Protein AF-0000000080284688 (afdb_homodimer)

Nearest PDB structures (foldseek):
  2ol5-assembly1_B  TM=8.749E-01  e=1.415E-12  Geobacillus stearothermophilus
  1vl7-assembly1_B  TM=7.544E-01  e=3.786E-07  Nostoc sp. PCC 7120 = FACHB-418
  6vna-assembly1_A  TM=7.062E-01  e=8.221E-06  Paracoccus denitrificans PD1222
  3dnh-assembly1_B  TM=7.158E-01  e=1.522E-05  Agrobacterium fabrum str. C58
  6vna-assembly1_C  TM=6.563E-01  e=9.410E-04  Paracoccus denitrificans PD1222

Foldseek 3Di:
DDADPLFFDPDPQRVLVVVQVDFWWWKWFQAPPDPGIDIDTFGWHDPSDFKIKGKDFPVDPNVVRCVRPQKIKTKDKALKDKAQQCLQCVVDSVRGDIDMFIKMKMFIWGKDKAQDLVVLQVRVQVVCCVVPVPDPDDRQDCPDPDNVVCSNRMMMIMIGGDDMGITGDQPSVDDPVSSVSSLVVLVVVVDPSSVSSNVSSVVSVD/DDADPLFFDPDPQRVLVVVQVDFWWWKWFQAPPDPGIDIDTFGWHDPSDFKIKGKDFPPDPNVVRCVRPQKIKTKDKALKDKAQQCLQCVVCSVRGDIDMFIKMKMFIWGKDKAQDLVVLQVRVQVVCCSVPVPDPDDRQDCVDPDNVVCSNRMMMIMIGGDDMDITGDQPSVDDPVSSVSSLVVLVVVVDPSSVSSSVSSVVSVD

Sequence (412 aa):
MLIHPWDSAHDNAEWREWLSGHDFGQLIAGGKGRDLPIVNPVHFVYDGARTVLLHLARPNPVWPLLEEHPRALLSVSGDHTYIRSDWNTPADPPHGVPTSYYASVQLECDVRLVDGAEEKAALLDRQLAHFEPSGDRVAVSATEAPDKRLLPGIRGVELTVTGVRAKFKFGGNKQPADRARIDAELERRGGPLDAWARAQLARRERMLIHPWDSAHDNAEWREWLSGHDFGQLIAGGKGRDLPIVNPVHFVYDGARTVLLHLARPNPVWPLLEEHPRALLSVSGDHTYIRSDWNTPADPPHGVPTSYYASVQLECDVRLVDGAEEKAALLDRQLAHFEPSGDRVAVSATEAPDKRLLPGIRGVELTVTGVRAKFKFGGNKQPADRARIDAELERRGGPLDAWARAQLARRER

Radius of gyration: 21.93 Å; Cα contacts (8 Å, |Δi|>4): 831; chains: 2; bounding box: 46×67×50 Å

InterPro domains:
  IPR007396 Transcriptional regulator PAI 2-type [PF04299] (8-162)
  IPR007396 Transcriptional regulator PAI 2-type [PTHR35802] (8-190)
  IPR012349 FMN-binding split barrel [G3DSA:2.30.110.10] (4-204)

Solvent-accessible surface area (backbone atoms only — not comparable to full-atom values): 21890 Å² total; per-residue (Å²): 92,72,69,52,80,56,18,38,53,90,46,70,65,54,50,42,55,57,50,62,76,50,46,64,37,32,43,36,34,36,34,86,84,43,78,60,55,42,55,32,80,39,64,43,42,62,76,72,74,52,43,37,41,39,68,46,54,54,83,33,72,57,50,70,34,40,73,74,37,42,41,36,36,40,41,34,72,46,49,43,45,83,42,52,25,50,66,67,25,64,94,44,35,51,71,28,57,57,51,72,31,33,34,36,43,34,35,36,24,42,53,41,80,35,77,51,53,61,59,33,24,54,51,49,41,55,46,44,49,67,78,37,68,85,53,75,57,54,79,57,34,53,83,40,79,69,40,38,74,51,55,75,53,39,33,30,38,41,32,39,56,75,44,77,50,48,35,46,36,62,61,56,86,52,53,70,68,54,50,51,49,43,46,52,50,36,60,71,68,57,47,95,41,30,63,52,34,44,51,50,44,56,60,71,72,106,91,72,70,52,79,57,19,36,53,90,44,70,65,53,52,40,54,56,50,62,74,50,45,63,37,32,42,35,35,35,32,86,84,42,77,60,54,42,55,32,81,40,64,43,41,62,75,71,73,52,43,36,41,39,66,45,55,54,85,33,71,58,50,70,33,41,73,74,37,41,40,35,36,41,41,34,73,45,47,42,44,82,42,51,24,50,64,68,26,66,94,44,36,50,70,27,59,58,49,71,31,33,35,36,42,32,33,35,24,42,52,42,80,36,79,51,54,61,60,33,24,53,52,50,41,54,47,43,49,68,80,38,69,84,54,74,56,55,78,57,35,54,83,40,80,69,41,37,74,51,54,75,55,40,34,31,36,42,33,38,58,76,44,77,50,49,34,44,36,61,61,58,86,52,53,71,69,54,51,51,49,44,45,51,51,36,60,70,68,57,49,95,41,30,62,52,33,43,52,50,43,57,61,70,71,105

Structure (mmCIF, N/CA/C/O backbone):
data_AF-0000000080284688-model_v1
#
loop_
_entity.id
_entity.type
_entity.pdbx_description
1 polymer 'Transcriptional regulator'
#
loop_
_atom_site.group_PDB
_atom_site.id
_atom_site.type_symbol
_atom_site.label_atom_id
_atom_site.label_alt_id
_atom_site.label_comp_id
_atom_site.label_asym_id
_atom_site.label_entity_id
_atom_site.label_seq_id
_atom_site.pdbx_PDB_ins_code
_atom_site.Cartn_x
_atom_site.Cartn_y
_atom_site.Cartn_z
_atom_site.occupancy
_atom_site.B_iso_or_equiv
_atom_site.auth_seq_id
_atom_site.auth_comp_id
_atom_site.auth_asym_id
_atom_site.auth_atom_id
_atom_site.pdbx_PDB_model_num
ATOM 1 N N . MET A 1 1 ? -5.73 3.098 11.391 1 95.75 1 MET A N 1
ATOM 2 C CA . MET A 1 1 ? -5.836 4.438 10.82 1 95.75 1 MET A CA 1
ATOM 3 C C . MET A 1 1 ? -7.004 5.199 11.43 1 95.75 1 MET A C 1
ATOM 5 O O . MET A 1 1 ? -8.008 4.602 11.82 1 95.75 1 MET A O 1
ATOM 9 N N . LEU A 1 2 ? -6.816 6.527 11.57 1 97.62 2 LEU A N 1
ATOM 10 C CA . LEU A 1 2 ? -7.871 7.422 12.039 1 97.62 2 LEU A CA 1
ATOM 11 C C . LEU A 1 2 ? -8.922 7.641 10.953 1 97.62 2 LEU A C 1
ATOM 13 O O . LEU A 1 2 ? -8.586 8.031 9.828 1 97.62 2 LEU A O 1
ATOM 17 N N . ILE A 1 3 ? -10.203 7.383 11.297 1 98.25 3 ILE A N 1
ATOM 18 C CA . ILE A 1 3 ? -11.297 7.594 10.359 1 98.25 3 ILE A CA 1
ATOM 19 C C . ILE A 1 3 ? -12.336 8.531 10.977 1 98.25 3 ILE A C 1
ATOM 21 O O . ILE A 1 3 ? -13.062 8.141 11.891 1 98.25 3 ILE A O 1
ATOM 25 N N . HIS A 1 4 ? -12.391 9.719 10.484 1 97.5 4 HIS A N 1
ATOM 26 C CA . HIS A 1 4 ? -13.453 10.641 10.875 1 97.5 4 HIS A CA 1
ATOM 27 C C . HIS A 1 4 ? -14.781 10.258 10.234 1 97.5 4 HIS A C 1
ATOM 29 O O . HIS A 1 4 ? -14.805 9.609 9.188 1 97.5 4 HIS A O 1
ATOM 35 N N . PRO A 1 5 ? -15.891 10.719 10.766 1 96.5 5 PRO A N 1
ATOM 36 C CA . PRO A 1 5 ? -17.203 10.391 10.195 1 96.5 5 PRO A CA 1
ATOM 37 C C . PRO A 1 5 ? -17.344 10.836 8.742 1 96.5 5 PRO A C 1
ATOM 39 O O . PRO A 1 5 ? -17.906 10.102 7.922 1 96.5 5 PRO A O 1
ATOM 42 N N . TRP A 1 6 ? -16.797 11.969 8.398 1 96.06 6 TRP A N 1
ATOM 43 C CA . TRP A 1 6 ? -16.938 12.5 7.047 1 96.06 6 TRP A CA 1
ATOM 44 C C . TRP A 1 6 ? -16 11.789 6.078 1 96.06 6 TRP A C 1
ATOM 46 O O . TRP A 1 6 ? -16.109 11.961 4.859 1 96.06 6 TRP A O 1
ATOM 56 N N . ASP A 1 7 ? -15.055 10.992 6.598 1 97.56 7 ASP A N 1
ATOM 57 C CA . ASP A 1 7 ? -14.156 10.203 5.766 1 97.56 7 ASP A CA 1
ATOM 58 C C . ASP A 1 7 ? -14.641 8.758 5.641 1 97.56 7 ASP A C 1
ATOM 60 O O . ASP A 1 7 ? -14.164 8.008 4.793 1 97.56 7 ASP A O 1
ATOM 64 N N . SER A 1 8 ? -15.547 8.383 6.504 1 97.62 8 SER A N 1
ATOM 65 C CA . SER A 1 8 ? -16.016 7 6.539 1 97.62 8 SER A CA 1
ATOM 66 C C . SER A 1 8 ? -16.797 6.652 5.277 1 97.62 8 SER A C 1
ATOM 68 O O . SER A 1 8 ? -17.406 7.527 4.652 1 97.62 8 SER A O 1
ATOM 70 N N . ALA A 1 9 ? -16.703 5.383 4.91 1 97 9 ALA A N 1
ATOM 71 C CA . ALA A 1 9 ? -17.594 4.914 3.852 1 97 9 ALA A CA 1
ATOM 72 C C . ALA A 1 9 ? -19.047 5.184 4.203 1 97 9 ALA A C 1
ATOM 74 O O . ALA A 1 9 ? -19.469 4.992 5.348 1 97 9 ALA A O 1
ATOM 75 N N . HIS A 1 10 ? -19.812 5.57 3.209 1 95.12 10 HIS A N 1
ATOM 76 C CA . HIS A 1 10 ? -21.234 5.84 3.426 1 95.12 10 HIS A CA 1
ATOM 77 C C . HIS A 1 10 ? -21.969 4.574 3.846 1 95.12 10 HIS A C 1
ATOM 79 O O . HIS A 1 10 ? -22.875 4.629 4.684 1 95.12 10 HIS A O 1
ATOM 85 N N . ASP A 1 11 ? -21.672 3.498 3.279 1 94.69 11 ASP A N 1
ATOM 86 C CA . ASP A 1 11 ? -22.219 2.17 3.564 1 94.69 11 ASP A CA 1
ATOM 87 C C . ASP A 1 11 ? -21.297 1.078 3.012 1 94.69 11 ASP A C 1
ATOM 89 O O . ASP A 1 11 ? -20.234 1.371 2.453 1 94.69 11 ASP A O 1
ATOM 93 N N . ASN A 1 12 ? -21.719 -0.155 3.195 1 96 12 ASN A N 1
ATOM 94 C CA . ASN A 1 12 ? -20.922 -1.281 2.738 1 96 12 ASN A CA 1
ATOM 95 C C . ASN A 1 12 ? -20.797 -1.304 1.218 1 96 12 ASN A C 1
ATOM 97 O O . ASN A 1 12 ? -19.766 -1.728 0.68 1 96 12 ASN A O 1
ATOM 101 N N . ALA A 1 13 ? -21.766 -0.862 0.534 1 96.31 13 ALA A N 1
ATOM 102 C CA . ALA A 1 13 ? -21.75 -0.882 -0.927 1 96.31 13 ALA A CA 1
ATOM 103 C C . ALA A 1 13 ? -20.625 -0.018 -1.472 1 96.31 13 ALA A C 1
ATOM 105 O O . ALA A 1 13 ? -19.969 -0.38 -2.459 1 96.31 13 ALA A O 1
ATOM 106 N N . GLU A 1 14 ? -20.359 1.09 -0.809 1 96.06 14 GLU A N 1
ATOM 107 C CA . GLU A 1 14 ? -19.344 2.018 -1.298 1 96.06 14 GLU A CA 1
ATOM 108 C C . GLU A 1 14 ? -17.953 1.372 -1.294 1 96.06 14 GLU A C 1
ATOM 110 O O . GLU A 1 14 ? -17.266 1.364 -2.316 1 96.06 14 GLU A O 1
ATOM 115 N N . TRP A 1 15 ? -17.578 0.836 -0.123 1 97.5 15 TRP A N 1
ATOM 116 C CA . TRP A 1 15 ? -16.234 0.303 -0.087 1 97.5 15 TRP A CA 1
ATOM 117 C C . TRP A 1 15 ? -16.125 -0.994 -0.883 1 97.5 15 TRP A C 1
ATOM 119 O O . TRP A 1 15 ? -15.094 -1.286 -1.482 1 97.5 15 TRP A O 1
ATOM 129 N N . ARG A 1 16 ? -17.188 -1.775 -0.979 1 97.81 16 ARG A N 1
ATOM 130 C CA . ARG A 1 16 ? -17.188 -2.99 -1.786 1 97.81 16 ARG A CA 1
ATOM 131 C C . ARG A 1 16 ? -17.016 -2.666 -3.266 1 97.81 16 ARG A C 1
ATOM 133 O O . ARG A 1 16 ? -16.25 -3.33 -3.967 1 97.81 16 ARG A O 1
ATOM 140 N N . GLU A 1 17 ? -17.75 -1.669 -3.705 1 96.44 17 GLU A N 1
ATOM 141 C CA . GLU A 1 17 ? -17.625 -1.241 -5.094 1 96.44 17 GLU A CA 1
ATOM 142 C C . GLU A 1 17 ? -16.219 -0.737 -5.398 1 96.44 17 GLU A C 1
ATOM 144 O O . GLU A 1 17 ? -15.625 -1.097 -6.422 1 96.44 17 GLU A O 1
ATOM 149 N N . TRP A 1 18 ? -15.719 0.084 -4.543 1 97.12 18 TRP A N 1
ATOM 150 C CA . TRP A 1 18 ? -14.359 0.598 -4.738 1 97.12 18 TRP A CA 1
ATOM 151 C C . TRP A 1 18 ? -13.344 -0.539 -4.762 1 97.12 18 TRP A C 1
ATOM 153 O O . TRP A 1 18 ? -12.516 -0.615 -5.668 1 97.12 18 TRP A O 1
ATOM 163 N N . LEU A 1 19 ? -13.422 -1.469 -3.764 1 98.06 19 LEU A N 1
ATOM 164 C CA . LEU A 1 19 ? -12.477 -2.58 -3.66 1 98.06 19 LEU A CA 1
ATOM 165 C C . LEU A 1 19 ? -12.578 -3.49 -4.879 1 98.06 19 LEU A C 1
ATOM 167 O O . LEU A 1 19 ? -11.57 -4.02 -5.348 1 98.06 19 LEU A O 1
ATOM 171 N N . SER A 1 20 ? -13.773 -3.645 -5.422 1 96.88 20 SER A N 1
ATOM 172 C CA . SER A 1 20 ? -14.008 -4.516 -6.57 1 96.88 20 SER A CA 1
ATOM 173 C C . SER A 1 20 ? -13.266 -4.008 -7.805 1 96.88 20 SER A C 1
ATOM 175 O O . SER A 1 20 ? -13.023 -4.766 -8.742 1 96.88 20 SER A O 1
ATOM 177 N N . GLY A 1 21 ? -12.945 -2.744 -7.773 1 94.5 21 GLY A N 1
ATOM 178 C CA . GLY A 1 21 ? -12.188 -2.168 -8.875 1 94.5 21 GLY A CA 1
ATOM 179 C C . GLY A 1 21 ? -10.688 -2.297 -8.703 1 94.5 21 GLY A C 1
ATOM 180 O O . GLY A 1 21 ? -9.914 -1.809 -9.531 1 94.5 21 GLY A O 1
ATOM 181 N N . HIS A 1 22 ? -10.242 -2.969 -7.621 1 95.62 22 HIS A N 1
ATOM 182 C CA . HIS A 1 22 ? -8.836 -3.174 -7.316 1 95.62 22 HIS A CA 1
ATOM 183 C C . HIS A 1 22 ? -8.508 -4.656 -7.176 1 95.62 22 HIS A C 1
ATOM 185 O O . HIS A 1 22 ? -9.359 -5.445 -6.762 1 95.62 22 HIS A O 1
ATOM 191 N N . ASP A 1 23 ? -7.285 -5.012 -7.578 1 96.69 23 ASP A N 1
ATOM 192 C CA . ASP A 1 23 ? -6.906 -6.414 -7.445 1 96.69 23 ASP A CA 1
ATOM 193 C C . ASP A 1 23 ? -5.445 -6.555 -7.031 1 96.69 23 ASP A C 1
ATOM 195 O O . ASP A 1 23 ? -4.828 -7.598 -7.258 1 96.69 23 ASP A O 1
ATOM 199 N N . PHE A 1 24 ? -4.859 -5.512 -6.617 1 98.19 24 PHE A N 1
ATOM 200 C CA . PHE A 1 24 ? -3.508 -5.508 -6.07 1 98.19 24 PHE A CA 1
ATOM 201 C C . PHE A 1 24 ? -3.467 -4.789 -4.727 1 98.19 24 PHE A C 1
ATOM 203 O O . PHE A 1 24 ? -4.098 -3.746 -4.555 1 98.19 24 PHE A O 1
ATOM 210 N N . GLY A 1 25 ? -2.844 -5.316 -3.713 1 98.56 25 GLY A N 1
ATOM 211 C CA . GLY A 1 25 ? -2.709 -4.77 -2.373 1 98.56 25 GLY A CA 1
ATOM 212 C C . GLY A 1 25 ? -1.581 -5.398 -1.58 1 98.56 25 GLY A C 1
ATOM 213 O O . GLY A 1 25 ? -0.566 -5.805 -2.15 1 98.56 25 GLY A O 1
ATOM 214 N N . GLN A 1 26 ? -1.64 -5.273 -0.301 1 98.75 26 GLN A N 1
ATOM 215 C CA . GLN A 1 26 ? -0.616 -5.832 0.576 1 98.75 26 GLN A CA 1
ATOM 216 C C . GLN A 1 26 ? -1.231 -6.758 1.621 1 98.75 26 GLN A C 1
ATOM 218 O O . GLN A 1 26 ? -2.129 -6.355 2.363 1 98.75 26 GLN A O 1
ATOM 223 N N . LEU A 1 27 ? -0.806 -7.969 1.629 1 98.75 27 LEU A N 1
ATOM 224 C CA . LEU A 1 27 ? -1.129 -8.906 2.703 1 98.75 27 LEU A CA 1
ATOM 225 C C . LEU A 1 27 ? -0.159 -8.75 3.869 1 98.75 27 LEU A C 1
ATOM 227 O O . LEU A 1 27 ? 1.051 -8.914 3.703 1 98.75 27 LEU A O 1
ATOM 231 N N . ILE A 1 28 ? -0.681 -8.469 5.035 1 97.81 28 ILE A N 1
ATOM 232 C CA . ILE A 1 28 ? 0.14 -8.156 6.199 1 97.81 28 ILE A CA 1
ATOM 233 C C . ILE A 1 28 ? -0.131 -9.172 7.309 1 97.81 28 ILE A C 1
ATOM 235 O O . ILE A 1 28 ? -1.269 -9.312 7.766 1 97.81 28 ILE A O 1
ATOM 239 N N . ALA A 1 29 ? 0.933 -9.789 7.684 1 95.44 29 ALA A N 1
ATOM 240 C CA . ALA A 1 29 ? 0.839 -10.789 8.742 1 95.44 29 ALA A CA 1
ATOM 241 C C . ALA A 1 29 ? 1.754 -10.43 9.914 1 95.44 29 ALA A C 1
ATOM 243 O O . ALA A 1 29 ? 2.951 -10.203 9.727 1 95.44 29 ALA A O 1
ATOM 244 N N . GLY A 1 30 ? 1.379 -10.195 11.172 1 87.81 30 GLY A N 1
ATOM 245 C CA . GLY A 1 30 ? 2.158 -9.859 12.352 1 87.81 30 GLY A CA 1
ATOM 246 C C . GLY A 1 30 ? 2.809 -11.062 13 1 87.81 30 GLY A C 1
ATOM 247 O O . GLY A 1 30 ? 3.99 -11.023 13.344 1 87.81 30 GLY A O 1
ATOM 248 N N . GLY A 1 31 ? 2.16 -12.094 13.125 1 76.19 31 GLY A N 1
ATOM 249 C CA . GLY A 1 31 ? 2.633 -13.258 13.859 1 76.19 31 GLY A CA 1
ATOM 250 C C . GLY A 1 31 ? 2.85 -12.984 15.336 1 76.19 31 GLY A C 1
ATOM 251 O O . GLY A 1 31 ? 3.014 -11.836 15.742 1 76.19 31 GLY A O 1
ATOM 252 N N . LYS A 1 32 ? 3.006 -13.891 16.062 1 76.44 32 LYS A N 1
ATOM 253 C CA . LYS A 1 32 ? 3.154 -13.75 17.516 1 76.44 32 LYS A CA 1
ATOM 254 C C . LYS A 1 32 ? 4.562 -13.289 17.875 1 76.44 32 LYS A C 1
ATOM 256 O O . LYS A 1 32 ? 5.547 -13.883 17.438 1 76.44 32 LYS A O 1
ATOM 261 N N . GLY A 1 33 ? 4.617 -12.188 18.656 1 73.75 33 GLY A N 1
ATOM 262 C CA . GLY A 1 33 ? 5.863 -11.734 19.25 1 73.75 33 GLY A CA 1
ATOM 263 C C . GLY A 1 33 ? 6.785 -11.055 18.266 1 73.75 33 GLY A C 1
ATOM 264 O O . GLY A 1 33 ? 7.938 -10.758 18.578 1 73.75 33 GLY A O 1
ATOM 265 N N . ARG A 1 34 ? 6.402 -10.914 17.141 1 79.19 34 ARG A N 1
ATOM 266 C CA . ARG A 1 34 ? 7.301 -10.312 16.156 1 79.19 34 ARG A CA 1
ATOM 267 C C . ARG A 1 34 ? 7.359 -8.797 16.328 1 79.19 34 ARG A C 1
ATOM 269 O O . ARG A 1 34 ? 6.355 -8.164 16.672 1 79.19 34 ARG A O 1
ATOM 276 N N . ASP A 1 35 ? 8.555 -8.406 16.047 1 84.56 35 ASP A N 1
ATOM 277 C CA . ASP A 1 35 ? 8.836 -6.977 16.125 1 84.56 35 ASP A CA 1
ATOM 278 C C . ASP A 1 35 ? 8.125 -6.219 15 1 84.56 35 ASP A C 1
ATOM 280 O O . ASP A 1 35 ? 7.574 -5.141 15.227 1 84.56 35 ASP A O 1
ATOM 284 N N . LEU A 1 36 ? 8.18 -6.758 13.859 1 92.38 36 LEU A N 1
ATOM 285 C CA . LEU A 1 36 ? 7.578 -6.18 12.656 1 92.38 36 LEU A CA 1
ATOM 286 C C . LEU A 1 36 ? 6.852 -7.246 11.852 1 92.38 36 LEU A C 1
ATOM 288 O O . LEU A 1 36 ? 7.258 -8.414 11.836 1 92.38 36 LEU A O 1
ATOM 292 N N . PRO A 1 37 ? 5.777 -6.859 11.227 1 94.12 37 PRO A N 1
ATOM 293 C CA . PRO A 1 37 ? 5.043 -7.832 10.414 1 94.12 37 PRO A CA 1
ATOM 294 C C . PRO A 1 37 ? 5.742 -8.141 9.094 1 94.12 37 PRO A C 1
ATOM 296 O O . PRO A 1 37 ? 6.711 -7.469 8.727 1 94.12 37 PRO A O 1
ATOM 299 N N . ILE A 1 38 ? 5.281 -9.188 8.469 1 95.31 38 ILE A N 1
ATOM 300 C CA . ILE A 1 38 ? 5.652 -9.461 7.086 1 95.31 38 ILE A CA 1
ATOM 301 C C . ILE A 1 38 ? 4.594 -8.891 6.145 1 95.31 38 ILE A C 1
ATOM 303 O O . ILE A 1 38 ? 3.395 -9.031 6.395 1 95.31 38 ILE A O 1
ATOM 307 N N . VAL A 1 39 ? 5.062 -8.18 5.168 1 98.12 39 VAL A N 1
ATOM 308 C CA . VAL A 1 39 ? 4.18 -7.566 4.18 1 98.12 39 VAL A CA 1
ATOM 309 C C . VAL A 1 39 ? 4.457 -8.164 2.801 1 98.12 39 VAL A C 1
ATOM 311 O O . VAL A 1 39 ? 5.598 -8.172 2.338 1 98.12 39 VAL A O 1
ATOM 314 N N . ASN A 1 40 ? 3.457 -8.695 2.182 1 98.69 40 ASN A N 1
ATOM 315 C CA . ASN A 1 40 ? 3.555 -9.227 0.826 1 98.69 40 ASN A CA 1
ATOM 316 C C . ASN A 1 40 ? 2.678 -8.445 -0.147 1 98.69 40 ASN A C 1
ATOM 318 O O . ASN A 1 40 ? 1.453 -8.438 -0.016 1 98.69 40 ASN A O 1
ATOM 322 N N . PRO A 1 41 ? 3.287 -7.684 -1.106 1 98.69 41 PRO A N 1
ATOM 323 C CA . PRO A 1 41 ? 2.449 -7.223 -2.217 1 98.69 41 PRO A CA 1
ATOM 324 C C . PRO A 1 41 ? 1.822 -8.375 -2.998 1 98.69 41 PRO A C 1
ATOM 326 O O . PRO A 1 41 ? 2.51 -9.344 -3.34 1 98.69 41 PRO A O 1
ATOM 329 N N . VAL A 1 42 ? 0.488 -8.281 -3.273 1 98.62 42 VAL A N 1
ATOM 330 C CA . VAL A 1 42 ? -0.158 -9.445 -3.867 1 98.62 42 VAL A CA 1
ATOM 331 C C . VAL A 1 42 ? -1.257 -9 -4.828 1 98.62 42 VAL A C 1
ATOM 333 O O . VAL A 1 42 ? -1.98 -8.039 -4.547 1 98.62 42 VAL A O 1
ATOM 336 N N . HIS A 1 43 ? -1.342 -9.641 -5.941 1 98.56 43 HIS A N 1
ATOM 337 C CA . HIS A 1 43 ? -2.596 -9.672 -6.688 1 98.56 43 HIS A CA 1
ATOM 338 C C . HIS A 1 43 ? -3.607 -10.602 -6.027 1 98.56 43 HIS A C 1
ATOM 340 O O . HIS A 1 43 ? -3.256 -11.703 -5.598 1 98.56 43 HIS A O 1
ATOM 346 N N . PHE A 1 44 ? -4.824 -10.156 -5.938 1 98.81 44 PHE A N 1
ATOM 347 C CA . PHE A 1 44 ? -5.863 -10.93 -5.266 1 98.81 44 PHE A CA 1
ATOM 348 C C . PHE A 1 44 ? -7.184 -10.828 -6.02 1 98.81 44 PHE A C 1
ATO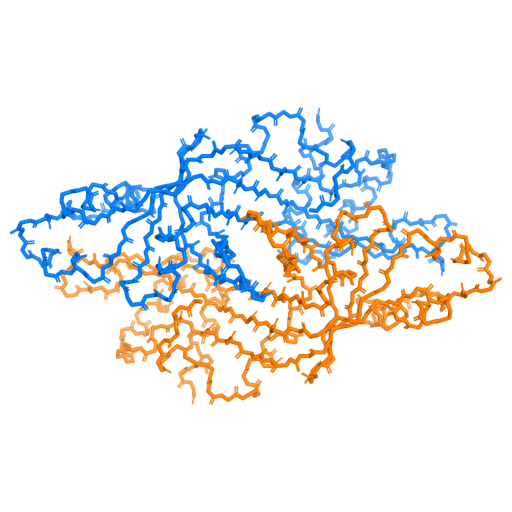M 350 O O . PHE A 1 44 ? -7.332 -9.992 -6.914 1 98.81 44 PHE A O 1
ATOM 357 N N . VAL A 1 45 ? -8.102 -11.719 -5.648 1 98.44 45 VAL A N 1
ATOM 358 C CA . VAL A 1 45 ? -9.469 -11.664 -6.141 1 98.44 45 VAL A CA 1
ATOM 359 C C . VAL A 1 45 ? -10.43 -11.469 -4.973 1 98.44 45 VAL A C 1
ATOM 361 O O . VAL A 1 45 ? -10.414 -12.234 -4.008 1 98.44 45 VAL A O 1
ATOM 364 N N . TYR A 1 46 ? -11.148 -10.43 -5.035 1 98.56 46 TYR A N 1
ATOM 365 C CA . TYR A 1 46 ? -12.258 -10.164 -4.117 1 98.56 46 TYR A CA 1
ATOM 366 C C . TYR A 1 46 ? -13.586 -10.57 -4.734 1 98.56 46 TYR A C 1
ATOM 368 O O . TYR A 1 46 ? -13.898 -10.195 -5.867 1 98.56 46 TYR A O 1
ATOM 376 N N . ASP A 1 47 ? -14.359 -11.344 -4.023 1 96.25 47 ASP A N 1
ATOM 377 C CA . ASP A 1 47 ? -15.562 -11.914 -4.621 1 96.25 47 ASP A CA 1
ATOM 378 C C . ASP A 1 47 ? -16.734 -10.945 -4.531 1 96.25 47 ASP A C 1
ATOM 380 O O . ASP A 1 47 ? -17.875 -11.305 -4.844 1 96.25 47 ASP A O 1
ATOM 384 N N . GLY A 1 48 ? -16.531 -9.781 -3.99 1 94.5 48 GLY A N 1
ATOM 385 C CA . GLY A 1 48 ? -17.594 -8.805 -3.854 1 94.5 48 GLY A CA 1
ATOM 386 C C . GLY A 1 48 ? -18.375 -8.945 -2.559 1 94.5 48 GLY A C 1
ATOM 387 O O . GLY A 1 48 ? -19.344 -8.219 -2.326 1 94.5 48 GLY A O 1
ATOM 388 N N . ALA A 1 49 ? -17.922 -9.82 -1.719 1 93.69 49 ALA A N 1
ATOM 389 C CA . ALA A 1 49 ? -18.641 -10.078 -0.471 1 93.69 49 ALA A CA 1
ATOM 390 C C . ALA A 1 49 ? -17.672 -10.25 0.692 1 93.69 49 ALA A C 1
ATOM 392 O O . ALA A 1 49 ? -17.109 -9.273 1.191 1 93.69 49 ALA A O 1
ATOM 393 N N . ARG A 1 50 ? -17.328 -11.508 1.068 1 95.94 50 ARG A N 1
ATOM 394 C CA . ARG A 1 50 ? -16.578 -11.68 2.307 1 95.94 50 ARG A CA 1
ATOM 395 C C . ARG A 1 50 ? -15.312 -12.5 2.068 1 95.94 50 ARG A C 1
ATOM 397 O O . ARG A 1 50 ? -14.594 -12.836 3.014 1 95.94 50 ARG A O 1
ATOM 404 N N . THR A 1 51 ? -15.031 -12.797 0.843 1 98.25 51 THR A N 1
ATOM 405 C CA . THR A 1 51 ? -13.914 -13.695 0.585 1 98.25 51 THR A CA 1
ATOM 406 C C . THR A 1 51 ? -12.906 -13.047 -0.358 1 98.25 51 THR A C 1
ATOM 408 O O . THR A 1 51 ? -13.289 -12.383 -1.323 1 98.25 51 THR A O 1
ATOM 411 N N . VAL A 1 52 ? -11.672 -13.25 -0.029 1 98.88 52 VAL A N 1
ATOM 412 C CA . VAL A 1 52 ? -10.562 -12.859 -0.889 1 98.88 52 VAL A CA 1
ATOM 413 C C . VAL A 1 52 ? -9.664 -14.062 -1.16 1 98.88 52 VAL A C 1
ATOM 415 O O . VAL A 1 52 ? -9.367 -14.844 -0.249 1 98.88 52 VAL A O 1
ATOM 418 N N . LEU A 1 53 ? -9.273 -14.266 -2.443 1 98.88 53 LEU A N 1
ATOM 419 C CA . LEU A 1 53 ? -8.391 -15.359 -2.83 1 98.88 53 LEU A CA 1
ATOM 420 C C . LEU A 1 53 ? -7.059 -14.828 -3.35 1 98.88 53 LEU A C 1
ATOM 422 O O . LEU A 1 53 ? -7.027 -13.844 -4.094 1 98.88 53 LEU A O 1
ATOM 426 N N . LEU A 1 54 ? -6.02 -15.461 -2.945 1 98.81 54 LEU A N 1
ATOM 427 C CA . LEU A 1 54 ? -4.676 -15.203 -3.449 1 98.81 54 LEU A CA 1
ATOM 428 C C . LEU A 1 54 ? -3.781 -16.422 -3.275 1 98.81 54 LEU A C 1
ATOM 430 O O . LEU A 1 54 ? -4.246 -17.484 -2.844 1 98.81 54 LEU A O 1
ATOM 434 N N . HIS A 1 55 ? -2.561 -16.359 -3.736 1 98.81 55 HIS A N 1
ATOM 435 C CA . HIS A 1 55 ? -1.58 -17.422 -3.557 1 98.81 55 HIS A CA 1
ATOM 436 C C . HIS A 1 55 ? -0.163 -16.859 -3.488 1 98.81 55 HIS A C 1
ATOM 438 O O . HIS A 1 55 ? 0.089 -15.742 -3.943 1 98.81 55 HIS A O 1
ATOM 444 N N . LEU A 1 56 ? 0.668 -17.594 -2.809 1 98.62 56 LEU A N 1
ATOM 445 C CA . LEU A 1 56 ? 2.076 -17.219 -2.697 1 98.62 56 LEU A CA 1
ATOM 446 C C . LEU A 1 56 ? 2.973 -18.438 -2.898 1 98.62 56 LEU A C 1
ATOM 448 O O . LEU A 1 56 ? 2.523 -19.578 -2.742 1 98.62 56 LEU A O 1
ATOM 452 N N . ALA A 1 57 ? 4.207 -18.109 -3.293 1 98.44 57 ALA A N 1
ATOM 453 C CA . ALA A 1 57 ? 5.191 -19.172 -3.471 1 98.44 57 ALA A CA 1
ATOM 454 C C . ALA A 1 57 ? 5.434 -19.922 -2.162 1 98.44 57 ALA A C 1
ATOM 456 O O . ALA A 1 57 ? 5.48 -19.312 -1.091 1 98.44 57 ALA A O 1
ATOM 457 N N . ARG A 1 58 ? 5.625 -21.125 -2.238 1 98.19 58 ARG A N 1
ATOM 458 C CA . ARG A 1 58 ? 5.781 -22 -1.09 1 98.19 58 ARG A CA 1
ATOM 459 C C . ARG A 1 58 ? 6.938 -21.547 -0.204 1 98.19 58 ARG A C 1
ATOM 461 O O . ARG A 1 58 ? 6.848 -21.625 1.023 1 98.19 58 ARG A O 1
ATOM 468 N N . PRO A 1 59 ? 8.047 -21.047 -0.718 1 98 59 PRO A N 1
ATOM 469 C CA . PRO A 1 59 ? 9.141 -20.656 0.17 1 98 59 PRO A CA 1
ATOM 470 C C . PRO A 1 59 ? 8.914 -19.281 0.815 1 98 59 PRO A C 1
ATOM 472 O O . PRO A 1 59 ? 9.805 -18.766 1.499 1 98 59 PRO A O 1
ATOM 475 N N . ASN A 1 60 ? 7.801 -18.688 0.573 1 98.19 60 ASN A N 1
ATOM 476 C CA . ASN A 1 60 ? 7.531 -17.375 1.176 1 98.19 60 ASN A CA 1
ATOM 477 C C . ASN A 1 60 ? 7.641 -17.438 2.697 1 98.19 60 ASN A C 1
ATOM 479 O O . ASN A 1 60 ? 7.082 -18.328 3.332 1 98.19 60 ASN A O 1
ATOM 483 N N . PRO A 1 61 ? 8.289 -16.469 3.25 1 96.12 61 PRO A N 1
ATOM 484 C CA . PRO A 1 61 ? 8.539 -16.516 4.691 1 96.12 61 PRO A CA 1
ATOM 485 C C . PRO A 1 61 ? 7.289 -16.203 5.516 1 96.12 61 PRO A C 1
ATOM 487 O O . PRO A 1 61 ? 7.324 -16.281 6.746 1 96.12 61 PRO A O 1
ATOM 490 N N . VAL A 1 62 ? 6.188 -15.969 4.984 1 96.94 62 VAL A N 1
ATOM 491 C CA . VAL A 1 62 ? 4.973 -15.578 5.695 1 96.94 62 VAL A CA 1
ATOM 492 C C . VAL A 1 62 ? 4.32 -16.812 6.32 1 96.94 62 VAL A C 1
ATOM 494 O O . VAL A 1 62 ? 3.531 -16.703 7.258 1 96.94 62 VAL A O 1
ATOM 497 N N . TRP A 1 63 ? 4.625 -17.984 5.852 1 97.19 63 TRP A N 1
ATOM 498 C CA . TRP A 1 63 ? 3.832 -19.172 6.137 1 97.19 63 TRP A CA 1
ATOM 499 C C . TRP A 1 63 ? 3.914 -19.547 7.617 1 97.19 63 TRP A C 1
ATOM 501 O O . TRP A 1 63 ? 2.887 -19.75 8.273 1 97.19 63 TRP A O 1
ATOM 511 N N . PRO A 1 64 ? 5.145 -19.594 8.227 1 94.62 64 PRO A N 1
ATOM 512 C CA . PRO A 1 64 ? 5.164 -19.922 9.648 1 94.62 64 PRO A CA 1
ATOM 513 C C . PRO A 1 64 ? 4.312 -18.969 10.492 1 94.62 64 PRO A C 1
ATOM 515 O O . PRO A 1 64 ? 3.717 -19.391 11.484 1 94.62 64 PRO A O 1
ATOM 518 N N . LEU A 1 65 ? 4.199 -17.734 10.078 1 92.69 65 LEU A N 1
ATOM 519 C CA . LEU A 1 65 ? 3.404 -16.75 10.812 1 92.69 65 LEU A CA 1
ATOM 520 C C . LEU A 1 65 ? 1.917 -17.078 10.711 1 92.69 65 LEU A C 1
ATOM 522 O O . LEU A 1 65 ? 1.205 -17.062 11.711 1 92.69 65 LEU A O 1
ATOM 526 N N . LEU A 1 66 ? 1.519 -17.406 9.477 1 95.69 66 LEU A N 1
ATOM 527 C CA . LEU A 1 66 ? 0.098 -17.625 9.242 1 95.69 66 LEU A CA 1
ATOM 528 C C . LEU A 1 66 ? -0.335 -18.969 9.82 1 95.69 66 LEU A C 1
ATOM 530 O O . LEU A 1 66 ? -1.497 -19.156 10.195 1 95.69 66 LEU A O 1
ATOM 534 N N . GLU A 1 67 ? 0.569 -19.922 9.859 1 96.12 67 GLU A N 1
ATOM 535 C CA . GLU A 1 67 ? 0.281 -21.219 10.477 1 96.12 67 GLU A CA 1
ATOM 536 C C . GLU A 1 67 ? 0.08 -21.062 11.977 1 96.12 67 GLU A C 1
ATOM 538 O O . GLU A 1 67 ? -0.81 -21.703 12.555 1 96.12 67 GLU A O 1
ATOM 543 N N . GLU A 1 68 ? 0.862 -20.188 12.562 1 92.5 68 GLU A N 1
ATOM 544 C CA . GLU A 1 68 ? 0.791 -19.953 14.008 1 92.5 68 GLU A CA 1
ATOM 545 C C . GLU A 1 68 ? -0.401 -19.062 14.359 1 92.5 68 GLU A C 1
ATOM 547 O O . GLU A 1 68 ? -1.086 -19.312 15.359 1 92.5 68 GLU A O 1
ATOM 552 N N . HIS A 1 69 ? -0.585 -18.062 13.664 1 91.69 69 HIS A N 1
ATOM 553 C CA . HIS A 1 69 ? -1.625 -17.047 13.852 1 91.69 69 HIS A CA 1
ATOM 554 C C . HIS A 1 69 ? -2.369 -16.781 12.555 1 91.69 69 HIS A C 1
ATOM 556 O O . HIS A 1 69 ? -2.041 -15.828 11.836 1 91.69 69 HIS A O 1
ATOM 562 N N . PRO A 1 70 ? -3.432 -17.5 12.328 1 95.12 70 PRO A N 1
ATOM 563 C CA . PRO A 1 70 ? -4.074 -17.469 11.008 1 95.12 70 PRO A CA 1
ATOM 564 C C . PRO A 1 70 ? -4.969 -16.234 10.828 1 95.12 70 PRO A C 1
ATOM 566 O O . PRO A 1 70 ? -6.148 -16.375 10.484 1 95.12 70 PRO A O 1
ATOM 569 N N . ARG A 1 71 ? -4.449 -15.086 11.078 1 95.81 71 ARG A N 1
ATOM 570 C CA . ARG A 1 71 ? -5.059 -13.781 10.844 1 95.81 71 ARG A CA 1
ATOM 571 C C . ARG A 1 71 ? -4.141 -12.891 10.016 1 95.81 71 ARG A C 1
ATOM 573 O O . ARG A 1 71 ? -2.916 -12.953 10.148 1 95.81 71 ARG A O 1
ATOM 580 N N . ALA A 1 72 ? -4.703 -12.148 9.164 1 97.19 72 ALA A N 1
ATOM 581 C CA . ALA A 1 72 ? -3.941 -11.203 8.359 1 97.19 72 ALA A CA 1
ATOM 582 C C . ALA A 1 72 ? -4.789 -9.992 7.988 1 97.19 72 ALA A C 1
ATOM 584 O O . ALA A 1 72 ? -6.016 -10.023 8.094 1 97.19 72 ALA A O 1
ATOM 585 N N . LEU A 1 73 ? -4.152 -8.945 7.727 1 97.94 73 LEU A N 1
ATOM 586 C CA . LEU A 1 73 ? -4.773 -7.738 7.18 1 97.94 73 LEU A CA 1
ATOM 587 C C . LEU A 1 73 ? -4.488 -7.609 5.688 1 97.94 73 LEU A C 1
ATOM 589 O O . LEU A 1 73 ? -3.346 -7.781 5.254 1 97.94 73 LEU A O 1
ATOM 593 N N . LEU A 1 74 ? -5.512 -7.496 4.895 1 98.81 74 LEU A N 1
ATOM 594 C CA . LEU A 1 74 ? -5.336 -7.062 3.514 1 98.81 74 LEU A CA 1
ATOM 595 C C . LEU A 1 74 ? -5.594 -5.562 3.377 1 98.81 74 LEU A C 1
ATOM 597 O O . LEU A 1 74 ? -6.695 -5.09 3.664 1 98.81 74 LEU A O 1
ATOM 601 N N . SER A 1 75 ? -4.594 -4.836 2.994 1 98.88 75 SER A N 1
ATOM 602 C CA . SER A 1 75 ? -4.688 -3.381 2.902 1 98.88 75 SER A CA 1
ATOM 603 C C . SER A 1 75 ? -4.566 -2.91 1.457 1 98.88 75 SER A C 1
ATOM 605 O O . SER A 1 75 ? -3.621 -3.277 0.756 1 98.88 75 SER A O 1
ATOM 607 N N . VAL A 1 76 ? -5.539 -2.156 0.98 1 98.69 76 VAL A N 1
ATOM 608 C CA . VAL A 1 76 ? -5.547 -1.566 -0.354 1 98.69 76 VAL A CA 1
ATOM 609 C C . VAL A 1 76 ? -5.742 -0.055 -0.25 1 98.69 76 VAL A C 1
ATOM 611 O O . VAL A 1 76 ? -6.656 0.415 0.432 1 98.69 76 VAL A O 1
ATOM 614 N N . SER A 1 77 ? -4.844 0.673 -0.757 1 97.75 77 SER A N 1
ATOM 615 C CA . SER A 1 77 ? -4.957 2.127 -0.807 1 97.75 77 SER A CA 1
ATOM 616 C C . SER A 1 77 ? -4.785 2.646 -2.23 1 97.75 77 SER A C 1
ATOM 618 O O . SER A 1 77 ? -4.102 2.023 -3.045 1 97.75 77 SER A O 1
ATOM 620 N N . GLY A 1 78 ? -5.445 3.766 -2.529 1 95.69 78 GLY A N 1
ATOM 621 C CA . G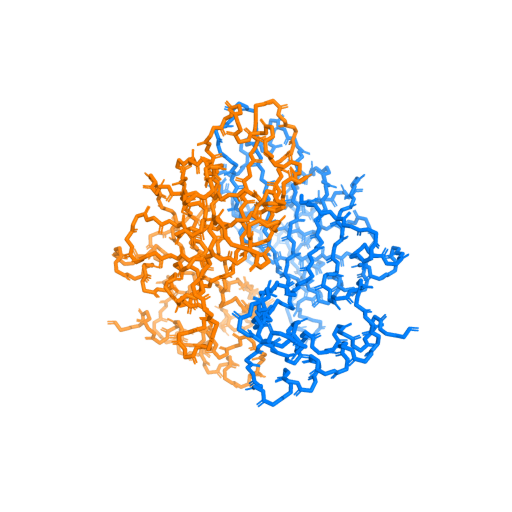LY A 1 78 ? -5.363 4.336 -3.863 1 95.69 78 GLY A CA 1
ATOM 622 C C . GLY A 1 78 ? -6.039 5.691 -3.973 1 95.69 78 GLY A C 1
ATOM 623 O O . GLY A 1 78 ? -6.441 6.273 -2.965 1 95.69 78 GLY A O 1
ATOM 624 N N . ASP A 1 79 ? -6.012 6.211 -5.16 1 95.94 79 ASP A N 1
ATOM 625 C CA . ASP A 1 79 ? -6.637 7.484 -5.504 1 95.94 79 ASP A CA 1
ATOM 626 C C . ASP A 1 79 ? -6.051 8.625 -4.676 1 95.94 79 ASP A C 1
ATOM 628 O O . ASP A 1 79 ? -6.777 9.523 -4.246 1 95.94 79 ASP A O 1
ATOM 632 N N . HIS A 1 80 ? -4.797 8.445 -4.344 1 97 80 HIS A N 1
ATOM 633 C CA . HIS A 1 80 ? -4.199 9.438 -3.459 1 97 80 HIS A CA 1
ATOM 634 C C . HIS A 1 80 ? -3.639 10.617 -4.25 1 97 80 HIS A C 1
ATOM 636 O O . HIS A 1 80 ? -3.248 10.461 -5.41 1 97 80 HIS A O 1
ATOM 642 N N . THR A 1 81 ? -3.668 11.734 -3.695 1 96.94 81 THR A N 1
ATOM 643 C CA . THR A 1 81 ? -3.006 12.93 -4.211 1 96.94 81 THR A CA 1
ATOM 644 C C . THR A 1 81 ? -2.762 13.938 -3.092 1 96.94 81 THR A C 1
ATOM 646 O O . THR A 1 81 ? -3.398 13.875 -2.039 1 96.94 81 THR A O 1
ATOM 649 N N . TYR A 1 82 ? -1.772 14.758 -3.301 1 96.81 82 TYR A N 1
ATOM 650 C CA . TYR A 1 82 ? -1.406 15.812 -2.367 1 96.81 82 TYR A CA 1
ATOM 651 C C . TYR A 1 82 ? -2.17 17.094 -2.672 1 96.81 82 TYR A C 1
ATOM 653 O O . TYR A 1 82 ? -2.166 17.578 -3.811 1 96.81 82 TYR A O 1
ATOM 661 N N . ILE A 1 83 ? -2.877 17.656 -1.675 1 96.06 83 ILE A N 1
ATOM 662 C CA . ILE A 1 83 ? -3.598 18.906 -1.794 1 96.06 83 ILE A CA 1
ATOM 663 C C . ILE A 1 83 ? -2.754 20.047 -1.211 1 96.06 83 ILE A C 1
ATOM 665 O O . ILE A 1 83 ? -2.461 20.047 -0.013 1 96.06 83 ILE A O 1
ATOM 669 N N . ARG A 1 84 ? -2.455 20.953 -1.96 1 95.38 84 ARG A N 1
ATOM 670 C CA . ARG A 1 84 ? -1.54 22.031 -1.594 1 95.38 84 ARG A CA 1
ATOM 671 C C . ARG A 1 84 ? -2.137 22.906 -0.5 1 95.38 84 ARG A C 1
ATOM 673 O O . ARG A 1 84 ? -3.359 23.047 -0.406 1 95.38 84 ARG A O 1
ATOM 680 N N . SER A 1 85 ? -1.236 23.547 0.212 1 94.5 85 SER A N 1
ATOM 681 C CA . SER A 1 85 ? -1.618 24.438 1.313 1 94.5 85 SER A CA 1
ATOM 682 C C . SER A 1 85 ? -2.475 25.594 0.822 1 94.5 85 SER A C 1
ATOM 684 O O . SER A 1 85 ? -3.477 25.938 1.45 1 94.5 85 SER A O 1
ATOM 686 N N . ASP A 1 86 ? -2.182 26.156 -0.333 1 92.25 86 ASP A N 1
ATOM 687 C CA . ASP A 1 86 ? -2.863 27.344 -0.821 1 92.25 86 ASP A CA 1
ATOM 688 C C . ASP A 1 86 ? -4.215 27 -1.438 1 92.25 86 ASP A C 1
ATOM 690 O O . ASP A 1 86 ? -5.055 27.875 -1.647 1 92.25 86 ASP A O 1
ATOM 694 N N . TRP A 1 87 ? -4.43 25.703 -1.733 1 92.38 87 TRP A N 1
ATOM 695 C CA . TRP A 1 87 ? -5.723 25.266 -2.244 1 92.38 87 TRP A CA 1
ATOM 696 C C . TRP A 1 87 ? -6.727 25.078 -1.11 1 92.38 87 TRP A C 1
ATOM 698 O O . TRP A 1 87 ? -7.93 25.266 -1.306 1 92.38 87 TRP A O 1
ATOM 708 N N . ASN A 1 88 ? -6.289 24.688 0.038 1 85.38 88 ASN A N 1
ATOM 709 C CA . ASN A 1 88 ? -7.117 24.234 1.147 1 85.38 88 ASN A CA 1
ATOM 710 C C . ASN A 1 88 ? -7.59 25.391 2.018 1 85.38 88 ASN A C 1
ATOM 712 O O . ASN A 1 88 ? -8.625 25.297 2.676 1 85.38 88 ASN A O 1
ATOM 716 N N . THR A 1 89 ? -6.836 26.453 2.068 1 81 89 THR A N 1
ATOM 717 C CA . THR A 1 89 ? -7.207 27.656 2.789 1 81 89 THR A CA 1
ATOM 718 C C . THR A 1 89 ? -7.008 28.891 1.913 1 81 89 THR A C 1
ATOM 720 O O . THR A 1 89 ? -6.16 29.734 2.207 1 81 89 THR A O 1
ATOM 723 N N . PRO A 1 90 ? -7.949 29.062 1.031 1 78.12 90 PRO A N 1
ATOM 724 C CA . PRO A 1 90 ? -7.73 30.156 0.075 1 78.12 90 PRO A CA 1
ATOM 725 C C . PRO A 1 90 ? -7.848 31.531 0.715 1 78.12 90 PRO A C 1
ATOM 727 O O . PRO A 1 90 ? -7.32 32.5 0.18 1 78.12 90 PRO A O 1
ATOM 730 N N . ALA A 1 91 ? -8.594 31.578 1.86 1 83.69 91 ALA A N 1
ATOM 731 C CA . ALA A 1 91 ? -8.789 32.875 2.529 1 83.69 91 ALA A CA 1
ATOM 732 C C . ALA A 1 91 ? -7.492 33.375 3.154 1 83.69 91 ALA A C 1
ATOM 734 O O . ALA A 1 91 ? -7.328 34.562 3.396 1 83.69 91 ALA A O 1
ATOM 735 N N . ASP A 1 92 ? -6.531 32.438 3.338 1 88.5 92 ASP A N 1
ATOM 736 C CA . ASP A 1 92 ? -5.242 32.781 3.941 1 88.5 92 ASP A CA 1
ATOM 737 C C . ASP A 1 92 ? -4.137 31.875 3.396 1 88.5 92 ASP A C 1
ATOM 739 O O . ASP A 1 92 ? -3.561 31.078 4.137 1 88.5 92 ASP A O 1
ATOM 743 N N . PRO A 1 93 ? -3.771 32.125 2.152 1 87.31 93 PRO A N 1
ATOM 744 C CA . PRO A 1 93 ? -2.871 31.203 1.449 1 87.31 93 PRO A CA 1
ATOM 745 C C . PRO A 1 93 ? -1.51 31.062 2.129 1 87.31 93 PRO A C 1
ATOM 747 O O . PRO A 1 93 ? -0.971 29.969 2.238 1 87.31 93 PRO A O 1
ATOM 750 N N . PRO A 1 94 ? -0.934 32.125 2.691 1 90.44 94 PRO A N 1
ATOM 751 C CA . PRO A 1 94 ? 0.382 31.984 3.32 1 90.44 94 PRO A CA 1
ATOM 752 C C . PRO A 1 94 ? 0.362 31.078 4.543 1 90.44 94 PRO A C 1
ATOM 754 O O . PRO A 1 94 ? 1.418 30.641 5.012 1 90.44 94 PRO A O 1
ATOM 757 N N . HIS A 1 95 ? -0.819 30.75 5.07 1 91.88 95 HIS A N 1
ATOM 758 C CA . HIS A 1 95 ? -0.919 29.906 6.25 1 91.88 95 HIS A CA 1
ATOM 759 C C . HIS A 1 95 ? -1.756 28.656 5.965 1 91.88 95 HIS A C 1
ATOM 761 O O . HIS A 1 95 ? -2.242 28.016 6.891 1 91.88 95 HIS A O 1
ATOM 767 N N . GLY A 1 96 ? -1.946 28.438 4.723 1 91.94 96 GLY A N 1
ATOM 768 C CA . GLY A 1 96 ? -2.73 27.281 4.344 1 91.94 96 GLY A CA 1
ATOM 769 C C . GLY A 1 96 ? -2.156 25.969 4.867 1 91.94 96 GLY A C 1
ATOM 770 O O . GLY A 1 96 ? -0.96 25.891 5.152 1 91.94 96 GLY A O 1
ATOM 771 N N . VAL A 1 97 ? -2.982 24.984 5.098 1 93.44 97 VAL A N 1
ATOM 772 C CA . VAL A 1 97 ? -2.584 23.672 5.582 1 93.44 97 VAL A CA 1
ATOM 773 C C . VAL A 1 97 ? -2.836 22.625 4.5 1 93.44 97 VAL A C 1
ATOM 775 O O . VAL A 1 97 ? -3.967 22.453 4.039 1 93.44 97 VAL A O 1
ATOM 778 N N . PRO A 1 98 ? -1.773 22.016 4.078 1 95.5 98 PRO A N 1
ATOM 779 C CA . PRO A 1 98 ? -1.972 20.953 3.088 1 95.5 98 PRO A CA 1
ATOM 780 C C . PRO A 1 98 ? -2.652 19.719 3.674 1 95.5 98 PRO A C 1
ATOM 782 O O . PRO A 1 98 ? -2.826 19.625 4.891 1 95.5 98 PRO A O 1
ATOM 785 N N . THR A 1 99 ? -3.111 18.875 2.82 1 95.81 99 THR A N 1
ATOM 786 C CA . THR A 1 99 ? -3.688 17.609 3.268 1 95.81 99 THR A CA 1
ATOM 787 C C . THR A 1 99 ? -3.533 16.531 2.191 1 95.81 99 THR A C 1
ATOM 789 O O . THR A 1 99 ? -3.043 16.812 1.096 1 95.81 99 THR A O 1
ATOM 792 N N . SER A 1 100 ? -3.824 15.336 2.582 1 97.06 100 SER A N 1
ATOM 793 C CA . SER A 1 100 ? -3.822 14.188 1.68 1 97.06 100 SER A CA 1
ATOM 794 C C . SER A 1 100 ? -5.242 13.781 1.299 1 97.06 100 SER A C 1
ATOM 796 O O . SER A 1 100 ? -6.141 13.789 2.143 1 97.06 100 SER A O 1
ATOM 798 N N . TYR A 1 101 ? -5.461 13.586 0.062 1 97.75 101 TYR A N 1
ATOM 799 C CA . TYR A 1 101 ? -6.629 12.82 -0.367 1 97.75 101 TYR A CA 1
ATOM 800 C C . TYR A 1 101 ? -6.246 11.383 -0.691 1 97.75 101 TYR A C 1
ATOM 802 O O . TYR A 1 101 ? -5.211 11.133 -1.313 1 97.75 101 TYR A O 1
ATOM 810 N N . TYR A 1 102 ? -7.055 10.453 -0.233 1 98.44 102 TYR A N 1
ATOM 811 C CA . TYR A 1 102 ? -6.82 9.055 -0.583 1 98.44 102 TYR A CA 1
ATOM 812 C C . TYR A 1 102 ? -8 8.188 -0.18 1 98.44 102 TYR A C 1
ATOM 814 O O . TYR A 1 102 ? -8.836 8.594 0.637 1 98.44 102 TYR A O 1
ATOM 822 N N . ALA A 1 103 ? -8.094 7.059 -0.759 1 98.31 103 ALA A N 1
ATOM 823 C CA . ALA A 1 103 ? -8.961 5.969 -0.328 1 98.31 103 ALA A CA 1
ATOM 824 C C . ALA A 1 103 ? -8.156 4.812 0.256 1 98.31 103 ALA A C 1
ATOM 826 O O . ALA A 1 103 ? -7.035 4.543 -0.191 1 98.31 103 ALA A O 1
ATOM 827 N N . SER A 1 104 ? -8.688 4.195 1.219 1 98.75 104 SER A N 1
ATOM 828 C CA . SER A 1 104 ? -8.062 3.02 1.823 1 98.75 104 SER A CA 1
ATOM 829 C C . SER A 1 104 ? -9.117 2.049 2.352 1 98.75 104 SER A C 1
ATOM 831 O O . SER A 1 104 ? -10.047 2.457 3.047 1 98.75 104 SER A O 1
ATOM 833 N N . VAL A 1 105 ? -9.016 0.827 1.994 1 98.81 105 VAL A N 1
ATOM 834 C CA . VAL A 1 105 ? -9.828 -0.261 2.533 1 98.81 105 VAL A CA 1
ATOM 835 C C . VAL A 1 105 ? -8.914 -1.321 3.154 1 98.81 105 VAL A C 1
ATOM 837 O O . VAL A 1 105 ? -8.008 -1.831 2.494 1 98.81 105 VAL A O 1
ATOM 840 N N . GLN A 1 106 ? -9.109 -1.552 4.379 1 98.75 106 GLN A N 1
ATOM 841 C CA . GLN A 1 106 ? -8.383 -2.564 5.137 1 98.75 106 GLN A CA 1
ATOM 842 C C . GLN A 1 106 ? -9.32 -3.664 5.625 1 98.75 106 GLN A C 1
ATOM 844 O O . GLN A 1 106 ? -10.305 -3.387 6.312 1 98.75 106 GLN A O 1
ATOM 849 N N . LEU A 1 107 ? -9.023 -4.875 5.234 1 98.75 107 LEU A N 1
ATOM 850 C CA . LEU A 1 107 ? -9.82 -6.035 5.609 1 98.75 107 LEU A CA 1
ATOM 851 C C . LEU A 1 107 ? -9.117 -6.852 6.688 1 98.75 107 LEU A C 1
ATOM 853 O O . LEU A 1 107 ? -7.992 -7.316 6.484 1 98.75 107 LEU A O 1
ATOM 857 N N . GLU A 1 108 ? -9.734 -6.938 7.801 1 97.88 108 GLU A N 1
ATOM 858 C CA . GLU A 1 108 ? -9.32 -7.938 8.781 1 97.88 108 GLU A CA 1
ATOM 859 C C . GLU A 1 108 ? -9.836 -9.328 8.398 1 97.88 108 GLU A C 1
ATOM 861 O O . GLU A 1 108 ? -11.023 -9.5 8.133 1 97.88 108 GLU A O 1
ATOM 866 N N . CYS A 1 109 ? -8.867 -10.305 8.422 1 98.5 109 CYS A N 1
ATOM 867 C CA . CYS A 1 109 ? -9.297 -11.57 7.836 1 98.5 109 CYS A CA 1
ATOM 868 C C . CYS A 1 109 ? -8.828 -12.75 8.688 1 98.5 109 CYS A C 1
ATOM 870 O O . CYS A 1 109 ? -7.723 -12.727 9.227 1 98.5 109 CYS A O 1
ATOM 872 N N . ASP A 1 110 ? -9.711 -13.75 8.703 1 98.5 110 ASP A N 1
ATOM 873 C CA . ASP A 1 110 ? -9.25 -15.102 9.008 1 98.5 110 ASP A CA 1
ATOM 874 C C . ASP A 1 110 ? -8.578 -15.742 7.793 1 98.5 110 ASP A C 1
ATOM 876 O O . ASP A 1 110 ? -9.031 -15.562 6.66 1 98.5 110 ASP A O 1
ATOM 880 N N . VAL A 1 111 ? -7.551 -16.547 8.078 1 98.38 111 VAL A N 1
ATOM 881 C CA . VAL A 1 111 ? -6.77 -17.109 6.988 1 98.38 111 VAL A CA 1
ATOM 882 C C . VAL A 1 111 ? -6.945 -18.625 6.961 1 98.38 111 VAL A C 1
ATOM 884 O O . VAL A 1 111 ? -6.742 -19.297 7.977 1 98.38 111 VAL A O 1
ATOM 887 N N . ARG A 1 112 ? -7.328 -19.109 5.816 1 98.75 112 ARG A N 1
ATOM 888 C CA . ARG A 1 112 ? -7.258 -20.531 5.539 1 98.75 112 ARG A CA 1
ATOM 889 C C . ARG A 1 112 ? -6.207 -20.828 4.477 1 98.75 112 ARG A C 1
ATOM 891 O O . ARG A 1 112 ? -6.258 -20.297 3.373 1 98.75 112 ARG A O 1
ATOM 898 N N . LEU A 1 113 ? -5.289 -21.688 4.867 1 98.69 113 LEU A N 1
ATOM 899 C CA . LEU A 1 113 ? -4.262 -22.109 3.922 1 98.69 113 LEU A CA 1
ATOM 900 C C . LEU A 1 113 ? -4.754 -23.297 3.084 1 98.69 113 LEU A C 1
ATOM 902 O O . LEU A 1 113 ? -5.391 -24.203 3.607 1 98.69 113 LEU A O 1
ATOM 906 N N . VAL A 1 114 ? -4.547 -23.188 1.788 1 98.69 114 VAL A N 1
ATOM 907 C CA . VAL A 1 114 ? -4.98 -24.203 0.835 1 98.69 114 VAL A CA 1
ATOM 908 C C . VAL A 1 114 ? -3.77 -24.953 0.288 1 98.69 114 VAL A C 1
ATOM 910 O O . VAL A 1 114 ? -3.033 -24.438 -0.55 1 98.69 114 VAL A O 1
ATOM 913 N N . ASP A 1 115 ? -3.658 -26.234 0.664 1 98.25 115 ASP A N 1
ATOM 914 C CA . ASP A 1 115 ? -2.479 -27 0.274 1 98.25 115 ASP A CA 1
ATOM 915 C C . ASP A 1 115 ? -2.859 -28.172 -0.632 1 98.25 115 ASP A C 1
ATOM 917 O O . ASP A 1 115 ? -2.018 -28.703 -1.364 1 98.25 115 ASP A O 1
ATOM 921 N N . GLY A 1 116 ? -4.141 -28.578 -0.606 1 98.31 116 GLY A N 1
ATOM 922 C CA . GLY A 1 116 ? -4.566 -29.672 -1.468 1 98.31 116 GLY A CA 1
ATOM 923 C C . GLY A 1 116 ? -4.523 -29.312 -2.943 1 98.31 116 GLY A C 1
ATOM 924 O O . GLY A 1 116 ? -4.91 -28.219 -3.336 1 98.31 116 GLY A O 1
ATOM 925 N N . ALA A 1 117 ? -4.113 -30.25 -3.748 1 98.12 117 ALA A N 1
ATOM 926 C CA . ALA A 1 117 ? -3.887 -30.016 -5.172 1 98.12 117 ALA A CA 1
ATOM 927 C C . ALA A 1 117 ? -5.18 -29.594 -5.867 1 98.12 117 ALA A C 1
ATOM 929 O O . ALA A 1 117 ? -5.195 -28.625 -6.629 1 98.12 117 ALA A O 1
ATOM 930 N N . GLU A 1 118 ? -6.238 -30.281 -5.598 1 98.38 118 GLU A N 1
ATOM 931 C CA . GLU A 1 118 ? -7.508 -29.984 -6.254 1 98.38 118 GLU A CA 1
ATOM 932 C C . GLU A 1 118 ? -8.039 -28.609 -5.832 1 98.38 118 GLU A C 1
ATOM 934 O O . GLU A 1 118 ? -8.539 -27.859 -6.664 1 98.38 118 GLU A O 1
ATOM 939 N N . GLU A 1 119 ? -7.941 -28.328 -4.605 1 98.5 119 GLU A N 1
ATOM 940 C CA . GLU A 1 119 ? -8.414 -27.047 -4.098 1 98.5 119 GLU A CA 1
ATOM 941 C C . GLU A 1 119 ? -7.559 -25.891 -4.617 1 98.5 119 GLU A C 1
ATOM 943 O O . GLU A 1 119 ? -8.07 -24.812 -4.926 1 98.5 119 GLU A O 1
ATOM 948 N N . LYS A 1 120 ? -6.258 -26.141 -4.684 1 98.5 120 LYS A N 1
ATOM 949 C CA . LYS A 1 120 ? -5.379 -25.141 -5.277 1 98.5 120 LYS A CA 1
ATOM 950 C C . LYS A 1 120 ? -5.758 -24.859 -6.73 1 98.5 120 LYS A C 1
ATOM 952 O O . LYS A 1 120 ? -5.816 -23.703 -7.156 1 98.5 120 LYS A O 1
ATOM 957 N N . ALA A 1 121 ? -5.969 -25.969 -7.418 1 98.5 121 ALA A N 1
ATOM 958 C CA . ALA A 1 121 ? -6.348 -25.828 -8.82 1 98.5 121 ALA A CA 1
ATOM 959 C C . ALA A 1 121 ? -7.617 -24.984 -8.961 1 98.5 121 ALA A C 1
ATOM 961 O O . ALA A 1 121 ? -7.676 -24.078 -9.797 1 98.5 121 ALA A O 1
ATOM 962 N N . ALA A 1 122 ? -8.594 -25.266 -8.148 1 98.44 122 ALA A N 1
ATOM 963 C CA . ALA A 1 122 ? -9.859 -24.516 -8.18 1 98.44 122 ALA A CA 1
ATOM 964 C C . ALA A 1 122 ? -9.641 -23.047 -7.844 1 98.44 122 ALA A C 1
ATOM 966 O O . ALA A 1 122 ? -10.234 -22.172 -8.469 1 98.44 122 ALA A O 1
ATOM 967 N N . LEU A 1 123 ? -8.836 -22.797 -6.848 1 98.44 123 LEU A N 1
ATOM 968 C CA . LEU A 1 123 ? -8.5 -21.438 -6.445 1 98.44 123 LEU A CA 1
ATOM 969 C C . LEU A 1 123 ? -7.84 -20.672 -7.59 1 98.44 123 LEU A C 1
ATOM 971 O O . LEU A 1 123 ? -8.219 -19.547 -7.895 1 98.44 123 LEU A O 1
ATOM 975 N N . LEU A 1 124 ? -6.879 -21.297 -8.25 1 98.31 124 LEU A N 1
ATOM 976 C CA . LEU A 1 124 ? -6.172 -20.672 -9.359 1 98.31 124 LEU A CA 1
ATOM 977 C C . LEU A 1 124 ? -7.121 -20.406 -10.523 1 98.31 124 LEU A C 1
ATOM 979 O O . LEU A 1 124 ? -7.02 -19.375 -11.195 1 98.31 124 LEU A O 1
ATOM 983 N N . ASP A 1 125 ? -8 -21.328 -10.758 1 97.69 125 ASP A N 1
ATOM 984 C CA . ASP A 1 125 ? -8.977 -21.141 -11.836 1 97.69 125 ASP A CA 1
ATOM 985 C C . ASP A 1 125 ? -9.852 -19.922 -11.578 1 97.69 125 ASP A C 1
ATOM 987 O O . ASP A 1 125 ? -10.18 -19.172 -12.5 1 97.69 125 ASP A O 1
ATOM 991 N N . ARG A 1 126 ? -10.234 -19.734 -10.352 1 97.5 126 ARG A N 1
ATOM 992 C CA . ARG A 1 126 ? -11.016 -18.562 -10 1 97.5 126 ARG A CA 1
ATOM 993 C C . ARG A 1 126 ? -10.203 -17.281 -10.211 1 97.5 126 ARG A C 1
ATOM 995 O O . ARG A 1 126 ? -10.727 -16.281 -10.703 1 97.5 126 ARG A O 1
ATOM 1002 N N . GLN A 1 127 ? -8.953 -17.344 -9.891 1 97.62 127 GLN A N 1
ATOM 1003 C CA . GLN A 1 127 ? -8.102 -16.188 -10.117 1 97.62 127 GLN A CA 1
ATOM 1004 C C . GLN A 1 127 ? -7.91 -15.914 -11.609 1 97.62 127 GLN A C 1
ATOM 1006 O O . GLN A 1 127 ? -8 -14.773 -12.055 1 97.62 127 GLN A O 1
ATOM 1011 N N . LEU A 1 128 ? -7.66 -16.984 -12.375 1 96.75 128 LEU A N 1
ATOM 1012 C CA . LEU A 1 128 ? -7.488 -16.844 -13.82 1 96.75 128 LEU A CA 1
ATOM 1013 C C . LEU A 1 128 ? -8.75 -16.281 -14.461 1 96.75 128 LEU A C 1
ATOM 1015 O O . LEU A 1 128 ? -8.672 -15.438 -15.359 1 96.75 128 LEU A O 1
ATOM 1019 N N . ALA A 1 129 ? -9.891 -16.703 -14.016 1 96.31 129 ALA A N 1
ATOM 1020 C CA . ALA A 1 129 ? -11.164 -16.219 -14.547 1 96.31 129 ALA A CA 1
ATOM 1021 C C . ALA A 1 129 ? -11.312 -14.719 -14.32 1 96.31 129 ALA A C 1
ATOM 1023 O O . ALA A 1 129 ? -11.883 -14.008 -15.164 1 96.31 129 ALA A O 1
ATOM 1024 N N . HIS A 1 130 ? -10.82 -14.281 -13.211 1 96.25 130 HIS A N 1
ATOM 1025 C CA . HIS A 1 130 ? -10.891 -12.859 -12.883 1 96.25 130 HIS A CA 1
ATOM 1026 C C . HIS A 1 130 ? -9.898 -12.047 -13.711 1 96.25 130 HIS A C 1
ATOM 1028 O O . HIS A 1 130 ? -10.266 -11.047 -14.328 1 96.25 130 HIS A O 1
ATOM 1034 N N . PHE A 1 131 ? -8.664 -12.469 -13.828 1 95.88 131 PHE A N 1
ATOM 1035 C CA . PHE A 1 131 ? -7.59 -11.688 -14.414 1 95.88 131 PHE A CA 1
ATOM 1036 C C . PHE A 1 131 ? -7.59 -11.812 -15.93 1 95.88 131 PHE A C 1
ATOM 1038 O O . PHE A 1 131 ? -7.117 -10.922 -16.641 1 95.88 131 PHE A O 1
ATOM 1045 N N . GLU A 1 132 ? -8.094 -12.961 -16.391 1 94.81 132 GLU A N 1
ATOM 1046 C CA . GLU A 1 132 ? -8.094 -13.258 -17.828 1 94.81 132 GLU A CA 1
ATOM 1047 C C . GLU A 1 132 ? -9.453 -13.797 -18.281 1 94.81 132 GLU A C 1
ATOM 1049 O O . GLU A 1 132 ? -9.539 -14.906 -18.812 1 94.81 132 GLU A O 1
ATOM 1054 N N . PRO A 1 133 ? -10.43 -13.008 -18.141 1 91.38 133 PRO A N 1
ATOM 1055 C CA . PRO A 1 133 ? -11.766 -13.508 -18.484 1 91.38 133 PRO A CA 1
ATOM 1056 C C . PRO A 1 133 ? -11.859 -13.984 -19.938 1 91.38 133 PRO A C 1
ATOM 1058 O O . PRO A 1 133 ? -12.633 -14.891 -20.234 1 91.38 133 PRO A O 1
ATOM 1061 N N . SER A 1 134 ? -11.141 -13.461 -20.812 1 85.62 134 SER A N 1
ATOM 1062 C CA . SER A 1 134 ? -11.172 -13.859 -22.219 1 85.62 134 SER A CA 1
ATOM 1063 C C . SER A 1 134 ? -9.984 -14.75 -22.562 1 85.62 134 SER A C 1
ATOM 1065 O O . SER A 1 134 ? -9.695 -14.977 -23.75 1 85.62 134 SER A O 1
ATOM 1067 N N . GLY A 1 135 ? -9.344 -15.234 -21.562 1 81.62 135 GLY A N 1
ATOM 1068 C CA . GLY A 1 135 ? -8.125 -15.984 -21.828 1 81.62 135 GLY A CA 1
ATOM 1069 C C . GLY A 1 135 ? -8.391 -17.375 -22.359 1 81.62 135 GLY A C 1
ATOM 1070 O O . GLY A 1 135 ? -9.5 -17.906 -22.203 1 81.62 135 GLY A O 1
ATOM 1071 N N . ASP A 1 136 ? -7.367 -17.875 -23.047 1 84.56 136 ASP A N 1
ATOM 1072 C CA . ASP A 1 136 ? -7.469 -19.203 -23.656 1 84.56 136 ASP A CA 1
ATOM 1073 C C . ASP A 1 136 ? -6.809 -20.266 -22.797 1 84.56 136 ASP A C 1
ATOM 1075 O O . ASP A 1 136 ? -6.66 -21.406 -23.219 1 84.56 136 ASP A O 1
ATOM 1079 N N . ARG A 1 137 ? -6.445 -19.906 -21.688 1 90.12 137 ARG A N 1
ATOM 1080 C CA . ARG A 1 137 ? -5.809 -20.859 -20.781 1 90.12 137 ARG A CA 1
ATOM 1081 C C . ARG A 1 137 ? -6.77 -21.984 -20.391 1 90.12 137 ARG A C 1
ATOM 1083 O O . ARG A 1 137 ? -7.934 -21.719 -20.078 1 90.12 137 ARG A O 1
ATOM 1090 N N . VAL A 1 138 ? -6.277 -23.203 -20.453 1 93.56 138 VAL A N 1
ATOM 1091 C CA . VAL A 1 138 ? -7.086 -24.344 -20.031 1 93.56 138 VAL A CA 1
ATOM 1092 C C . VAL A 1 138 ? -7.164 -24.391 -18.516 1 93.56 138 VAL A C 1
ATOM 1094 O O . VAL A 1 138 ? -6.332 -23.797 -17.828 1 93.56 138 VAL A O 1
ATOM 1097 N N . ALA A 1 139 ? -8.117 -25.078 -18.047 1 95.69 139 ALA A N 1
ATOM 1098 C CA . ALA A 1 139 ? -8.305 -25.188 -16.594 1 95.69 139 ALA A CA 1
ATOM 1099 C C . ALA A 1 139 ? -7.062 -25.781 -15.93 1 95.69 139 ALA A C 1
ATOM 1101 O O . ALA A 1 139 ? -6.426 -26.688 -16.484 1 95.69 139 ALA A O 1
ATOM 1102 N N . VAL A 1 140 ? -6.781 -25.281 -14.781 1 97.31 140 VAL A N 1
ATOM 1103 C CA . VAL A 1 140 ? -5.637 -25.781 -14.031 1 97.31 140 VAL A CA 1
ATOM 1104 C C . VAL A 1 140 ? -5.887 -27.219 -13.609 1 97.31 140 VAL A C 1
ATOM 1106 O O . VAL A 1 140 ? -6.941 -27.547 -13.055 1 97.31 140 VAL A O 1
ATOM 1109 N N . SER A 1 141 ? -4.961 -28.109 -13.875 1 97.44 141 SER A N 1
ATOM 1110 C CA . SER A 1 141 ? -5.141 -29.531 -13.578 1 97.44 141 SER A CA 1
ATOM 1111 C C . SER A 1 141 ? -4.305 -29.953 -12.375 1 97.44 141 SER A C 1
ATOM 1113 O O . SER A 1 141 ? -3.094 -29.719 -12.344 1 97.44 141 SER A O 1
ATOM 1115 N N . ALA A 1 142 ? -4.938 -30.625 -11.461 1 97.56 142 ALA A N 1
ATOM 1116 C CA . ALA A 1 142 ? -4.223 -31.172 -10.312 1 97.56 142 ALA A CA 1
ATOM 1117 C C . ALA A 1 142 ? -3.561 -32.5 -10.68 1 97.56 142 ALA A C 1
ATOM 1119 O O . ALA A 1 142 ? -2.715 -33 -9.93 1 97.56 142 ALA A O 1
ATOM 1120 N N . THR A 1 143 ? -3.936 -33.062 -11.797 1 97.19 143 THR A N 1
ATOM 1121 C CA . THR A 1 143 ? -3.523 -34.438 -12.062 1 97.19 143 THR A CA 1
ATOM 1122 C C . THR A 1 143 ? -2.703 -34.5 -13.344 1 97.19 143 THR A C 1
ATOM 1124 O O . THR A 1 143 ? -2.031 -35.531 -13.602 1 97.19 143 THR A O 1
ATOM 1127 N N . GLU A 1 144 ? -2.779 -33.5 -14.148 1 96.31 144 GLU A N 1
ATOM 1128 C CA . GLU A 1 144 ? -2.078 -33.531 -15.43 1 96.31 144 GLU A CA 1
ATOM 1129 C C . GLU A 1 144 ? -0.969 -32.5 -15.484 1 96.31 144 GLU A C 1
ATOM 1131 O O . GLU A 1 144 ? -1.107 -31.406 -14.93 1 96.31 144 GLU A O 1
ATOM 1136 N N . ALA A 1 145 ? 0.064 -32.844 -16.188 1 92.88 145 ALA A N 1
ATOM 1137 C CA . ALA A 1 145 ? 1.149 -31.906 -16.453 1 92.88 145 ALA A CA 1
ATOM 1138 C C . ALA A 1 145 ? 0.715 -30.828 -17.438 1 92.88 145 ALA A C 1
ATOM 1140 O O . ALA A 1 145 ? -0.144 -31.078 -18.297 1 92.88 145 ALA A O 1
ATOM 1141 N N . PRO A 1 146 ? 1.251 -29.625 -17.406 1 94.31 146 PRO A N 1
ATOM 1142 C CA . PRO A 1 146 ? 2.363 -29.266 -16.531 1 94.31 146 PRO A CA 1
ATOM 1143 C C . PRO A 1 146 ? 1.897 -28.766 -15.164 1 94.31 146 PRO A C 1
ATOM 1145 O O . PRO A 1 146 ? 2.699 -28.672 -14.234 1 94.31 146 PRO A O 1
ATOM 1148 N N . ASP A 1 147 ? 0.611 -28.547 -14.961 1 96.06 147 ASP A N 1
ATOM 1149 C CA . ASP A 1 147 ? 0.083 -27.922 -13.75 1 96.06 147 ASP A CA 1
ATOM 1150 C C . ASP A 1 147 ? 0.37 -28.781 -12.516 1 96.06 147 ASP A C 1
ATOM 1152 O O . ASP A 1 147 ? 0.727 -28.25 -11.461 1 96.06 147 ASP A O 1
ATOM 1156 N N . LYS A 1 148 ? 0.212 -30.078 -12.727 1 96.38 148 LYS A N 1
ATOM 1157 C CA . LYS A 1 148 ? 0.454 -31 -11.617 1 96.38 148 LYS A CA 1
ATOM 1158 C C . LYS A 1 148 ? 1.844 -30.797 -11.023 1 96.38 148 LYS A C 1
ATOM 1160 O O . LYS A 1 148 ? 2.021 -30.875 -9.805 1 96.38 148 LYS A O 1
ATOM 1165 N N . ARG A 1 149 ? 2.82 -30.516 -11.828 1 96 149 ARG A N 1
ATOM 1166 C CA . ARG A 1 149 ? 4.207 -30.344 -11.406 1 96 149 ARG A CA 1
ATOM 1167 C C . ARG A 1 149 ? 4.43 -28.969 -10.781 1 96 149 ARG A C 1
ATOM 1169 O O . ARG A 1 149 ? 5.32 -28.797 -9.945 1 96 149 ARG A O 1
ATOM 1176 N N . LEU A 1 150 ? 3.623 -27.984 -11.164 1 95.62 150 LEU A N 1
ATOM 1177 C CA . LEU A 1 150 ? 3.826 -26.609 -10.742 1 95.62 150 LEU A CA 1
ATOM 1178 C C . LEU A 1 150 ? 3.086 -26.328 -9.438 1 95.62 150 LEU A C 1
ATOM 1180 O O . LEU A 1 150 ? 3.527 -25.5 -8.633 1 95.62 150 LEU A O 1
ATOM 1184 N N . LEU A 1 151 ? 2.023 -27 -9.172 1 97.62 151 LEU A N 1
ATOM 1185 C CA . LEU A 1 151 ? 1.098 -26.703 -8.086 1 97.62 151 LEU A CA 1
ATOM 1186 C C . LEU A 1 151 ? 1.799 -26.797 -6.73 1 97.62 151 LEU A C 1
ATOM 1188 O O . LEU A 1 151 ? 1.57 -25.953 -5.852 1 97.62 151 LEU A O 1
ATOM 1192 N N . PRO A 1 152 ? 2.719 -27.766 -6.516 1 97.81 152 PRO A N 1
ATOM 1193 C CA . PRO A 1 152 ? 3.383 -27.844 -5.215 1 97.81 152 PRO A CA 1
ATOM 1194 C C . PRO A 1 152 ? 4.23 -26.609 -4.898 1 97.81 152 PRO A C 1
ATOM 1196 O O . PRO A 1 152 ? 4.586 -26.375 -3.74 1 97.81 152 PRO A O 1
ATOM 1199 N N . GLY A 1 153 ? 4.605 -25.797 -5.848 1 98 153 GLY A N 1
ATOM 1200 C CA . GLY A 1 153 ? 5.473 -24.656 -5.672 1 98 153 GLY A CA 1
ATOM 1201 C C . GLY A 1 153 ? 4.766 -23.453 -5.055 1 98 153 GLY A C 1
ATOM 1202 O O . GLY A 1 153 ? 5.398 -22.453 -4.75 1 98 153 GLY A O 1
ATOM 1203 N N . ILE A 1 154 ? 3.438 -23.609 -4.852 1 98.31 154 ILE A N 1
ATOM 1204 C CA . ILE A 1 154 ? 2.693 -22.5 -4.273 1 98.31 154 ILE A CA 1
ATOM 1205 C C . ILE A 1 154 ? 1.812 -23 -3.133 1 98.31 154 ILE A C 1
ATOM 1207 O O . ILE A 1 154 ? 1.642 -24.203 -2.959 1 98.31 154 ILE A O 1
ATOM 1211 N N . ARG A 1 155 ? 1.319 -22.078 -2.348 1 98.69 155 ARG A N 1
ATOM 1212 C CA . ARG A 1 155 ? 0.21 -22.281 -1.422 1 98.69 155 ARG A CA 1
ATOM 1213 C C . ARG A 1 155 ? -0.9 -21.266 -1.664 1 98.69 155 ARG A C 1
ATOM 1215 O O . ARG A 1 155 ? -0.628 -20.094 -1.923 1 98.69 155 ARG A O 1
ATOM 1222 N N . GLY A 1 156 ? -2.139 -21.797 -1.658 1 98.81 156 GLY A N 1
ATOM 1223 C CA . GLY A 1 156 ? -3.285 -20.922 -1.755 1 98.81 156 GLY A CA 1
ATOM 1224 C C . GLY A 1 156 ? -3.67 -20.297 -0.427 1 98.81 156 GLY A C 1
ATOM 1225 O O . GLY A 1 156 ? -3.344 -20.828 0.634 1 98.81 156 GLY A O 1
ATOM 1226 N N . VAL A 1 157 ? -4.297 -19.188 -0.464 1 98.88 157 VAL A N 1
ATOM 1227 C CA . VAL A 1 157 ? -4.801 -18.469 0.706 1 98.88 157 VAL A CA 1
ATOM 1228 C C . VAL A 1 157 ? -6.246 -18.047 0.466 1 98.88 157 VAL A C 1
ATOM 1230 O O . VAL A 1 157 ? -6.547 -17.391 -0.529 1 98.88 157 VAL A O 1
ATOM 1233 N N . GLU A 1 158 ? -7.062 -18.453 1.268 1 98.88 158 GLU A N 1
ATOM 1234 C CA . GLU A 1 158 ? -8.438 -17.953 1.317 1 98.88 158 GLU A CA 1
ATOM 1235 C C . GLU A 1 158 ? -8.672 -17.094 2.551 1 98.88 158 GLU A C 1
ATOM 1237 O O . GLU A 1 158 ? -8.516 -17.562 3.682 1 98.88 158 GLU A O 1
ATOM 1242 N N . LEU A 1 159 ? -9.016 -15.875 2.318 1 98.88 159 LEU A N 1
ATOM 1243 C CA . LEU A 1 159 ? -9.297 -14.93 3.393 1 98.88 159 LEU A CA 1
ATOM 1244 C C . LEU A 1 159 ? -10.797 -14.781 3.605 1 98.88 159 LEU A C 1
ATOM 1246 O O . LEU A 1 159 ? -11.555 -14.609 2.645 1 98.88 159 LEU A O 1
ATOM 1250 N N . THR A 1 160 ? -11.188 -14.883 4.836 1 98.88 160 THR A N 1
ATOM 1251 C CA . THR A 1 160 ? -12.555 -14.539 5.23 1 98.88 160 THR A CA 1
ATOM 1252 C C . THR A 1 160 ? -12.578 -13.219 5.988 1 98.88 160 THR A C 1
ATOM 1254 O O . THR A 1 160 ? -11.977 -13.094 7.059 1 98.88 160 THR A O 1
ATOM 1257 N N . VAL A 1 161 ? -13.32 -12.289 5.469 1 98.62 161 VAL A N 1
ATOM 1258 C CA . VAL A 1 161 ? -13.367 -10.945 6.039 1 98.62 161 VAL A CA 1
ATOM 1259 C C . VAL A 1 161 ? -14.141 -10.961 7.352 1 98.62 161 VAL A C 1
ATOM 1261 O O . VAL A 1 161 ? -15.297 -11.398 7.391 1 98.62 161 VAL A O 1
ATOM 1264 N N . THR A 1 162 ? -13.523 -10.492 8.398 1 98.19 162 THR A N 1
ATOM 1265 C CA . THR A 1 162 ? -14.148 -10.445 9.711 1 98.19 162 THR A CA 1
ATOM 1266 C C . THR A 1 162 ? -14.367 -9.008 10.164 1 98.19 162 THR A C 1
ATOM 1268 O O . THR A 1 162 ? -15.117 -8.75 11.109 1 98.19 162 THR A O 1
ATOM 1271 N N . GLY A 1 163 ? -13.734 -8.07 9.586 1 97.62 163 GLY A N 1
ATOM 1272 C CA . GLY A 1 163 ? -13.836 -6.645 9.859 1 97.62 163 GLY A CA 1
ATOM 1273 C C . GLY A 1 163 ? -13.352 -5.777 8.719 1 97.62 163 GLY A C 1
ATOM 1274 O O . GLY A 1 163 ? -12.539 -6.219 7.898 1 97.62 163 GLY A O 1
ATOM 1275 N N . VAL A 1 164 ? -13.898 -4.586 8.648 1 98.19 164 VAL A N 1
ATOM 1276 C CA . VAL A 1 164 ? -13.531 -3.674 7.566 1 98.19 164 VAL A CA 1
ATOM 1277 C C . VAL A 1 164 ? -13.297 -2.273 8.133 1 98.19 164 VAL A C 1
ATOM 1279 O O . VAL A 1 164 ? -14.086 -1.781 8.938 1 98.19 164 VAL A O 1
ATOM 1282 N N . ARG A 1 165 ? -12.203 -1.714 7.797 1 98.12 165 ARG A N 1
ATOM 1283 C CA . ARG A 1 165 ? -11.945 -0.287 7.961 1 98.12 165 ARG A CA 1
ATOM 1284 C C . ARG A 1 165 ? -11.75 0.396 6.613 1 98.12 165 ARG A C 1
ATOM 1286 O O . ARG A 1 165 ? -10.805 0.087 5.883 1 98.12 165 ARG A O 1
ATOM 1293 N N . ALA A 1 166 ? -12.648 1.238 6.262 1 98.62 166 ALA A N 1
ATOM 1294 C CA . ALA A 1 166 ? -12.625 1.932 4.977 1 98.62 166 ALA A CA 1
ATOM 1295 C C . ALA A 1 166 ? -12.625 3.445 5.172 1 98.62 166 ALA A C 1
ATOM 1297 O O . ALA A 1 166 ? -13.383 3.975 5.98 1 98.62 166 ALA A O 1
ATOM 1298 N N . LYS A 1 167 ? -11.766 4.09 4.504 1 98.62 167 LYS A N 1
ATOM 1299 C CA . LYS A 1 167 ? -11.633 5.543 4.574 1 98.62 167 LYS A CA 1
ATOM 1300 C C . LYS A 1 167 ? -11.594 6.16 3.18 1 98.62 167 LYS A C 1
ATOM 1302 O O . LYS A 1 167 ? -10.828 5.719 2.322 1 98.62 167 LYS A O 1
ATOM 1307 N N . PHE A 1 168 ? -12.438 7.066 2.98 1 98.38 168 PHE A N 1
ATOM 1308 C CA . PHE A 1 168 ? -12.461 7.914 1.792 1 98.38 168 PHE A CA 1
ATOM 1309 C C . PHE A 1 168 ? -12.281 9.375 2.168 1 98.38 168 PHE A C 1
ATOM 1311 O O . PHE A 1 168 ? -13.266 10.086 2.393 1 98.38 168 PHE A O 1
ATOM 1318 N N . LYS A 1 169 ? -11.039 9.789 2.189 1 97.94 169 LYS A N 1
ATOM 1319 C CA . LYS A 1 169 ? -10.695 11.148 2.605 1 97.94 169 LYS A CA 1
ATOM 1320 C C . LYS A 1 169 ? -10.594 12.086 1.402 1 97.94 169 LYS A C 1
ATOM 1322 O O . LYS A 1 169 ? -9.516 12.234 0.818 1 97.94 169 LYS A O 1
ATOM 1327 N N . PHE A 1 170 ? -11.695 12.773 1.149 1 97.12 170 PHE A N 1
ATOM 1328 C CA . PHE A 1 170 ? -11.773 13.664 -0.001 1 97.12 170 PHE A CA 1
ATOM 1329 C C . PHE A 1 170 ? -12.5 14.953 0.36 1 97.12 170 PHE A C 1
ATOM 1331 O O . PHE A 1 170 ? -13.391 15.391 -0.367 1 97.12 170 PHE A O 1
ATOM 1338 N N . GLY A 1 171 ? -12.141 15.5 1.556 1 95 171 GLY A N 1
ATOM 1339 C CA . GLY A 1 171 ? -12.656 16.797 1.971 1 95 171 GLY A CA 1
ATOM 1340 C C . GLY A 1 171 ? -14.117 16.766 2.377 1 95 171 GLY A C 1
ATOM 1341 O O . GLY A 1 171 ? -14.859 17.703 2.109 1 95 171 GLY A O 1
ATOM 1342 N N . GLY A 1 172 ? -14.5 15.688 2.938 1 93.5 172 GLY A N 1
ATOM 1343 C CA . GLY A 1 172 ? -15.883 15.555 3.359 1 93.5 172 GLY A CA 1
ATOM 1344 C C . GLY A 1 172 ? -16.297 16.578 4.398 1 93.5 172 GLY A C 1
ATOM 1345 O O . GLY A 1 172 ? -17.484 16.828 4.598 1 93.5 172 GLY A O 1
ATOM 1346 N N . ASN A 1 173 ? -15.375 17.188 5.07 1 92.94 173 ASN A N 1
ATOM 1347 C CA . ASN A 1 173 ? -15.633 18.172 6.105 1 92.94 173 ASN A CA 1
ATOM 1348 C C . ASN A 1 173 ? -15.656 19.594 5.539 1 92.94 173 ASN A C 1
ATOM 1350 O O . ASN A 1 173 ? -15.898 20.547 6.266 1 92.94 173 ASN A O 1
ATOM 1354 N N . LYS A 1 174 ? -15.422 19.766 4.27 1 93.06 174 LYS A N 1
ATOM 1355 C CA . LYS A 1 174 ? -15.336 21.078 3.645 1 93.06 174 LYS A CA 1
ATOM 1356 C C . LYS A 1 174 ? -16.688 21.484 3.041 1 93.06 174 LYS A C 1
ATOM 1358 O O . LYS A 1 174 ? -17.516 20.641 2.754 1 93.06 174 LYS A O 1
ATOM 1363 N N . GLN A 1 175 ? -16.781 22.75 2.789 1 92.12 175 GLN A N 1
ATOM 1364 C CA . GLN A 1 175 ? -17.953 23.281 2.088 1 92.12 175 GLN A CA 1
ATOM 1365 C C . GLN A 1 175 ? -17.922 22.906 0.609 1 92.12 175 GLN A C 1
ATOM 1367 O O . GLN A 1 175 ? -16.844 22.75 0.027 1 92.12 175 GLN A O 1
ATOM 1372 N N . PRO A 1 176 ? -19.078 22.812 0.043 1 92.25 176 PRO A N 1
ATOM 1373 C CA . PRO A 1 176 ? -19.141 22.422 -1.371 1 92.25 176 PRO A CA 1
ATOM 1374 C C . PRO A 1 176 ? -18.312 23.344 -2.268 1 92.25 176 PRO A C 1
ATOM 1376 O O . PRO A 1 176 ? -17.656 22.875 -3.201 1 92.25 176 PRO A O 1
ATOM 1379 N N . ALA A 1 177 ? -18.312 24.594 -1.934 1 92.25 177 ALA A N 1
ATOM 1380 C CA . ALA A 1 177 ? -17.562 25.547 -2.75 1 92.25 177 ALA A CA 1
ATOM 1381 C C . ALA A 1 177 ? -16.062 25.266 -2.68 1 92.25 177 ALA A C 1
ATOM 1383 O O . ALA A 1 177 ? -15.352 25.391 -3.68 1 92.25 177 ALA A O 1
ATOM 1384 N N . ASP A 1 178 ? -15.594 24.906 -1.554 1 92.06 178 ASP A N 1
ATOM 1385 C CA . ASP A 1 178 ? -14.18 24.562 -1.375 1 92.06 178 ASP A CA 1
ATOM 1386 C C . ASP A 1 178 ? -13.828 23.281 -2.121 1 92.06 178 ASP A C 1
ATOM 1388 O O . ASP A 1 178 ? -12.773 23.188 -2.756 1 92.06 178 ASP A O 1
ATOM 1392 N N . ARG A 1 179 ? -14.688 22.344 -2.068 1 94.25 179 ARG A N 1
ATOM 1393 C CA . ARG A 1 179 ? -14.461 21.078 -2.773 1 94.25 179 ARG A CA 1
ATOM 1394 C C . ARG A 1 179 ? -14.422 21.312 -4.281 1 94.25 179 ARG A C 1
ATOM 1396 O O . ARG A 1 179 ? -13.586 20.719 -4.977 1 94.25 179 ARG A O 1
ATOM 1403 N N . ALA A 1 180 ? -15.281 22.156 -4.723 1 94.38 180 ALA A N 1
ATOM 1404 C CA . ALA A 1 180 ? -15.305 22.484 -6.148 1 94.38 180 ALA A CA 1
ATOM 1405 C C . ALA A 1 180 ? -14.008 23.156 -6.574 1 94.38 180 ALA A C 1
ATOM 1407 O O . ALA A 1 180 ? -13.484 22.891 -7.66 1 94.38 180 ALA A O 1
ATOM 1408 N N . ARG A 1 181 ? -13.562 24.016 -5.816 1 94.75 181 ARG A N 1
ATOM 1409 C CA . ARG A 1 181 ? -12.305 24.703 -6.098 1 94.75 181 ARG A CA 1
ATOM 1410 C C . ARG A 1 181 ? -11.141 23.719 -6.148 1 94.75 181 ARG A C 1
ATOM 1412 O O . ARG A 1 181 ? -10.305 23.797 -7.055 1 94.75 181 ARG A O 1
ATOM 1419 N N . ILE A 1 182 ? -11.086 22.844 -5.203 1 95.75 182 ILE A N 1
ATOM 1420 C CA . ILE A 1 182 ? -10.023 21.828 -5.16 1 95.75 182 ILE A CA 1
ATOM 1421 C C . ILE A 1 182 ? -10.102 20.953 -6.406 1 95.75 182 ILE A C 1
ATOM 1423 O O . ILE A 1 182 ? -9.078 20.641 -7.02 1 95.75 182 ILE A O 1
ATOM 1427 N N . ASP A 1 183 ? -11.312 20.594 -6.766 1 96.75 183 ASP A N 1
ATOM 1428 C CA . ASP A 1 183 ? -11.5 19.812 -7.984 1 96.75 183 ASP A CA 1
ATOM 1429 C C . ASP A 1 183 ? -10.93 20.547 -9.195 1 96.75 183 ASP A C 1
ATOM 1431 O O . ASP A 1 183 ? -10.227 19.938 -10.016 1 96.75 183 ASP A O 1
ATOM 1435 N N . ALA A 1 184 ? -11.203 21.828 -9.281 1 97.25 184 ALA A N 1
ATOM 1436 C CA . ALA A 1 184 ? -10.727 22.641 -10.391 1 97.25 184 ALA A CA 1
ATOM 1437 C C . ALA A 1 184 ? -9.203 22.719 -10.391 1 97.25 184 ALA A C 1
ATOM 1439 O O . ALA A 1 184 ? -8.57 22.688 -11.445 1 97.25 184 ALA A O 1
ATOM 1440 N N . GLU A 1 185 ? -8.633 22.859 -9.266 1 96.62 185 GLU A N 1
ATOM 1441 C CA . GLU A 1 185 ? -7.18 22.922 -9.148 1 96.62 185 GLU A CA 1
ATOM 1442 C C . GLU A 1 185 ? -6.535 21.609 -9.562 1 96.62 185 GLU A C 1
ATOM 1444 O O . GLU A 1 185 ? -5.488 21.594 -10.219 1 96.62 185 GLU A O 1
ATOM 1449 N N . LEU A 1 186 ? -7.145 20.469 -9.156 1 97.5 186 LEU A N 1
ATOM 1450 C CA . LEU A 1 186 ? -6.652 19.156 -9.547 1 97.5 186 LEU A CA 1
ATOM 1451 C C . LEU A 1 186 ? -6.715 18.984 -11.062 1 97.5 186 LEU A C 1
ATOM 1453 O O . LEU A 1 186 ? -5.801 18.422 -11.664 1 97.5 186 LEU A O 1
ATOM 1457 N N . GLU A 1 187 ? -7.762 19.438 -11.625 1 97.69 187 GLU A N 1
ATOM 1458 C CA . GLU A 1 187 ? -7.891 19.391 -13.078 1 97.69 187 GLU A CA 1
ATOM 1459 C C . GLU A 1 187 ? -6.789 20.203 -13.766 1 97.69 187 GLU A C 1
ATOM 1461 O O . GLU A 1 187 ? -6.191 19.734 -14.742 1 97.69 187 GLU A O 1
ATOM 1466 N N . ARG A 1 188 ? -6.547 21.344 -13.305 1 97.31 188 ARG A N 1
ATOM 1467 C CA . ARG A 1 188 ? -5.527 22.219 -13.867 1 97.31 188 ARG A CA 1
ATOM 1468 C C . ARG A 1 188 ? -4.137 21.609 -13.727 1 97.31 188 ARG A C 1
ATOM 1470 O O . ARG A 1 188 ? -3.346 21.625 -14.672 1 97.31 188 ARG A O 1
ATOM 1477 N N . ARG A 1 189 ? -3.836 21.078 -12.492 1 95.25 189 ARG A N 1
ATOM 1478 C CA . ARG A 1 189 ? -2.537 20.438 -12.297 1 95.25 189 ARG A CA 1
ATOM 1479 C C . ARG A 1 189 ? -2.367 19.25 -13.227 1 95.25 189 ARG A C 1
ATOM 1481 O O . ARG A 1 189 ? -1.308 19.062 -13.828 1 95.25 189 ARG A O 1
ATOM 1488 N N . GLY A 1 190 ? -3.393 18.344 -13.312 1 95.38 190 GLY A N 1
ATOM 1489 C CA . GLY A 1 190 ? -3.402 17.219 -14.25 1 95.38 190 GLY A CA 1
ATOM 1490 C C . GLY A 1 190 ? -2.312 16.203 -13.969 1 95.38 190 GLY A C 1
ATOM 1491 O O . GLY A 1 190 ? -1.709 15.672 -14.906 1 95.38 190 GLY A O 1
ATOM 1492 N N . GLY A 1 191 ? -2 16.062 -12.797 1 90.06 191 GLY A N 1
ATOM 1493 C CA . GLY A 1 191 ? -1.021 15.047 -12.438 1 90.06 191 GLY A CA 1
ATOM 1494 C C . GLY A 1 191 ? -1.529 13.633 -12.625 1 90.06 191 GLY A C 1
ATOM 1495 O O . GLY A 1 191 ? -2.729 13.414 -12.812 1 90.06 191 GLY A O 1
ATOM 1496 N N . PRO A 1 192 ? -0.647 12.625 -12.602 1 84.62 192 PRO A N 1
ATOM 1497 C CA . PRO A 1 192 ? -0.984 11.234 -12.938 1 84.62 192 PRO A CA 1
ATOM 1498 C C . PRO A 1 192 ? -2.092 10.672 -12.047 1 84.62 192 PRO A C 1
ATOM 1500 O O . PRO A 1 192 ? -2.846 9.797 -12.484 1 84.62 192 PRO A O 1
ATOM 1503 N N . LEU A 1 193 ? -2.203 11.156 -10.852 1 88 193 LEU A N 1
ATOM 1504 C CA . LEU A 1 193 ? -3.168 10.57 -9.93 1 88 193 LEU A CA 1
ATOM 1505 C C . LEU A 1 193 ? -4.344 11.508 -9.695 1 88 193 LEU A C 1
ATOM 1507 O O . LEU A 1 193 ? -5.285 11.172 -8.977 1 88 193 LEU A O 1
ATOM 1511 N N . ASP A 1 194 ? -4.359 12.664 -10.305 1 95.5 194 ASP A N 1
ATOM 1512 C CA . ASP A 1 194 ? -5.359 13.695 -10.031 1 95.5 194 ASP A CA 1
ATOM 1513 C C . ASP A 1 194 ? -6.73 13.281 -10.562 1 95.5 194 ASP A C 1
ATOM 1515 O O . ASP A 1 194 ? -7.758 13.57 -9.945 1 95.5 194 ASP A O 1
ATOM 1519 N N . ALA A 1 195 ? -6.703 12.562 -11.703 1 94.38 195 ALA A N 1
ATOM 1520 C CA . ALA A 1 195 ? -7.969 12.172 -12.312 1 94.38 195 ALA A CA 1
ATOM 1521 C C . ALA A 1 195 ? -8.742 11.219 -11.398 1 94.38 195 ALA A C 1
ATOM 1523 O O . ALA A 1 195 ? -9.969 11.305 -11.297 1 94.38 195 ALA A O 1
ATOM 1524 N N . TRP A 1 196 ? -8.102 10.344 -10.773 1 93 196 TRP A N 1
ATOM 1525 C CA . TRP A 1 196 ? -8.75 9.383 -9.891 1 93 196 TRP A CA 1
ATOM 1526 C C . TRP A 1 196 ? -9.297 10.078 -8.648 1 93 196 TRP A C 1
ATOM 1528 O O . TRP A 1 196 ? -10.414 9.781 -8.203 1 93 196 TRP A O 1
ATOM 1538 N N . ALA A 1 197 ? -8.5 10.977 -8.102 1 96.06 197 ALA A N 1
ATOM 1539 C CA . ALA A 1 197 ? -8.969 11.742 -6.945 1 96.06 197 ALA A CA 1
ATOM 1540 C C . ALA A 1 197 ? -10.211 12.562 -7.297 1 96.06 197 ALA A C 1
ATOM 1542 O O . ALA A 1 197 ? -11.156 12.633 -6.512 1 96.06 197 ALA A O 1
ATOM 1543 N N . ARG A 1 198 ? -10.219 13.133 -8.508 1 97.25 198 ARG A N 1
ATOM 1544 C CA . ARG A 1 198 ? -11.359 13.922 -8.945 1 97.25 198 ARG A CA 1
ATOM 1545 C C . ARG A 1 198 ? -12.602 13.055 -9.094 1 97.25 198 ARG A C 1
ATOM 1547 O O . ARG A 1 198 ? -13.719 13.492 -8.781 1 97.25 198 ARG A O 1
ATOM 1554 N N . ALA A 1 199 ? -12.422 11.891 -9.562 1 95.88 199 ALA A N 1
ATOM 1555 C CA . ALA A 1 199 ? -13.547 10.969 -9.695 1 95.88 199 ALA A CA 1
ATOM 1556 C C . ALA A 1 199 ? -14.164 10.656 -8.336 1 95.88 199 ALA A C 1
ATOM 1558 O O . ALA A 1 199 ? -15.383 10.57 -8.203 1 95.88 199 ALA A O 1
ATOM 1559 N N . GLN A 1 200 ? -13.328 10.508 -7.359 1 95.62 200 GLN A N 1
ATOM 1560 C CA . GLN A 1 200 ? -13.812 10.234 -6.012 1 95.62 200 GLN A CA 1
ATOM 1561 C C . GLN A 1 200 ? -14.539 11.445 -5.43 1 95.62 200 GLN A C 1
ATOM 1563 O O . GLN A 1 200 ? -15.562 11.305 -4.762 1 95.62 200 GLN A O 1
ATOM 1568 N N . LEU A 1 201 ? -13.945 12.664 -5.652 1 95 201 LEU A N 1
ATOM 1569 C CA . LEU A 1 201 ? -14.609 13.891 -5.23 1 95 201 LEU A CA 1
ATOM 1570 C C . LEU A 1 201 ? -16.031 13.961 -5.793 1 95 201 LEU A C 1
ATOM 1572 O O . LEU A 1 201 ? -16.984 14.25 -5.062 1 95 201 LEU A O 1
ATOM 1576 N N . ALA A 1 202 ? -16.156 13.648 -7.078 1 94.06 202 ALA A N 1
ATOM 1577 C CA . ALA A 1 202 ? -17.453 13.688 -7.754 1 94.06 202 ALA A CA 1
ATOM 1578 C C . ALA A 1 202 ? -18.406 12.648 -7.176 1 94.06 202 ALA A C 1
ATOM 1580 O O . ALA A 1 202 ? -19.594 12.93 -6.961 1 94.06 202 ALA A O 1
ATOM 1581 N N . ARG A 1 203 ? -17.938 11.5 -6.918 1 91.44 203 ARG A N 1
ATOM 1582 C CA . ARG A 1 203 ? -18.75 10.406 -6.402 1 91.44 203 ARG A CA 1
ATOM 1583 C C . ARG A 1 203 ? -19.297 10.727 -5.012 1 91.44 203 ARG A C 1
ATOM 1585 O O . ARG A 1 203 ? -20.422 10.367 -4.684 1 91.44 203 ARG A O 1
ATOM 1592 N N . ARG A 1 204 ? -18.531 11.422 -4.262 1 89.81 204 ARG A N 1
ATOM 1593 C CA . ARG A 1 2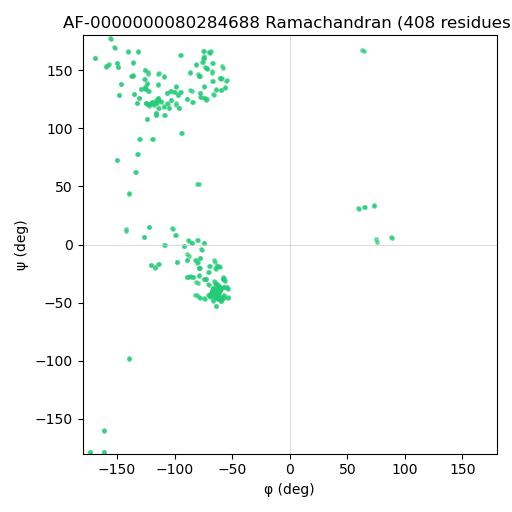04 ? -18.906 11.641 -2.867 1 89.81 204 ARG A CA 1
ATOM 1594 C C . ARG A 1 204 ? -19.766 12.883 -2.721 1 89.81 204 ARG A C 1
ATOM 1596 O O . ARG A 1 204 ? -20.344 13.125 -1.659 1 89.81 204 ARG A O 1
ATOM 1603 N N . GLU A 1 205 ? -19.828 13.688 -3.727 1 82.5 205 GLU A N 1
ATOM 1604 C CA . GLU A 1 205 ? -20.734 14.836 -3.729 1 82.5 205 GLU A CA 1
ATOM 1605 C C . GLU A 1 205 ? -22.172 14.414 -4.039 1 82.5 205 GLU A C 1
ATOM 1607 O O . GLU A 1 205 ? -23.125 15.133 -3.721 1 82.5 205 GLU A O 1
ATOM 1612 N N . ARG A 1 206 ? -22.219 13.328 -4.602 1 69.31 206 ARG A N 1
ATOM 1613 C CA . ARG A 1 206 ? -23.547 12.867 -4.977 1 69.31 206 ARG A CA 1
ATOM 1614 C C . ARG A 1 206 ? -24.25 12.203 -3.799 1 69.31 206 ARG A C 1
ATOM 1616 O O . ARG A 1 206 ? -25.469 12.352 -3.629 1 69.31 206 ARG A O 1
ATOM 1623 N N . MET B 1 1 ? 8.219 -10.609 2.695 1 95.75 1 MET B N 1
ATOM 1624 C CA . MET B 1 1 ? 8.047 -10.969 1.29 1 95.75 1 MET B CA 1
ATOM 1625 C C . MET B 1 1 ? 9.234 -11.781 0.786 1 95.75 1 MET B C 1
ATOM 1627 O O . MET B 1 1 ? 10.359 -11.602 1.251 1 95.75 1 MET B O 1
ATOM 1631 N N . LEU B 1 2 ? 8.945 -12.719 -0.123 1 97.56 2 LEU B N 1
ATOM 1632 C CA . LEU B 1 2 ? 9.977 -13.516 -0.777 1 97.56 2 LEU B CA 1
ATOM 1633 C C . LEU B 1 2 ? 10.719 -12.695 -1.828 1 97.56 2 LEU B C 1
ATOM 1635 O O . LEU B 1 2 ? 10.094 -12.109 -2.717 1 97.56 2 LEU B O 1
ATOM 1639 N N . ILE B 1 3 ? 12.062 -12.656 -1.711 1 98.25 3 ILE B N 1
ATOM 1640 C CA . ILE B 1 3 ? 12.875 -11.938 -2.68 1 98.25 3 ILE B CA 1
ATOM 1641 C C . ILE B 1 3 ? 13.914 -12.883 -3.279 1 98.25 3 ILE B C 1
ATOM 1643 O O . ILE B 1 3 ? 14.883 -13.258 -2.609 1 98.25 3 ILE B O 1
ATOM 1647 N N . HIS B 1 4 ? 13.727 -13.242 -4.504 1 97.5 4 HIS B N 1
ATOM 1648 C CA . HIS B 1 4 ? 14.742 -14 -5.23 1 97.5 4 HIS B CA 1
ATOM 1649 C C . HIS B 1 4 ? 15.914 -13.109 -5.621 1 97.5 4 HIS B C 1
ATOM 1651 O O . HIS B 1 4 ? 15.773 -11.898 -5.746 1 97.5 4 HIS B O 1
ATOM 1657 N N . PRO B 1 5 ? 17.062 -13.688 -5.922 1 96.44 5 PRO B N 1
ATOM 1658 C CA . PRO B 1 5 ? 18.234 -12.891 -6.301 1 96.44 5 PRO B CA 1
ATOM 1659 C C . PRO B 1 5 ? 17.984 -12.031 -7.535 1 96.44 5 PRO B C 1
ATOM 1661 O O . PRO B 1 5 ? 18.406 -10.875 -7.582 1 96.44 5 PRO B O 1
ATOM 1664 N N . TRP B 1 6 ? 17.25 -12.531 -8.5 1 96 6 TRP B N 1
ATOM 1665 C CA . TRP B 1 6 ? 17.016 -11.797 -9.742 1 96 6 TRP B CA 1
ATOM 1666 C C . TRP B 1 6 ? 15.961 -10.711 -9.547 1 96 6 TRP B C 1
ATOM 1668 O O . TRP B 1 6 ? 15.766 -9.859 -10.422 1 96 6 TRP B O 1
ATOM 1678 N N . ASP B 1 7 ? 15.258 -10.734 -8.406 1 97.5 7 ASP B N 1
ATOM 1679 C CA . ASP B 1 7 ? 14.289 -9.695 -8.07 1 97.5 7 ASP B CA 1
ATOM 1680 C C . ASP B 1 7 ? 14.891 -8.648 -7.145 1 97.5 7 ASP B C 1
ATOM 1682 O O . ASP B 1 7 ? 14.312 -7.578 -6.941 1 97.5 7 ASP B O 1
ATOM 1686 N N . SER B 1 8 ? 16.016 -8.969 -6.559 1 97.62 8 SER B N 1
ATOM 1687 C CA . SER B 1 8 ? 16.641 -8.086 -5.582 1 97.62 8 SER B CA 1
ATOM 1688 C C . SER B 1 8 ? 17.141 -6.805 -6.238 1 97.62 8 SER B C 1
ATOM 1690 O O . SER B 1 8 ? 17.469 -6.797 -7.426 1 97.62 8 SER B O 1
ATOM 1692 N N . ALA B 1 9 ? 17.094 -5.734 -5.449 1 96.94 9 ALA B N 1
ATOM 1693 C CA . ALA B 1 9 ? 17.766 -4.523 -5.918 1 96.94 9 ALA B CA 1
ATOM 1694 C C . ALA B 1 9 ? 19.219 -4.797 -6.262 1 96.94 9 ALA B C 1
ATOM 1696 O O . ALA B 1 9 ? 19.922 -5.516 -5.535 1 96.94 9 ALA B O 1
ATOM 1697 N N . HIS B 1 10 ? 19.688 -4.184 -7.32 1 95 10 HIS B N 1
ATOM 1698 C CA . HIS B 1 10 ? 21.078 -4.359 -7.727 1 95 10 HIS B CA 1
ATOM 1699 C C . HIS B 1 10 ? 22.031 -3.811 -6.676 1 95 10 HIS B C 1
ATOM 1701 O O . HIS B 1 10 ? 23.094 -4.387 -6.438 1 95 10 HIS B O 1
ATOM 1707 N N . ASP B 1 11 ? 21.734 -2.736 -6.105 1 94.5 11 ASP B N 1
ATOM 1708 C CA . ASP B 1 11 ? 22.469 -2.07 -5.035 1 94.5 11 ASP B CA 1
ATOM 1709 C C . ASP B 1 11 ? 21.578 -1.065 -4.301 1 94.5 11 ASP B C 1
ATOM 1711 O O . ASP B 1 11 ? 20.391 -0.934 -4.609 1 94.5 11 ASP B O 1
ATOM 1715 N N . ASN B 1 12 ? 22.172 -0.391 -3.34 1 95.94 12 ASN B N 1
ATOM 1716 C CA . ASN B 1 12 ? 21.422 0.572 -2.547 1 95.94 12 ASN B CA 1
ATOM 1717 C C . ASN B 1 12 ? 20.953 1.749 -3.396 1 95.94 12 ASN B C 1
ATOM 1719 O O . ASN B 1 12 ? 19.875 2.314 -3.143 1 95.94 12 ASN B O 1
ATOM 1723 N N . ALA B 1 13 ? 21.672 2.107 -4.371 1 96.25 13 ALA B N 1
ATOM 1724 C CA . ALA B 1 13 ? 21.312 3.25 -5.211 1 96.25 13 ALA B CA 1
ATOM 1725 C C . ALA B 1 13 ? 20 3.006 -5.934 1 96.25 13 ALA B C 1
ATOM 1727 O O . ALA B 1 13 ? 19.188 3.922 -6.086 1 96.25 13 ALA B O 1
ATOM 1728 N N . GLU B 1 14 ? 19.766 1.77 -6.344 1 96.06 14 GLU B N 1
ATOM 1729 C CA . GLU B 1 14 ? 18.562 1.457 -7.113 1 96.06 14 GLU B CA 1
ATOM 1730 C C . GLU B 1 14 ? 17.312 1.699 -6.289 1 96.06 14 GLU B C 1
ATOM 1732 O O . GLU B 1 14 ? 16.406 2.418 -6.723 1 96.06 14 GLU B O 1
ATOM 1737 N N . TRP B 1 15 ? 17.281 1.09 -5.102 1 97.5 15 TRP B N 1
ATOM 1738 C CA . TRP B 1 15 ? 16.031 1.238 -4.348 1 97.5 15 TRP B CA 1
ATOM 1739 C C . TRP B 1 15 ? 15.906 2.65 -3.789 1 97.5 15 TRP B C 1
ATOM 1741 O O . TRP B 1 15 ? 14.797 3.178 -3.674 1 97.5 15 TRP B O 1
ATOM 1751 N N . ARG B 1 16 ? 17 3.328 -3.486 1 97.88 16 ARG B N 1
ATOM 1752 C CA . ARG B 1 16 ? 16.953 4.711 -3.02 1 97.88 16 ARG B CA 1
ATOM 1753 C C . ARG B 1 16 ? 16.391 5.633 -4.102 1 97.88 16 ARG B C 1
ATOM 1755 O O . ARG B 1 16 ? 15.57 6.504 -3.818 1 97.88 16 ARG B O 1
ATOM 1762 N N . GLU B 1 17 ? 16.891 5.434 -5.301 1 96.44 17 GLU B N 1
ATOM 1763 C CA . GLU B 1 17 ? 16.406 6.23 -6.422 1 96.44 17 GLU B CA 1
ATOM 1764 C C . GLU B 1 17 ? 14.914 5.992 -6.664 1 96.44 17 GLU B C 1
ATOM 1766 O O . GLU B 1 17 ? 14.148 6.941 -6.852 1 96.44 17 GLU B O 1
ATOM 1771 N N . TRP B 1 18 ? 14.539 4.77 -6.676 1 97.12 18 TRP B N 1
ATOM 1772 C CA . TRP B 1 18 ? 13.125 4.445 -6.871 1 97.12 18 TRP B CA 1
ATOM 1773 C C . TRP B 1 18 ? 12.266 5.059 -5.77 1 97.12 18 TRP B C 1
ATOM 1775 O O . TRP B 1 18 ? 11.266 5.715 -6.051 1 97.12 18 TRP B O 1
ATOM 1785 N N . LEU B 1 19 ? 12.68 4.871 -4.488 1 98.06 19 LEU B N 1
ATOM 1786 C CA . LEU B 1 19 ? 11.922 5.371 -3.348 1 98.06 19 LEU B CA 1
ATOM 1787 C C . LEU B 1 19 ? 11.836 6.895 -3.383 1 98.06 19 LEU B C 1
ATOM 1789 O O . LEU B 1 19 ? 10.812 7.473 -3.01 1 98.06 19 LEU B O 1
ATOM 1793 N N . SER B 1 20 ? 12.891 7.543 -3.857 1 96.94 20 SER B N 1
ATOM 1794 C CA . SER B 1 20 ? 12.938 9 -3.91 1 96.94 20 SER B CA 1
ATOM 1795 C C . SER B 1 20 ? 11.891 9.555 -4.863 1 96.94 20 SER B C 1
ATOM 1797 O O . SER B 1 20 ? 11.523 10.734 -4.777 1 96.94 20 SER B O 1
ATOM 1799 N N . GLY B 1 21 ? 11.43 8.703 -5.75 1 94.5 21 GLY B N 1
ATOM 1800 C CA . GLY B 1 21 ? 10.383 9.117 -6.672 1 94.5 21 GLY B CA 1
ATOM 1801 C C . GLY B 1 21 ? 8.984 8.898 -6.117 1 94.5 21 GLY B C 1
ATOM 1802 O O . GLY B 1 21 ? 7.996 9.148 -6.805 1 94.5 21 GLY B O 1
ATOM 1803 N N . HIS B 1 22 ? 8.891 8.438 -4.848 1 95.62 22 HIS B N 1
ATOM 1804 C CA . HIS B 1 22 ? 7.621 8.18 -4.18 1 95.62 22 HIS B CA 1
ATOM 1805 C C . HIS B 1 22 ? 7.508 8.977 -2.885 1 95.62 22 HIS B C 1
ATOM 1807 O O . HIS B 1 22 ? 8.516 9.281 -2.242 1 95.62 22 HIS B O 1
ATOM 1813 N N . ASP B 1 23 ? 6.266 9.352 -2.564 1 96.62 23 ASP B N 1
ATOM 1814 C CA . ASP B 1 23 ? 6.082 10.094 -1.317 1 96.62 23 ASP B CA 1
ATOM 1815 C C . ASP B 1 23 ? 4.789 9.68 -0.62 1 96.62 23 ASP B C 1
ATOM 1817 O O . ASP B 1 23 ? 4.266 10.414 0.219 1 96.62 23 ASP B O 1
ATOM 1821 N N . PHE B 1 24 ? 4.199 8.641 -1.049 1 98.19 24 PHE B N 1
ATOM 1822 C CA . PHE B 1 24 ? 3.02 8.055 -0.415 1 98.19 24 PHE B CA 1
ATOM 1823 C C . PHE B 1 24 ? 3.213 6.566 -0.173 1 98.19 24 PHE B C 1
ATOM 1825 O O . PHE B 1 24 ? 3.744 5.855 -1.03 1 98.19 24 PHE B O 1
ATOM 1832 N N . GLY B 1 25 ? 2.908 6.039 0.974 1 98.56 25 GLY B N 1
ATOM 1833 C CA . GLY B 1 25 ? 3.027 4.645 1.368 1 98.56 25 GLY B CA 1
ATOM 1834 C C . GLY B 1 25 ? 2.193 4.297 2.586 1 98.56 25 GLY B C 1
ATOM 1835 O O . GLY B 1 25 ? 1.128 4.879 2.805 1 98.56 25 GLY B O 1
ATOM 1836 N N . GLN B 1 26 ? 2.533 3.225 3.229 1 98.75 26 GLN B N 1
ATOM 1837 C CA . GLN B 1 26 ? 1.812 2.775 4.414 1 98.75 26 GLN B CA 1
ATOM 1838 C C . GLN B 1 26 ? 2.754 2.611 5.602 1 98.75 26 GLN B C 1
ATOM 1840 O O . GLN B 1 26 ? 3.744 1.881 5.52 1 98.75 26 GLN B O 1
ATOM 1845 N N . LEU B 1 27 ? 2.482 3.332 6.645 1 98.81 27 LEU B N 1
ATOM 1846 C CA . LEU B 1 27 ? 3.152 3.119 7.926 1 98.81 27 LEU B CA 1
ATOM 1847 C C . LEU B 1 27 ? 2.467 2.012 8.719 1 98.81 27 LEU B C 1
ATOM 1849 O O . LEU B 1 27 ? 1.278 2.111 9.031 1 98.81 27 LEU B O 1
ATOM 1853 N N . ILE B 1 28 ? 3.205 0.991 9.07 1 97.88 28 ILE B N 1
ATOM 1854 C CA . ILE B 1 28 ? 2.645 -0.195 9.711 1 97.88 28 ILE B CA 1
ATOM 1855 C C . ILE B 1 28 ? 3.281 -0.39 11.086 1 97.88 28 ILE B C 1
ATOM 1857 O O . ILE B 1 28 ? 4.504 -0.517 11.203 1 97.88 28 ILE B O 1
ATOM 1861 N N . ALA B 1 29 ? 2.408 -0.412 12.039 1 95.5 29 ALA B N 1
ATOM 1862 C CA . ALA B 1 29 ? 2.859 -0.602 13.414 1 95.5 29 ALA B CA 1
ATOM 1863 C C . ALA B 1 29 ? 2.203 -1.827 14.039 1 95.5 29 ALA B C 1
ATOM 1865 O O . ALA B 1 29 ? 0.978 -1.963 14.023 1 95.5 29 ALA B O 1
ATOM 1866 N N . GLY B 1 30 ? 2.834 -2.902 14.539 1 87.81 30 GLY B N 1
ATOM 1867 C CA . GLY B 1 30 ? 2.311 -4.109 15.156 1 87.81 30 GLY B CA 1
ATOM 1868 C C . GLY B 1 30 ? 1.979 -3.934 16.625 1 87.81 30 GLY B C 1
ATOM 1869 O O . GLY B 1 30 ? 0.896 -4.316 17.078 1 87.81 30 GLY B O 1
ATOM 1870 N N . GLY B 1 31 ? 2.727 -3.352 17.344 1 75.75 31 GLY B N 1
ATOM 1871 C CA . GLY B 1 31 ? 2.576 -3.25 18.781 1 75.75 31 GLY B CA 1
ATOM 1872 C C . GLY B 1 31 ? 2.678 -4.59 19.5 1 75.75 31 GLY B C 1
ATOM 1873 O O . GLY B 1 31 ? 2.48 -5.637 18.875 1 75.75 31 GLY B O 1
ATOM 1874 N N . LYS B 1 32 ? 2.811 -4.617 20.656 1 76.38 32 LYS B N 1
ATOM 1875 C CA . LYS B 1 32 ? 2.984 -5.844 21.422 1 76.38 32 LYS B CA 1
ATOM 1876 C C . LYS B 1 32 ? 1.654 -6.57 21.609 1 76.38 32 LYS B C 1
ATOM 1878 O O . LYS B 1 32 ? 0.665 -5.969 22.031 1 76.38 32 LYS B O 1
ATOM 1883 N N . GLY B 1 33 ? 1.666 -7.879 21.219 1 73.44 33 GLY B N 1
ATOM 1884 C CA . GLY B 1 33 ? 0.548 -8.766 21.5 1 73.44 33 GLY B CA 1
ATOM 1885 C C . GLY B 1 33 ? -0.653 -8.516 20.609 1 73.44 33 GLY B C 1
ATOM 1886 O O . GLY B 1 33 ? -1.733 -9.062 20.859 1 73.44 33 GLY B O 1
ATOM 1887 N N . ARG B 1 34 ? -0.554 -7.711 19.734 1 79.19 34 ARG B N 1
ATOM 1888 C CA . ARG B 1 34 ? -1.717 -7.422 18.906 1 79.19 34 ARG B CA 1
ATOM 1889 C C . ARG B 1 34 ? -1.904 -8.492 17.844 1 79.19 34 ARG B C 1
ATOM 1891 O O . ARG B 1 34 ? -0.927 -9.039 17.312 1 79.19 34 ARG B O 1
ATOM 1898 N N . ASP B 1 35 ? -3.174 -8.633 17.641 1 84.56 35 ASP B N 1
ATOM 1899 C CA . ASP B 1 35 ? -3.588 -9.609 16.641 1 84.56 35 ASP B CA 1
ATOM 1900 C C . ASP B 1 35 ? -3.246 -9.125 15.234 1 84.56 35 ASP B C 1
ATOM 1902 O O . ASP B 1 35 ? -2.797 -9.914 14.398 1 84.56 35 ASP B O 1
ATOM 1906 N N . LEU B 1 36 ? -3.502 -7.914 15.008 1 92.44 36 LEU B N 1
ATOM 1907 C CA . LEU B 1 36 ? -3.271 -7.277 13.719 1 92.44 36 LEU B CA 1
ATOM 1908 C C . LEU B 1 36 ? -2.633 -5.902 13.898 1 92.44 36 LEU B C 1
ATOM 1910 O O . LEU B 1 36 ? -2.891 -5.219 14.891 1 92.44 36 LEU B O 1
ATOM 1914 N N . PRO B 1 37 ? -1.778 -5.543 12.984 1 94.06 37 PRO B N 1
ATOM 1915 C CA . PRO B 1 37 ? -1.148 -4.227 13.086 1 94.06 37 PRO B CA 1
ATOM 1916 C C . PRO B 1 37 ? -2.094 -3.09 12.703 1 94.06 37 PRO B C 1
ATOM 1918 O O . PRO B 1 37 ? -3.193 -3.338 12.203 1 94.06 37 PRO B O 1
ATOM 1921 N N . ILE B 1 38 ? -1.675 -1.902 13.031 1 95.38 38 ILE B N 1
ATOM 1922 C CA . ILE B 1 38 ? -2.326 -0.704 12.516 1 95.38 38 ILE B CA 1
ATOM 1923 C C . ILE B 1 38 ? -1.588 -0.21 11.273 1 95.38 38 ILE B C 1
ATOM 1925 O O . ILE B 1 38 ? -0.355 -0.192 11.242 1 95.38 38 ILE B O 1
ATOM 1929 N N . VAL B 1 39 ? -2.352 0.05 10.25 1 98.12 39 VAL B N 1
ATOM 1930 C CA . VAL B 1 39 ? -1.802 0.536 8.992 1 98.12 39 VAL B CA 1
ATOM 1931 C C . VAL B 1 39 ? -2.318 1.944 8.711 1 98.12 39 VAL B C 1
ATOM 1933 O O . VAL B 1 39 ? -3.529 2.18 8.711 1 98.12 39 VAL B O 1
ATOM 1936 N N . ASN B 1 40 ? -1.431 2.869 8.523 1 98.69 40 ASN B N 1
ATOM 1937 C CA . ASN B 1 40 ? -1.777 4.238 8.164 1 98.69 40 ASN B CA 1
ATOM 1938 C C . ASN B 1 40 ? -1.245 4.605 6.777 1 98.69 40 ASN B C 1
ATOM 1940 O O . ASN B 1 40 ? -0.032 4.633 6.562 1 98.69 40 ASN B O 1
ATOM 1944 N N . PRO B 1 41 ? -2.146 4.801 5.766 1 98.69 41 PRO B N 1
ATOM 1945 C CA . PRO B 1 41 ? -1.646 5.469 4.562 1 98.69 41 PRO B CA 1
ATOM 1946 C C . PRO B 1 41 ? -1.091 6.863 4.848 1 98.69 41 PRO B C 1
ATOM 1948 O O . PRO B 1 41 ? -1.726 7.652 5.555 1 98.69 41 PRO B O 1
ATOM 1951 N N . VAL B 1 42 ? 0.125 7.168 4.305 1 98.62 42 VAL B N 1
ATOM 1952 C CA . VAL B 1 42 ? 0.744 8.43 4.711 1 98.62 42 VAL B CA 1
ATOM 1953 C C . VAL B 1 42 ? 1.534 9.016 3.543 1 98.62 42 VAL B C 1
ATOM 1955 O O . VAL B 1 42 ? 2.191 8.281 2.799 1 98.62 42 VAL B O 1
ATOM 1958 N N . HIS B 1 43 ? 1.426 10.281 3.359 1 98.56 43 HIS B N 1
ATOM 1959 C CA . HIS B 1 43 ? 2.469 11.023 2.654 1 98.56 43 HIS B CA 1
ATOM 1960 C C . HIS B 1 43 ? 3.705 11.203 3.529 1 98.56 43 HIS B C 1
ATOM 1962 O O . HIS B 1 43 ? 3.592 11.523 4.715 1 98.56 43 HIS B O 1
ATOM 1968 N N . PHE B 1 44 ? 4.852 10.992 2.951 1 98.81 44 PHE B N 1
ATOM 1969 C CA . PHE B 1 44 ? 6.102 11.07 3.701 1 98.81 44 PHE B CA 1
ATOM 1970 C C . PHE B 1 44 ? 7.191 11.734 2.873 1 98.81 44 PHE B C 1
ATOM 1972 O O . PHE B 1 44 ? 7.031 11.93 1.666 1 98.81 44 PHE B O 1
ATOM 1979 N N . VAL B 1 45 ? 8.266 12.109 3.576 1 98.44 45 VAL B N 1
ATOM 1980 C CA . VAL B 1 45 ? 9.477 12.617 2.926 1 98.44 45 VAL B CA 1
ATOM 1981 C C . VAL B 1 45 ? 10.656 11.695 3.236 1 98.44 45 VAL B C 1
ATOM 1983 O O . VAL B 1 45 ? 10.953 11.43 4.402 1 98.44 45 VAL B O 1
ATOM 1986 N N . TYR B 1 46 ? 11.211 11.164 2.229 1 98.56 46 TYR B N 1
ATOM 1987 C CA . TYR B 1 46 ? 12.453 10.422 2.314 1 98.56 46 TYR B CA 1
ATOM 1988 C C . TYR B 1 46 ? 13.648 11.297 1.958 1 98.56 46 TYR B C 1
ATOM 1990 O O . TYR B 1 46 ? 13.641 11.977 0.926 1 98.56 46 TYR B O 1
ATOM 1998 N N . ASP B 1 47 ? 14.648 11.32 2.791 1 96.31 47 ASP B N 1
ATOM 1999 C CA . ASP B 1 47 ? 15.734 12.273 2.604 1 96.31 47 ASP B CA 1
ATOM 2000 C C . ASP B 1 47 ? 16.781 11.734 1.634 1 96.31 47 ASP B C 1
ATOM 2002 O O . ASP B 1 47 ? 17.844 12.328 1.465 1 96.31 47 ASP B O 1
ATOM 2006 N N . GLY B 1 48 ? 16.578 10.562 1.096 1 94.62 48 GLY B N 1
ATOM 2007 C CA . GLY B 1 48 ? 17.531 9.961 0.174 1 94.62 48 GLY B CA 1
ATOM 2008 C C . GLY B 1 48 ? 18.594 9.148 0.871 1 94.62 48 GLY B C 1
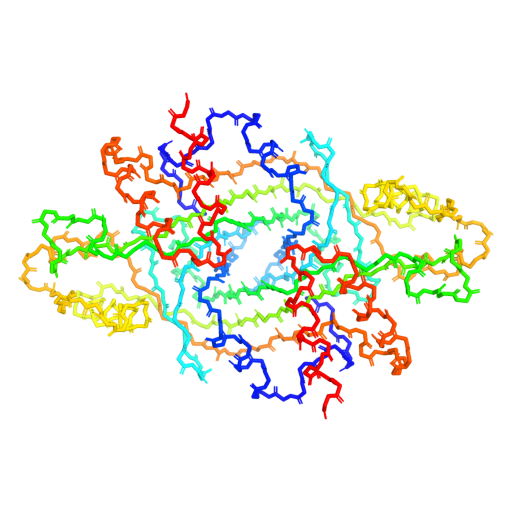ATOM 2009 O O . GLY B 1 48 ? 19.5 8.625 0.222 1 94.62 48 GLY B O 1
ATOM 2010 N N . ALA B 1 49 ? 18.453 8.984 2.146 1 93.75 49 ALA B N 1
ATOM 2011 C CA . ALA B 1 49 ? 19.469 8.273 2.92 1 93.75 49 ALA B CA 1
ATOM 2012 C C . ALA B 1 49 ? 18.812 7.371 3.969 1 93.75 49 ALA B C 1
ATOM 2014 O O . ALA B 1 49 ? 18.297 6.301 3.641 1 93.75 49 ALA B O 1
ATOM 2015 N N . ARG B 1 50 ? 18.719 7.828 5.25 1 95.75 50 ARG B N 1
ATOM 2016 C CA . ARG B 1 50 ? 18.297 6.895 6.293 1 95.75 50 ARG B CA 1
ATOM 2017 C C . ARG B 1 50 ? 17.109 7.445 7.078 1 95.75 50 ARG B C 1
ATOM 2019 O O . ARG B 1 50 ? 16.688 6.848 8.062 1 95.75 50 ARG B O 1
ATOM 2026 N N . THR B 1 51 ? 16.594 8.539 6.641 1 98.31 51 THR B N 1
ATOM 2027 C CA . THR B 1 51 ? 15.547 9.172 7.441 1 98.31 51 THR B CA 1
ATOM 2028 C C . THR B 1 51 ? 14.281 9.383 6.613 1 98.31 51 THR B C 1
ATOM 2030 O O . THR B 1 51 ? 14.359 9.758 5.441 1 98.31 51 THR B O 1
ATOM 2033 N N . VAL B 1 52 ? 13.188 9.125 7.254 1 98.88 52 VAL B N 1
ATOM 2034 C CA . VAL B 1 52 ? 11.867 9.414 6.699 1 98.88 52 VAL B CA 1
ATOM 2035 C C . VAL B 1 52 ? 11.078 10.281 7.68 1 98.88 52 VAL B C 1
ATOM 2037 O O . VAL B 1 52 ? 11.086 10.023 8.883 1 98.88 52 VAL B O 1
ATOM 2040 N N . LEU B 1 53 ? 10.43 11.359 7.164 1 98.88 53 LEU B N 1
ATOM 2041 C CA . LEU B 1 53 ? 9.609 12.234 7.988 1 98.88 53 LEU B CA 1
ATOM 2042 C C . LEU B 1 53 ? 8.148 12.156 7.582 1 98.88 53 LEU B C 1
ATOM 2044 O O . LEU B 1 53 ? 7.828 12.117 6.391 1 98.88 53 LEU B O 1
ATOM 2048 N N . LEU B 1 54 ? 7.297 12.125 8.562 1 98.81 54 LEU B N 1
ATOM 2049 C CA . LEU B 1 54 ? 5.852 12.203 8.375 1 98.81 54 LEU B CA 1
ATOM 2050 C C . LEU B 1 54 ? 5.168 12.727 9.633 1 98.81 54 LEU B C 1
ATOM 2052 O O . LEU B 1 54 ? 5.836 13.117 10.586 1 98.81 54 LEU B O 1
ATOM 2056 N N . HIS B 1 55 ? 3.867 12.898 9.586 1 98.81 55 HIS B N 1
ATOM 2057 C CA . HIS B 1 55 ? 3.082 13.312 10.742 1 98.81 55 HIS B CA 1
ATOM 2058 C C . HIS B 1 55 ? 1.668 12.742 10.68 1 98.81 55 HIS B C 1
ATOM 2060 O O . HIS B 1 55 ? 1.195 12.367 9.609 1 98.81 55 HIS B O 1
ATOM 2066 N N . LEU B 1 56 ? 1.1 12.578 11.828 1 98.69 56 LEU B N 1
ATOM 2067 C CA . LEU B 1 56 ? -0.276 12.102 11.938 1 98.69 56 LEU B CA 1
ATOM 2068 C C . LEU B 1 56 ? -1.05 12.914 12.969 1 98.69 56 LEU B C 1
ATOM 2070 O O . LEU B 1 56 ? -0.452 13.555 13.844 1 98.69 56 LEU B O 1
ATOM 2074 N N . ALA B 1 57 ? -2.367 12.883 12.773 1 98.38 57 ALA B N 1
ATOM 2075 C CA . ALA B 1 57 ? -3.24 13.57 13.719 1 98.38 57 ALA B CA 1
ATOM 2076 C C . ALA B 1 57 ? -3.086 12.992 15.125 1 98.38 57 ALA B C 1
ATOM 2078 O O . ALA B 1 57 ? -2.949 11.781 15.297 1 98.38 57 ALA B O 1
ATOM 2079 N N . ARG B 1 58 ? -3.156 13.781 16.047 1 98.19 58 ARG B N 1
ATOM 2080 C CA . ARG B 1 58 ? -2.945 13.422 17.453 1 98.19 58 ARG B CA 1
ATOM 2081 C C . ARG B 1 58 ? -3.908 12.32 17.891 1 98.19 58 ARG B C 1
ATOM 2083 O O . ARG B 1 58 ? -3.533 11.422 18.641 1 98.19 58 ARG B O 1
ATOM 2090 N N . PRO B 1 59 ? -5.152 12.281 17.438 1 97.94 59 PRO B N 1
ATOM 2091 C CA . PRO B 1 59 ? -6.051 11.219 17.906 1 97.94 59 PRO B CA 1
ATOM 2092 C C . PRO B 1 59 ? -5.832 9.898 17.172 1 97.94 59 PRO B C 1
ATOM 2094 O O . PRO B 1 59 ? -6.59 8.945 17.375 1 97.94 59 PRO B O 1
ATOM 2097 N N . ASN B 1 60 ? -4.879 9.828 16.312 1 98.25 60 ASN B N 1
ATOM 2098 C CA . ASN B 1 60 ? -4.625 8.586 15.602 1 98.25 60 ASN B CA 1
ATOM 2099 C C . ASN B 1 60 ? -4.371 7.426 16.562 1 98.25 60 ASN B C 1
ATOM 2101 O O . ASN B 1 60 ? -3.584 7.555 17.5 1 98.25 60 ASN B O 1
ATOM 2105 N N . PRO B 1 61 ? -4.973 6.328 16.297 1 96.19 61 PRO B N 1
ATOM 2106 C CA . PRO B 1 61 ? -4.875 5.211 17.234 1 96.19 61 PRO B CA 1
ATOM 2107 C C . PRO B 1 61 ? -3.51 4.523 17.188 1 96.19 61 PRO B C 1
ATOM 2109 O O . PRO B 1 61 ? -3.246 3.617 17.984 1 96.19 61 PRO B O 1
ATOM 2112 N N . VAL B 1 62 ? -2.594 4.906 16.438 1 96.94 62 VAL B N 1
ATOM 2113 C CA . VAL B 1 62 ? -1.299 4.25 16.266 1 96.94 62 VAL B CA 1
ATOM 2114 C C . VAL B 1 62 ? -0.39 4.605 17.438 1 96.94 62 VAL B C 1
ATOM 2116 O O . VAL B 1 62 ? 0.577 3.895 17.734 1 96.94 62 VAL B O 1
ATOM 2119 N N . TRP B 1 63 ? -0.665 5.668 18.141 1 97.19 63 TRP B N 1
ATOM 2120 C CA . TRP B 1 63 ? 0.298 6.277 19.047 1 97.19 63 TRP B CA 1
ATOM 2121 C C . TR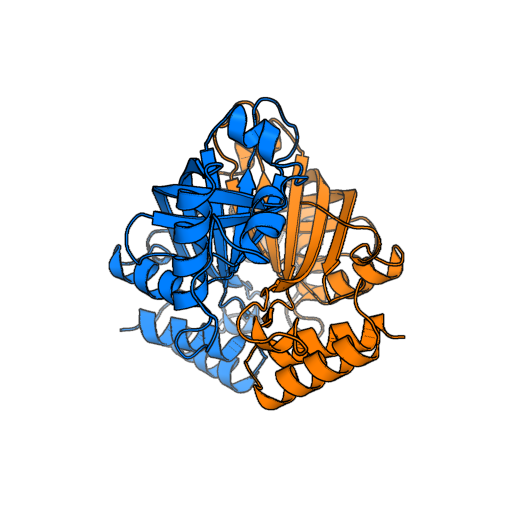P B 1 63 ? 0.603 5.344 20.219 1 97.19 63 TRP B C 1
ATOM 2123 O O . TRP B 1 63 ? 1.769 5.074 20.516 1 97.19 63 TRP B O 1
ATOM 2133 N N . PRO B 1 64 ? -0.437 4.758 20.906 1 94.56 64 PRO B N 1
ATOM 2134 C CA . PRO B 1 64 ? -0.089 3.854 22 1 94.56 64 PRO B CA 1
ATOM 2135 C C . PRO B 1 64 ? 0.823 2.711 21.562 1 94.56 64 PRO B C 1
ATOM 2137 O O . PRO B 1 64 ? 1.676 2.264 22.328 1 94.56 64 PRO B O 1
ATOM 2140 N N . LEU B 1 65 ? 0.696 2.273 20.328 1 92.62 65 LEU B N 1
ATOM 2141 C CA . LEU B 1 65 ? 1.526 1.192 19.812 1 92.62 65 LEU B CA 1
ATOM 2142 C C . LEU B 1 65 ? 2.977 1.643 19.656 1 92.62 65 LEU B C 1
ATOM 2144 O O . LEU B 1 65 ? 3.896 0.936 20.078 1 92.62 65 LEU B O 1
ATOM 2148 N N . LEU B 1 66 ? 3.119 2.846 19.094 1 95.56 66 LEU B N 1
ATOM 2149 C CA . LEU B 1 66 ? 4.465 3.338 18.812 1 95.56 66 LEU B CA 1
ATOM 2150 C C . LEU B 1 66 ? 5.16 3.777 20.094 1 95.56 66 LEU B C 1
ATOM 2152 O O . LEU B 1 66 ? 6.391 3.732 20.188 1 95.56 66 LEU B O 1
ATOM 2156 N N . GLU B 1 67 ? 4.395 4.227 21.062 1 96 67 GLU B N 1
ATOM 2157 C CA . GLU B 1 67 ? 4.957 4.582 22.375 1 96 67 GLU B CA 1
ATOM 2158 C C . GLU B 1 67 ? 5.488 3.354 23.094 1 96 67 GLU B C 1
ATOM 2160 O O . GLU B 1 67 ? 6.547 3.402 23.719 1 96 67 GLU B O 1
ATOM 2165 N N . GLU B 1 68 ? 4.77 2.258 22.938 1 92.56 68 GLU B N 1
ATOM 2166 C CA . GLU B 1 68 ? 5.148 1.006 23.578 1 92.56 68 GLU B CA 1
ATOM 2167 C C . GLU B 1 68 ? 6.289 0.322 22.844 1 92.56 68 GLU B C 1
ATOM 2169 O O . GLU B 1 68 ? 7.207 -0.217 23.453 1 92.56 68 GLU B O 1
ATOM 2174 N N . HIS B 1 69 ? 6.195 0.252 21.609 1 91.56 69 HIS B N 1
ATOM 2175 C CA . HIS B 1 69 ? 7.145 -0.396 20.703 1 91.56 69 HIS B CA 1
ATOM 2176 C C . HIS B 1 69 ? 7.52 0.521 19.547 1 91.56 69 HIS B C 1
ATOM 2178 O O . HIS B 1 69 ? 6.934 0.435 18.469 1 91.56 69 HIS B O 1
ATOM 2184 N N . PRO B 1 70 ? 8.57 1.279 19.734 1 94.94 70 PRO B N 1
ATOM 2185 C CA . PRO B 1 70 ? 8.875 2.346 18.766 1 94.94 70 PRO B CA 1
ATOM 2186 C C . PRO B 1 70 ? 9.555 1.829 17.5 1 94.94 70 PRO B C 1
ATOM 2188 O O . PRO B 1 70 ? 10.633 2.316 17.141 1 94.94 70 PRO B O 1
ATOM 2191 N N . ARG B 1 71 ? 8.992 0.863 16.891 1 95.81 71 ARG B N 1
ATOM 2192 C CA . ARG B 1 71 ? 9.375 0.299 15.594 1 95.81 71 ARG B CA 1
ATOM 2193 C C . ARG B 1 71 ? 8.195 0.28 14.633 1 95.81 71 ARG B C 1
ATOM 2195 O O . ARG B 1 71 ? 7.055 0.074 15.039 1 95.81 71 ARG B O 1
ATOM 2202 N N . ALA B 1 72 ? 8.461 0.547 13.422 1 97.19 72 ALA B N 1
ATOM 2203 C CA . ALA B 1 72 ? 7.43 0.494 12.391 1 97.19 72 ALA B CA 1
ATOM 2204 C C . ALA B 1 72 ? 8.031 0.116 11.039 1 97.19 72 ALA B C 1
ATOM 2206 O O . ALA B 1 72 ? 9.242 0.199 10.844 1 97.19 72 ALA B O 1
ATOM 2207 N N . LEU B 1 73 ? 7.23 -0.403 10.219 1 97.94 73 LEU B N 1
ATOM 2208 C CA . LEU B 1 73 ? 7.566 -0.664 8.828 1 97.94 73 LEU B CA 1
ATOM 2209 C C . LEU B 1 73 ? 6.93 0.375 7.91 1 97.94 73 LEU B C 1
ATOM 2211 O O . LEU B 1 73 ? 5.742 0.686 8.047 1 97.94 73 LEU B O 1
ATOM 2215 N N . LEU B 1 74 ? 7.723 1.035 7.121 1 98.81 74 LEU B N 1
ATOM 2216 C CA . LEU B 1 74 ? 7.184 1.813 6.012 1 98.81 74 LEU B CA 1
ATOM 2217 C C . LEU B 1 74 ? 7.23 1.015 4.715 1 98.81 74 LEU B C 1
ATOM 2219 O O . LEU B 1 74 ? 8.312 0.624 4.258 1 98.81 74 LEU B O 1
ATOM 2223 N N . SER B 1 75 ? 6.094 0.744 4.152 1 98.88 75 SER B N 1
ATOM 2224 C CA . SER B 1 75 ? 6 -0.079 2.953 1 98.88 75 SER B CA 1
ATOM 2225 C C . SER B 1 75 ? 5.496 0.732 1.765 1 98.88 75 SER B C 1
ATOM 2227 O O . SER B 1 75 ? 4.461 1.393 1.853 1 98.88 75 SER B O 1
ATOM 2229 N N . VAL B 1 76 ? 6.246 0.742 0.674 1 98.69 76 VAL B N 1
ATOM 2230 C CA . VAL B 1 76 ? 5.883 1.41 -0.572 1 98.69 76 VAL B CA 1
ATOM 2231 C C . VAL B 1 76 ? 5.922 0.41 -1.726 1 98.69 76 VAL B C 1
ATOM 2233 O O . VAL B 1 76 ? 6.906 -0.313 -1.896 1 98.69 76 VAL B O 1
ATOM 2236 N N . SER B 1 77 ? 4.852 0.254 -2.381 1 97.75 77 SER B N 1
ATOM 2237 C CA . SER B 1 77 ? 4.781 -0.601 -3.562 1 97.75 77 SER B CA 1
ATOM 2238 C C . SER B 1 77 ? 4.234 0.161 -4.766 1 97.75 77 SER B C 1
ATOM 2240 O O . SER B 1 77 ? 3.465 1.112 -4.605 1 97.75 77 SER B O 1
ATOM 2242 N N . GLY B 1 78 ? 4.676 -0.24 -5.957 1 95.62 78 GLY B N 1
ATOM 2243 C CA . GLY B 1 78 ? 4.23 0.429 -7.168 1 95.62 78 GLY B CA 1
ATOM 2244 C C . GLY B 1 78 ? 4.703 -0.258 -8.438 1 95.62 78 GLY B C 1
ATOM 2245 O O . GLY B 1 78 ? 5.246 -1.363 -8.383 1 95.62 78 GLY B O 1
ATOM 2246 N N . ASP B 1 79 ? 4.348 0.334 -9.523 1 95.88 79 ASP B N 1
ATOM 2247 C CA . ASP B 1 79 ? 4.727 -0.127 -10.859 1 95.88 79 ASP B CA 1
ATOM 2248 C C . ASP B 1 79 ? 4.219 -1.544 -11.117 1 95.88 79 ASP B C 1
ATOM 2250 O O . ASP B 1 79 ? 4.922 -2.361 -11.719 1 95.88 79 ASP B O 1
ATOM 2254 N N . HIS B 1 80 ? 3.094 -1.824 -10.492 1 96.94 80 HIS B N 1
ATOM 2255 C CA . HIS B 1 80 ? 2.609 -3.195 -10.602 1 96.94 80 HIS B CA 1
ATOM 2256 C C . HIS B 1 80 ? 1.751 -3.383 -11.844 1 96.94 80 HIS B C 1
ATOM 2258 O O . HIS B 1 80 ? 1.121 -2.434 -12.32 1 96.94 80 HIS B O 1
ATOM 2264 N N . THR B 1 81 ? 1.779 -4.5 -12.398 1 96.94 81 THR B N 1
ATOM 2265 C CA . THR B 1 81 ? 0.885 -4.918 -13.477 1 96.94 81 THR B CA 1
ATOM 2266 C C . THR B 1 81 ? 0.793 -6.438 -13.539 1 96.94 81 THR B C 1
ATOM 2268 O O . THR B 1 81 ? 1.656 -7.141 -13.008 1 96.94 81 THR B O 1
ATOM 2271 N N . TYR B 1 82 ? -0.301 -6.898 -14.078 1 96.81 82 TYR B N 1
ATOM 2272 C CA . TYR B 1 82 ? -0.559 -8.32 -14.266 1 96.81 82 TYR B CA 1
ATOM 2273 C C . TYR B 1 82 ? -0.032 -8.797 -15.617 1 96.81 82 TYR B C 1
ATOM 2275 O O . TYR B 1 82 ? -0.346 -8.211 -16.656 1 96.81 82 TYR B O 1
ATOM 2283 N N . ILE B 1 83 ? 0.816 -9.836 -15.609 1 96.06 83 ILE B N 1
ATOM 2284 C CA . ILE B 1 83 ? 1.345 -10.453 -16.828 1 96.06 83 ILE B CA 1
ATOM 2285 C C . ILE B 1 83 ? 0.54 -11.703 -17.156 1 96.06 83 ILE B C 1
ATOM 2287 O O . ILE B 1 83 ? 0.532 -12.672 -16.391 1 96.06 83 ILE B O 1
ATOM 2291 N N . ARG B 1 84 ? -0.013 -11.742 -18.25 1 95.44 84 ARG B N 1
ATOM 2292 C CA . ARG B 1 84 ? -0.934 -12.797 -18.656 1 95.44 84 ARG B CA 1
ATOM 2293 C C . ARG B 1 84 ? -0.202 -14.125 -18.812 1 95.44 84 ARG B C 1
ATOM 2295 O O . ARG B 1 84 ? 0.985 -14.148 -19.156 1 95.44 84 ARG B O 1
ATOM 2302 N N . SER B 1 85 ? -0.985 -15.172 -18.688 1 94.56 85 SER B N 1
ATOM 2303 C CA . SER B 1 85 ? -0.462 -16.531 -18.812 1 94.56 85 SER B CA 1
ATOM 2304 C C . SER B 1 85 ? 0.121 -16.781 -20.188 1 94.56 85 SER B C 1
ATOM 2306 O O . SER B 1 85 ? 1.189 -17.391 -20.328 1 94.56 85 SER B O 1
ATOM 2308 N N . ASP B 1 86 ? -0.496 -16.266 -21.25 1 92.38 86 ASP B N 1
ATOM 2309 C CA . ASP B 1 86 ? -0.08 -16.562 -22.609 1 92.38 86 ASP B CA 1
ATOM 2310 C C . ASP B 1 86 ? 1.127 -15.719 -23.016 1 92.38 86 ASP B C 1
ATOM 2312 O O . ASP B 1 86 ? 1.803 -16.016 -24 1 92.38 86 ASP B O 1
ATOM 2316 N N . TRP B 1 87 ? 1.405 -14.656 -22.25 1 92.38 87 TRP B N 1
ATOM 2317 C CA . TRP B 1 87 ? 2.59 -13.836 -22.5 1 92.38 87 TRP B CA 1
ATOM 2318 C C . TRP B 1 87 ? 3.838 -14.5 -21.922 1 92.38 87 TRP B C 1
ATOM 2320 O O . TRP B 1 87 ? 4.938 -14.336 -22.453 1 92.38 87 TRP B O 1
ATOM 2330 N N . ASN B 1 88 ? 3.703 -15.188 -20.844 1 85.38 88 ASN B N 1
ATOM 2331 C CA . ASN B 1 88 ? 4.809 -15.68 -20.016 1 85.38 88 ASN B CA 1
ATOM 2332 C C . ASN B 1 88 ? 5.32 -17.031 -20.516 1 85.38 88 ASN B C 1
ATOM 2334 O O . ASN B 1 88 ? 6.477 -17.375 -20.281 1 85.38 88 ASN B O 1
ATOM 2338 N N . THR B 1 89 ? 4.492 -17.781 -21.141 1 81 89 THR B N 1
ATOM 2339 C CA . THR B 1 89 ? 4.875 -19.062 -21.75 1 81 89 THR B CA 1
ATOM 2340 C C . THR B 1 89 ? 4.344 -19.172 -23.172 1 81 89 THR B C 1
ATOM 2342 O O . THR B 1 89 ? 3.488 -20 -23.453 1 81 89 THR B O 1
ATOM 2345 N N . PRO B 1 90 ? 5.039 -18.5 -24.047 1 78.12 90 PRO B N 1
ATOM 2346 C CA . PRO B 1 90 ? 4.492 -18.453 -25.406 1 78.12 90 PRO B CA 1
ATOM 2347 C C . PRO B 1 90 ? 4.586 -19.797 -26.125 1 78.12 90 PRO B C 1
ATOM 2349 O O . PRO B 1 90 ? 3.834 -20.062 -27.062 1 78.12 90 PRO B O 1
ATOM 2352 N N . ALA B 1 91 ? 5.551 -20.641 -25.656 1 84.12 91 ALA B N 1
ATOM 2353 C CA . ALA B 1 91 ? 5.742 -21.938 -26.297 1 84.12 91 ALA B CA 1
ATOM 2354 C C . ALA B 1 91 ? 4.57 -22.875 -26.016 1 84.12 91 ALA B C 1
ATOM 2356 O O . ALA B 1 91 ? 4.336 -23.828 -26.766 1 84.12 91 ALA B O 1
ATOM 2357 N N . ASP B 1 92 ? 3.785 -22.547 -24.969 1 88.69 92 ASP B N 1
ATOM 2358 C CA . ASP B 1 92 ? 2.643 -23.359 -24.578 1 88.69 92 ASP B CA 1
ATOM 2359 C C . ASP B 1 92 ? 1.554 -22.484 -23.938 1 88.69 92 ASP B C 1
ATOM 2361 O O . ASP B 1 92 ? 1.26 -22.625 -22.75 1 88.69 92 ASP B O 1
ATOM 2365 N N . PRO B 1 93 ? 0.895 -21.719 -24.766 1 87.38 93 PRO B N 1
ATOM 2366 C CA . PRO B 1 93 ? -0.03 -20.703 -24.266 1 87.38 93 PRO B CA 1
ATOM 2367 C C . PRO B 1 93 ? -1.177 -21.297 -23.453 1 87.38 93 PRO B C 1
ATOM 2369 O O . PRO B 1 93 ? -1.547 -20.766 -22.406 1 87.38 93 PRO B O 1
ATOM 2372 N N . PRO B 1 94 ? -1.717 -22.453 -23.797 1 90.81 94 PRO B N 1
ATOM 2373 C CA . PRO B 1 94 ? -2.83 -23.016 -23.016 1 90.81 94 PRO B CA 1
ATOM 2374 C C . PRO B 1 94 ? -2.43 -23.391 -21.594 1 90.81 94 PRO B C 1
ATOM 2376 O O . PRO B 1 94 ? -3.293 -23.594 -20.75 1 90.81 94 PRO B O 1
ATOM 2379 N N . HIS B 1 95 ? -1.141 -23.469 -21.312 1 92.12 95 HIS B N 1
ATOM 2380 C CA . HIS B 1 95 ? -0.677 -23.844 -19.984 1 92.12 95 HIS B CA 1
ATOM 2381 C C . HIS B 1 95 ? 0.213 -22.75 -19.391 1 92.12 95 HIS B C 1
ATOM 2383 O O . HIS B 1 95 ? 0.973 -23.016 -18.453 1 92.12 95 HIS B O 1
ATOM 2389 N N . GLY B 1 96 ? 0.136 -21.641 -19.984 1 92.19 96 GLY B N 1
ATOM 2390 C CA . GLY B 1 96 ? 0.948 -20.547 -19.484 1 92.19 96 GLY B CA 1
ATOM 2391 C C . GLY B 1 96 ? 0.66 -20.203 -18.031 1 92.19 96 GLY B C 1
ATOM 2392 O O . GLY B 1 96 ? -0.415 -20.516 -17.516 1 92.19 96 GLY B O 1
ATOM 2393 N N . VAL B 1 97 ? 1.622 -19.656 -17.328 1 93.44 97 VAL B N 1
ATOM 2394 C CA . VAL B 1 97 ? 1.499 -19.25 -15.938 1 93.44 97 VAL B CA 1
ATOM 2395 C C . VAL B 1 97 ? 1.622 -17.734 -15.812 1 93.44 97 VAL B C 1
ATOM 2397 O O . VAL B 1 97 ? 2.633 -17.156 -16.219 1 93.44 97 VAL B O 1
ATOM 2400 N N . PRO B 1 98 ? 0.575 -17.141 -15.344 1 95.56 98 PRO B N 1
ATOM 2401 C CA . PRO B 1 98 ? 0.664 -15.688 -15.156 1 95.56 98 PRO B CA 1
ATOM 2402 C C . PRO B 1 98 ? 1.597 -15.297 -14.016 1 95.56 98 PRO B C 1
ATOM 2404 O O . PRO B 1 98 ? 2.057 -16.156 -13.266 1 95.56 98 PRO B O 1
ATOM 2407 N N . THR B 1 99 ? 1.943 -14.062 -13.969 1 95.81 99 THR B N 1
ATOM 2408 C CA . THR B 1 99 ? 2.748 -13.555 -12.859 1 95.81 99 THR B CA 1
ATOM 2409 C C . THR B 1 99 ? 2.471 -12.078 -12.625 1 95.81 99 THR B C 1
ATOM 2411 O O . THR B 1 99 ? 1.719 -11.453 -13.375 1 95.81 99 THR B O 1
ATOM 2414 N N . SER B 1 100 ? 2.969 -11.602 -11.531 1 97.12 100 SER B N 1
ATOM 2415 C CA . SER B 1 100 ? 2.887 -10.188 -11.172 1 97.12 100 SER B CA 1
ATOM 2416 C C . SER B 1 100 ? 4.219 -9.484 -11.414 1 97.12 100 SER B C 1
ATOM 2418 O O . SER B 1 100 ? 5.281 -10.039 -11.125 1 97.12 100 SER B O 1
ATOM 2420 N N . TYR B 1 101 ? 4.168 -8.375 -12.039 1 97.75 101 TYR B N 1
ATOM 2421 C CA . TYR B 1 101 ? 5.277 -7.434 -11.969 1 97.75 101 TYR B CA 1
ATOM 2422 C C . TYR B 1 101 ? 5 -6.328 -10.953 1 97.75 101 TYR B C 1
ATOM 2424 O O . TYR B 1 101 ? 3.881 -5.812 -10.883 1 97.75 101 TYR B O 1
ATOM 2432 N N . TYR B 1 102 ? 5.996 -6.012 -10.148 1 98.44 102 TYR B N 1
ATOM 2433 C CA . TYR B 1 102 ? 5.848 -4.898 -9.219 1 98.44 102 TYR B CA 1
ATOM 2434 C C . TYR B 1 102 ? 7.184 -4.535 -8.586 1 98.44 102 TYR B C 1
ATOM 2436 O O . TYR B 1 102 ? 8.125 -5.328 -8.617 1 98.44 102 TYR B O 1
ATOM 2444 N N . ALA B 1 103 ? 7.262 -3.365 -8.078 1 98.25 103 ALA B N 1
ATOM 2445 C CA . ALA B 1 103 ? 8.328 -2.924 -7.18 1 98.25 103 ALA B CA 1
ATOM 2446 C C . ALA B 1 103 ? 7.812 -2.748 -5.754 1 98.25 103 ALA B C 1
ATOM 2448 O O . ALA B 1 103 ? 6.66 -2.361 -5.547 1 98.25 103 ALA B O 1
ATOM 2449 N N . SER B 1 104 ? 8.617 -3.053 -4.828 1 98.75 104 SER B N 1
ATOM 2450 C CA . SER B 1 104 ? 8.289 -2.859 -3.418 1 98.75 104 SER B CA 1
ATOM 2451 C C . SER B 1 104 ? 9.539 -2.547 -2.604 1 98.75 104 SER B C 1
ATOM 2453 O O . SER B 1 104 ? 10.555 -3.234 -2.727 1 98.75 104 SER B O 1
ATOM 2455 N N . VAL B 1 105 ? 9.508 -1.51 -1.842 1 98.81 105 VAL B N 1
ATOM 2456 C CA . VAL B 1 105 ? 10.539 -1.161 -0.868 1 98.81 105 VAL B CA 1
ATOM 2457 C C . VAL B 1 105 ? 9.922 -1.083 0.528 1 98.81 105 VAL B C 1
ATOM 2459 O O . VAL B 1 105 ? 8.953 -0.355 0.746 1 98.81 105 VAL B O 1
ATOM 2462 N N . GLN B 1 106 ? 10.414 -1.87 1.383 1 98.75 106 GLN B N 1
ATOM 2463 C CA . GLN B 1 106 ? 10 -1.909 2.783 1 98.75 106 GLN B CA 1
ATOM 2464 C C . GLN B 1 106 ? 11.148 -1.496 3.703 1 98.75 106 GLN B C 1
ATOM 2466 O O . GLN B 1 106 ? 12.227 -2.092 3.668 1 98.75 106 GLN B O 1
ATOM 2471 N N . LEU B 1 107 ? 10.898 -0.468 4.477 1 98.75 107 LEU B N 1
ATOM 2472 C CA . LEU B 1 107 ? 11.891 0.055 5.41 1 98.75 107 LEU B CA 1
ATOM 2473 C C . LEU B 1 107 ? 11.555 -0.347 6.844 1 98.75 107 LEU B C 1
ATOM 2475 O O . LEU B 1 107 ? 10.477 -0.028 7.344 1 98.75 107 LEU B O 1
ATOM 2479 N N . GLU B 1 108 ? 12.414 -1.082 7.422 1 97.88 108 GLU B N 1
ATOM 2480 C CA . GLU B 1 108 ? 12.352 -1.265 8.867 1 97.88 108 GLU B CA 1
ATOM 2481 C C . GLU B 1 108 ? 12.914 -0.05 9.602 1 97.88 108 GLU B C 1
ATOM 2483 O O . GLU B 1 108 ? 14.023 0.399 9.305 1 97.88 108 GLU B O 1
ATOM 2488 N N . CYS B 1 109 ? 12.102 0.431 10.586 1 98.5 109 CYS B N 1
ATOM 2489 C CA . CYS B 1 109 ? 12.523 1.723 11.125 1 98.5 109 CYS B CA 1
ATOM 2490 C C . CYS B 1 109 ? 12.398 1.746 12.648 1 98.5 109 CYS B C 1
ATOM 2492 O O . CYS B 1 109 ? 11.453 1.193 13.203 1 98.5 109 CYS B O 1
ATOM 2494 N N . ASP B 1 110 ? 13.367 2.461 13.234 1 98.5 110 ASP B N 1
ATOM 2495 C CA . ASP B 1 110 ? 13.141 3.014 14.57 1 98.5 110 ASP B CA 1
ATOM 2496 C C . ASP B 1 110 ? 12.289 4.277 14.5 1 98.5 110 ASP B C 1
ATOM 2498 O O . ASP B 1 110 ? 12.445 5.094 13.594 1 98.5 110 ASP B O 1
ATOM 2502 N N . VAL B 1 111 ? 11.453 4.438 15.531 1 98.38 111 VAL B N 1
ATOM 2503 C CA . VAL B 1 111 ? 10.516 5.551 15.508 1 98.38 111 VAL B CA 1
ATOM 2504 C C . VAL B 1 111 ? 10.844 6.531 16.625 1 98.38 111 VAL B C 1
ATOM 2506 O O . VAL B 1 111 ? 10.961 6.141 17.781 1 98.38 111 VAL B O 1
ATOM 2509 N N . ARG B 1 112 ? 11.008 7.762 16.234 1 98.75 112 ARG B N 1
ATOM 2510 C CA . ARG B 1 112 ? 11.039 8.859 17.188 1 98.75 112 ARG B CA 1
ATOM 2511 C C . ARG B 1 112 ? 9.812 9.75 17.047 1 98.75 112 ARG B C 1
ATOM 2513 O O . ARG B 1 112 ? 9.547 10.273 15.961 1 98.75 112 ARG B O 1
ATOM 2520 N N . LEU B 1 113 ? 9.102 9.867 18.141 1 98.69 113 LEU B N 1
ATOM 2521 C CA . LEU B 1 113 ? 7.941 10.75 18.156 1 98.69 113 LEU B CA 1
ATOM 2522 C C . LEU B 1 113 ? 8.352 12.188 18.469 1 98.69 113 LEU B C 1
ATOM 2524 O O . LEU B 1 113 ? 9.188 12.422 19.344 1 98.69 113 LEU B O 1
ATOM 2528 N N . VAL B 1 114 ? 7.844 13.102 17.672 1 98.69 114 VAL B N 1
ATOM 2529 C CA . VAL B 1 114 ? 8.156 14.523 17.797 1 98.69 114 VAL B CA 1
ATOM 2530 C C . VAL B 1 114 ? 6.945 15.273 18.328 1 98.69 114 VAL B C 1
ATOM 2532 O O . VAL B 1 114 ? 5.98 15.508 17.609 1 98.69 114 VAL B O 1
ATOM 2535 N N . ASP B 1 115 ? 7.07 15.773 19.562 1 98.25 115 ASP B N 1
ATOM 2536 C CA . ASP B 1 115 ? 5.93 16.422 20.203 1 98.25 115 ASP B CA 1
ATOM 2537 C C . ASP B 1 115 ? 6.219 17.891 20.484 1 98.25 115 ASP B C 1
ATOM 2539 O O . ASP B 1 115 ? 5.293 18.688 20.656 1 98.25 115 ASP B O 1
ATOM 2543 N N . GLY B 1 116 ? 7.504 18.266 20.516 1 98.31 116 GLY B N 1
ATOM 2544 C CA . GLY B 1 116 ? 7.84 19.656 20.75 1 98.31 116 GLY B CA 1
ATOM 2545 C C . GLY B 1 116 ? 7.414 20.578 19.625 1 98.31 116 GLY B C 1
ATOM 2546 O O . GLY B 1 116 ? 7.578 20.25 18.438 1 98.31 116 GLY B O 1
ATOM 2547 N N . ALA B 1 117 ? 6.938 21.734 19.969 1 98.12 117 ALA B N 1
ATOM 2548 C CA . ALA B 1 117 ? 6.359 22.656 19 1 98.12 117 ALA B CA 1
ATOM 2549 C C . ALA B 1 117 ? 7.398 23.078 17.953 1 98.12 117 ALA B C 1
ATOM 2551 O O . ALA B 1 117 ? 7.129 23.062 16.75 1 98.12 117 ALA B O 1
ATOM 2552 N N . GLU B 1 118 ? 8.562 23.422 18.406 1 98.38 118 GLU B N 1
ATOM 2553 C CA . GLU B 1 118 ? 9.602 23.891 17.484 1 98.38 118 GLU B CA 1
ATOM 2554 C C . GLU B 1 118 ? 10.062 22.781 16.562 1 98.38 118 GLU B C 1
ATOM 2556 O O . GLU B 1 118 ? 10.266 23 15.359 1 98.38 118 GLU B O 1
ATOM 2561 N N . GLU B 1 119 ? 10.219 21.641 17.094 1 98.44 119 GLU B N 1
ATOM 2562 C CA . GLU B 1 119 ? 10.648 20.5 16.281 1 98.44 119 GLU B CA 1
ATOM 2563 C C . GLU B 1 119 ? 9.562 20.094 15.281 1 98.44 119 GLU B C 1
ATOM 2565 O O . GLU B 1 119 ? 9.867 19.719 14.148 1 98.44 119 GLU B O 1
ATOM 2570 N N . LYS B 1 120 ? 8.32 20.141 15.742 1 98.5 120 LYS B N 1
ATOM 2571 C CA . LYS B 1 120 ? 7.223 19.875 14.82 1 98.5 120 LYS B CA 1
ATOM 2572 C C . LYS B 1 120 ? 7.223 20.875 13.664 1 98.5 120 LYS B C 1
ATOM 2574 O O . LYS B 1 120 ? 7.043 20.484 12.508 1 98.5 120 LYS B O 1
ATOM 2579 N N . ALA B 1 121 ? 7.387 22.125 14.055 1 98.5 121 ALA B N 1
ATOM 2580 C CA . ALA B 1 121 ? 7.414 23.156 13.031 1 98.5 121 ALA B CA 1
ATOM 2581 C C . ALA B 1 121 ? 8.508 22.891 12.008 1 98.5 121 ALA B C 1
ATOM 2583 O O . ALA B 1 121 ? 8.273 22.969 10.797 1 98.5 121 ALA B O 1
ATOM 2584 N N . ALA B 1 122 ? 9.68 22.547 12.469 1 98.44 122 ALA B N 1
ATOM 2585 C CA . ALA B 1 122 ? 10.805 22.266 11.586 1 98.44 122 ALA B CA 1
ATOM 2586 C C . ALA B 1 122 ? 10.516 21.047 10.695 1 98.44 122 ALA B C 1
ATOM 2588 O O . ALA B 1 122 ? 10.844 21.047 9.508 1 98.44 122 ALA B O 1
ATOM 2589 N N . LEU B 1 123 ? 9.93 20.031 11.273 1 98.44 123 LEU B N 1
ATOM 2590 C CA . LEU B 1 123 ? 9.555 18.828 10.539 1 98.44 123 LEU B CA 1
ATOM 2591 C C . LEU B 1 123 ? 8.562 19.156 9.43 1 98.44 123 LEU B C 1
ATOM 2593 O O . LEU B 1 123 ? 8.734 18.734 8.281 1 98.44 123 LEU B O 1
ATOM 2597 N N . LEU B 1 124 ? 7.551 19.953 9.742 1 98.31 124 LEU B N 1
ATOM 2598 C CA . LEU B 1 124 ? 6.539 20.344 8.766 1 98.31 124 LEU B CA 1
ATOM 2599 C C . LEU B 1 124 ? 7.156 21.172 7.652 1 98.31 124 LEU B C 1
ATOM 2601 O O . LEU B 1 124 ? 6.781 21.047 6.484 1 98.31 124 LEU B O 1
ATOM 2605 N N . ASP B 1 125 ? 8.062 22.047 8.023 1 97.69 125 ASP B N 1
ATOM 2606 C CA . ASP B 1 125 ? 8.727 22.875 7.016 1 97.69 125 ASP B CA 1
ATOM 2607 C C . ASP B 1 125 ? 9.508 22 6.023 1 97.69 125 ASP B C 1
ATOM 2609 O O . ASP B 1 125 ? 9.523 22.297 4.824 1 97.69 125 ASP B O 1
ATOM 2613 N N . ARG B 1 126 ? 10.133 20.984 6.516 1 97.5 126 ARG B N 1
ATOM 2614 C CA . ARG B 1 126 ? 10.836 20.062 5.629 1 97.5 126 ARG B CA 1
ATOM 2615 C C . ARG B 1 126 ? 9.867 19.344 4.703 1 97.5 126 ARG B C 1
ATOM 2617 O O . ARG B 1 126 ? 10.148 19.156 3.52 1 97.5 126 ARG B O 1
ATOM 2624 N N . GLN B 1 127 ? 8.734 19 5.234 1 97.62 127 GLN B N 1
ATOM 2625 C CA . GLN B 1 127 ? 7.723 18.344 4.402 1 97.62 127 GLN B CA 1
ATOM 2626 C C . GLN B 1 127 ? 7.168 19.312 3.357 1 97.62 127 GLN B C 1
ATOM 2628 O O . GLN B 1 127 ? 7.023 18.953 2.188 1 97.62 127 GLN B O 1
ATOM 2633 N N . LEU B 1 128 ? 6.871 20.547 3.785 1 96.69 128 LEU B N 1
ATOM 2634 C CA . LEU B 1 128 ? 6.352 21.547 2.863 1 96.69 128 LEU B CA 1
ATOM 2635 C C . LEU B 1 128 ? 7.359 21.844 1.755 1 96.69 128 LEU B C 1
ATOM 2637 O O . LEU B 1 128 ? 6.98 22 0.593 1 96.69 128 LEU B O 1
ATOM 2641 N N . ALA B 1 129 ? 8.633 21.875 2.086 1 96.25 129 ALA B N 1
ATOM 2642 C CA . ALA B 1 129 ? 9.68 22.125 1.1 1 96.25 129 ALA B CA 1
ATOM 2643 C C . ALA B 1 129 ? 9.703 21.031 0.037 1 96.25 129 ALA B C 1
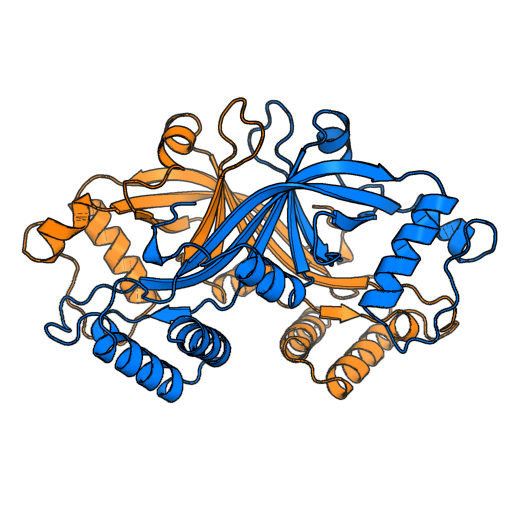ATOM 2645 O O . ALA B 1 129 ? 9.984 21.312 -1.135 1 96.25 129 ALA B O 1
ATOM 2646 N N . HIS B 1 130 ? 9.43 19.844 0.466 1 96.19 130 HIS B N 1
ATOM 2647 C CA . HIS B 1 130 ? 9.422 18.719 -0.455 1 96.19 130 HIS B CA 1
ATOM 2648 C C . HIS B 1 130 ? 8.18 18.734 -1.338 1 96.19 130 HIS B C 1
ATOM 2650 O O . HIS B 1 130 ? 8.273 18.625 -2.561 1 96.19 130 HIS B O 1
ATOM 2656 N N . PHE B 1 131 ? 7.004 18.953 -0.791 1 95.88 131 PHE B N 1
ATOM 2657 C CA . PHE B 1 131 ? 5.738 18.797 -1.496 1 95.88 131 PHE B CA 1
ATOM 2658 C C . PHE B 1 131 ? 5.402 20.062 -2.293 1 95.88 131 PHE B C 1
ATOM 2660 O O . PHE B 1 131 ? 4.68 19.984 -3.293 1 95.88 131 PHE B O 1
ATOM 2667 N N . GLU B 1 132 ? 5.91 21.188 -1.798 1 94.69 132 GLU B N 1
ATOM 2668 C CA . GLU B 1 132 ? 5.609 22.484 -2.414 1 94.69 132 GLU B CA 1
ATOM 2669 C C . GLU B 1 132 ? 6.867 23.328 -2.576 1 94.69 132 GLU B C 1
ATOM 2671 O O . GLU B 1 132 ? 6.945 24.438 -2.055 1 94.69 132 GLU B O 1
ATOM 2676 N N . PRO B 1 133 ? 7.777 22.844 -3.34 1 91.25 133 PRO B N 1
ATOM 2677 C CA . PRO B 1 133 ? 9.039 23.578 -3.465 1 91.25 133 PRO B CA 1
ATOM 2678 C C . PRO B 1 133 ? 8.836 25 -3.971 1 91.25 133 PRO B C 1
ATOM 2680 O O . PRO B 1 133 ? 9.617 25.906 -3.635 1 91.25 133 PRO B O 1
ATOM 2683 N N . SER B 1 134 ? 7.879 25.281 -4.73 1 85.56 134 SER B N 1
ATOM 2684 C CA . SER B 1 134 ? 7.617 26.609 -5.266 1 85.56 134 SER B CA 1
ATOM 2685 C C . SER B 1 134 ? 6.492 27.297 -4.5 1 85.56 134 SER B C 1
ATOM 2687 O O . SER B 1 134 ? 5.961 28.312 -4.953 1 85.56 134 SER B O 1
ATOM 2689 N N . GLY B 1 135 ? 6.148 26.75 -3.389 1 81.44 135 GLY B N 1
ATOM 2690 C CA . GLY B 1 135 ? 4.996 27.281 -2.682 1 81.44 135 GLY B CA 1
ATOM 2691 C C . GLY B 1 135 ? 5.289 28.594 -1.979 1 81.44 135 GLY B C 1
ATOM 2692 O O . GLY B 1 135 ? 6.449 28.938 -1.731 1 81.44 135 GLY B O 1
ATOM 2693 N N . ASP B 1 136 ? 4.18 29.312 -1.753 1 84.06 136 ASP B N 1
ATOM 2694 C CA . ASP B 1 136 ? 4.281 30.641 -1.126 1 84.06 136 ASP B CA 1
ATOM 2695 C C . ASP B 1 136 ? 3.965 30.562 0.366 1 84.06 136 ASP B C 1
ATOM 2697 O O . ASP B 1 136 ? 3.859 31.578 1.038 1 84.06 136 ASP B O 1
ATOM 2701 N N . ARG B 1 137 ? 3.842 29.438 0.838 1 89.94 137 ARG B N 1
ATOM 2702 C CA . ARG B 1 137 ? 3.545 29.25 2.256 1 89.94 137 ARG B CA 1
ATOM 2703 C C . ARG B 1 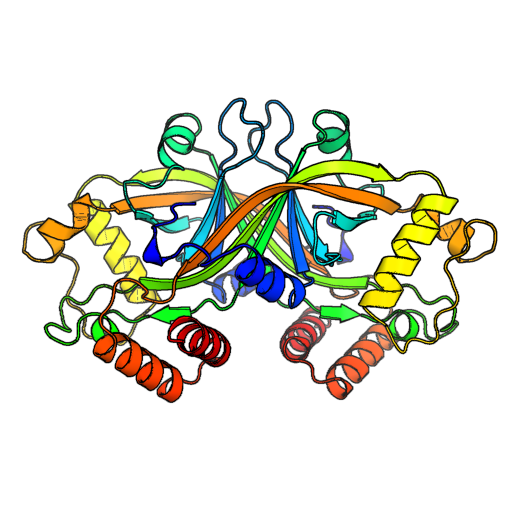137 ? 4.688 29.766 3.125 1 89.94 137 ARG B C 1
ATOM 2705 O O . ARG B 1 137 ? 5.859 29.5 2.838 1 89.94 137 ARG B O 1
ATOM 2712 N N . VAL B 1 138 ? 4.332 30.531 4.16 1 93.31 138 VAL B N 1
ATOM 2713 C CA . VAL B 1 138 ? 5.336 31 5.102 1 93.31 138 VAL B CA 1
ATOM 2714 C C . VAL B 1 138 ? 5.773 29.859 6.016 1 93.31 138 VAL B C 1
ATOM 2716 O O . VAL B 1 138 ? 5.062 28.859 6.152 1 93.31 138 VAL B O 1
ATOM 2719 N N . ALA B 1 139 ? 6.855 30.031 6.617 1 95.62 139 ALA B N 1
ATOM 2720 C CA . ALA B 1 139 ? 7.391 29 7.516 1 95.62 139 ALA B CA 1
ATOM 2721 C C . ALA B 1 139 ? 6.414 28.719 8.656 1 95.62 139 ALA B C 1
ATOM 2723 O O . ALA B 1 139 ? 5.773 29.625 9.18 1 95.62 139 ALA B O 1
ATOM 2724 N N . VAL B 1 140 ? 6.363 27.469 8.992 1 97.25 140 VAL B N 1
ATOM 2725 C CA . VAL B 1 140 ? 5.492 27.062 10.086 1 97.25 140 VAL B CA 1
ATOM 2726 C C . VAL B 1 140 ? 5.996 27.672 11.398 1 97.25 140 VAL B C 1
ATOM 2728 O O . VAL B 1 140 ? 7.18 27.578 11.719 1 97.25 140 VAL B O 1
ATOM 2731 N N . SER B 1 141 ? 5.133 28.328 12.148 1 97.38 141 SER B N 1
ATOM 2732 C CA . SER B 1 141 ? 5.535 29 13.375 1 97.38 141 SER B CA 1
ATOM 2733 C C . SER B 1 141 ? 5.055 28.25 14.609 1 97.38 141 SER B C 1
ATOM 2735 O O . SER B 1 141 ? 3.865 27.953 14.734 1 97.38 141 SER B O 1
ATOM 2737 N N . ALA B 1 142 ? 5.953 28.016 15.523 1 97.5 142 ALA B N 1
ATOM 2738 C CA . ALA B 1 142 ? 5.586 27.406 16.797 1 97.5 142 ALA B CA 1
ATOM 2739 C C . ALA B 1 142 ? 5.012 28.438 17.766 1 97.5 142 ALA B C 1
ATOM 2741 O O . ALA B 1 142 ? 4.426 28.078 18.797 1 97.5 142 ALA B O 1
ATOM 2742 N N . THR B 1 143 ? 5.176 29.703 17.438 1 97.12 143 THR B N 1
ATOM 2743 C CA . THR B 1 143 ? 4.867 30.719 18.438 1 97.12 143 THR B CA 1
ATOM 2744 C C . THR B 1 143 ? 3.781 31.656 17.938 1 97.12 143 THR B C 1
ATOM 2746 O O . THR B 1 143 ? 3.174 32.406 18.719 1 97.12 143 THR B O 1
ATOM 2749 N N . GLU B 1 144 ? 3.566 31.656 16.656 1 96.12 144 GLU B N 1
ATOM 2750 C CA . GLU B 1 144 ? 2.598 32.594 16.094 1 96.12 144 GLU B CA 1
ATOM 2751 C C . GLU B 1 144 ? 1.396 31.859 15.508 1 96.12 144 GLU B C 1
ATOM 2753 O O . GLU B 1 144 ? 1.544 30.781 14.938 1 96.12 144 GLU B O 1
ATOM 2758 N N . ALA B 1 145 ? 0.268 32.5 15.609 1 92.56 145 ALA B N 1
ATOM 2759 C CA . ALA B 1 145 ? -0.943 31.984 14.977 1 92.56 145 ALA B CA 1
ATOM 2760 C C . ALA B 1 145 ? -0.879 32.125 13.461 1 92.56 145 ALA B C 1
ATOM 2762 O O . ALA B 1 145 ? -0.229 33.062 12.953 1 92.56 145 ALA B O 1
ATOM 2763 N N . PRO B 1 146 ? -1.521 31.312 12.68 1 94.12 146 PRO B N 1
ATOM 2764 C CA . PRO B 1 146 ? -2.432 30.281 13.164 1 94.12 146 PRO B CA 1
ATOM 2765 C C . PRO B 1 146 ? -1.714 28.969 13.477 1 94.12 146 PRO B C 1
ATOM 2767 O O . PRO B 1 146 ? -2.275 28.094 14.148 1 94.12 146 PRO B O 1
ATOM 2770 N N . ASP B 1 147 ? -0.448 28.797 13.125 1 95.94 147 ASP B N 1
ATOM 2771 C CA . ASP B 1 147 ? 0.277 27.547 13.227 1 95.94 147 ASP B CA 1
ATOM 2772 C C . ASP B 1 147 ? 0.384 27.094 14.688 1 95.94 147 ASP B C 1
ATOM 2774 O O . ASP B 1 147 ? 0.228 25.906 14.984 1 95.94 147 ASP B O 1
ATOM 2778 N N . LYS B 1 148 ? 0.633 28.078 15.539 1 96.38 148 LYS B N 1
ATOM 2779 C CA . LYS B 1 148 ? 0.758 27.781 16.969 1 96.38 148 LYS B CA 1
ATOM 2780 C C . LYS B 1 148 ? -0.468 27.031 17.469 1 96.38 148 LYS B C 1
ATOM 2782 O O . LYS B 1 148 ? -0.345 26.109 18.281 1 96.38 148 LYS B O 1
ATOM 2787 N N . ARG B 1 149 ? -1.625 27.375 17 1 95.88 149 ARG B N 1
ATOM 2788 C CA . ARG B 1 149 ? -2.885 26.781 17.453 1 95.88 149 ARG B CA 1
ATOM 2789 C C . ARG B 1 149 ? -3.105 25.406 16.812 1 95.88 149 ARG B C 1
ATOM 2791 O O . ARG B 1 149 ? -3.781 24.562 17.391 1 95.88 149 ARG B O 1
ATOM 2798 N N . LEU B 1 150 ? -2.539 25.188 15.641 1 95.5 150 LEU B N 1
ATOM 2799 C CA . LEU B 1 150 ? -2.793 23.969 14.875 1 95.5 150 LEU B CA 1
ATOM 2800 C C . LEU B 1 150 ? -1.803 22.875 15.25 1 95.5 150 LEU B C 1
ATOM 2802 O O . LEU B 1 150 ? -2.133 21.688 15.188 1 95.5 150 LEU B O 1
ATOM 2806 N N . LEU B 1 151 ? -0.63 23.203 15.68 1 97.56 151 LEU B N 1
ATOM 2807 C CA . LEU B 1 151 ? 0.486 22.281 15.875 1 97.56 151 LEU B CA 1
ATOM 2808 C C . LEU B 1 151 ? 0.136 21.203 16.906 1 97.56 151 LEU B C 1
ATOM 2810 O O . LEU B 1 151 ? 0.472 20.031 16.719 1 97.56 151 LEU B O 1
ATOM 2814 N N . PRO B 1 152 ? -0.596 21.547 18 1 97.75 152 PRO B N 1
ATOM 2815 C CA . PRO B 1 152 ? -0.922 20.516 18.984 1 97.75 152 PRO B CA 1
ATOM 2816 C C . PRO B 1 152 ? -1.806 19.406 18.406 1 97.75 152 PRO B C 1
ATOM 2818 O O . PRO B 1 152 ? -1.9 18.328 19 1 97.75 152 PRO B O 1
ATOM 2821 N N . GLY B 1 153 ? -2.48 19.594 17.312 1 98 153 GLY B N 1
ATOM 2822 C CA . GLY B 1 153 ? -3.408 18.641 16.719 1 98 153 GLY B CA 1
ATOM 2823 C C . GLY B 1 153 ? -2.713 17.5 16 1 98 153 GLY B C 1
ATOM 2824 O O . GLY B 1 153 ? -3.365 16.562 15.547 1 98 153 GLY B O 1
ATOM 2825 N N . ILE B 1 154 ? -1.364 17.594 15.93 1 98.31 154 ILE B N 1
ATOM 2826 C CA . ILE B 1 154 ? -0.636 16.531 15.234 1 98.31 154 ILE B CA 1
ATOM 2827 C C . ILE B 1 154 ? 0.536 16.062 16.094 1 98.31 154 ILE B C 1
ATOM 2829 O O . ILE B 1 154 ? 0.875 16.703 17.094 1 98.31 154 ILE B O 1
ATOM 2833 N N . ARG B 1 155 ? 1.096 14.945 15.734 1 98.69 155 ARG B N 1
ATOM 2834 C CA . ARG B 1 155 ? 2.406 14.484 16.188 1 98.69 155 ARG B CA 1
ATOM 2835 C C . ARG B 1 155 ? 3.307 14.156 14.992 1 98.69 155 ARG B C 1
ATOM 2837 O O . ARG B 1 155 ? 2.848 13.602 13.992 1 98.69 155 ARG B O 1
ATOM 2844 N N . GLY B 1 156 ? 4.562 14.633 15.117 1 98.81 156 GLY B N 1
ATOM 2845 C CA . GLY B 1 156 ? 5.547 14.281 14.102 1 98.81 156 GLY B CA 1
ATOM 2846 C C . GLY B 1 156 ? 6.156 12.906 14.312 1 98.81 156 GLY B C 1
ATOM 2847 O O . GLY B 1 156 ? 6.145 12.383 15.422 1 98.81 156 GLY B O 1
ATOM 2848 N N . VAL B 1 157 ? 6.629 12.328 13.297 1 98.88 157 VAL B N 1
ATOM 2849 C CA . VAL B 1 157 ? 7.305 11.039 13.312 1 98.88 157 VAL B CA 1
ATOM 2850 C C . VAL B 1 157 ? 8.602 11.117 12.508 1 98.88 157 VAL B C 1
ATOM 2852 O O . VAL B 1 157 ? 8.586 11.508 11.336 1 98.88 157 VAL B O 1
ATOM 2855 N N . GLU B 1 158 ? 9.617 10.836 13.102 1 98.88 158 GLU B N 1
ATOM 2856 C CA . GLU B 1 158 ? 10.906 10.648 12.43 1 98.88 158 GLU B CA 1
ATOM 2857 C C . GLU B 1 158 ? 11.32 9.18 12.43 1 98.88 158 GLU B C 1
ATOM 2859 O O . GLU B 1 158 ? 11.484 8.578 13.492 1 98.88 158 GLU B O 1
ATOM 2864 N N . LEU B 1 159 ? 11.453 8.648 11.266 1 98.88 159 LEU B N 1
ATOM 2865 C CA . LEU B 1 159 ? 11.867 7.254 11.102 1 98.88 159 LEU B CA 1
ATOM 2866 C C . LEU B 1 159 ? 13.352 7.168 10.766 1 98.88 159 LEU B C 1
ATOM 2868 O O . LEU B 1 159 ? 13.844 7.883 9.891 1 98.88 159 LEU B O 1
ATOM 2872 N N . THR B 1 160 ? 14.031 6.316 11.492 1 98.88 160 THR B N 1
ATOM 2873 C CA . THR B 1 160 ? 15.398 5.957 11.148 1 98.88 160 THR B CA 1
ATOM 2874 C C . THR B 1 160 ? 15.453 4.551 10.555 1 98.88 160 THR B C 1
ATOM 2876 O O . THR B 1 160 ? 15.102 3.576 11.227 1 98.88 160 THR B O 1
ATOM 2879 N N . VAL B 1 161 ? 15.945 4.465 9.359 1 98.62 161 VAL B N 1
ATOM 2880 C CA . VAL B 1 161 ? 15.969 3.193 8.641 1 98.62 161 VAL B CA 1
ATOM 2881 C C . VAL B 1 161 ? 17.016 2.273 9.25 1 98.62 161 VAL B C 1
ATOM 2883 O O . VAL B 1 161 ? 18.203 2.643 9.344 1 98.62 161 VAL B O 1
ATOM 2886 N N . THR B 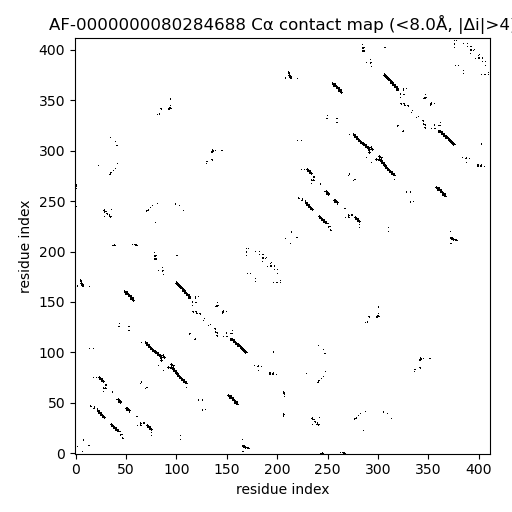1 162 ? 16.609 1.094 9.641 1 98.19 162 THR B N 1
ATOM 2887 C CA . THR B 1 162 ? 17.516 0.121 10.234 1 98.19 162 THR B CA 1
ATOM 2888 C C . THR B 1 162 ? 17.672 -1.101 9.336 1 98.19 162 THR B C 1
ATOM 2890 O O . THR B 1 162 ? 18.578 -1.91 9.523 1 98.19 162 THR B O 1
ATOM 2893 N N . GLY B 1 163 ? 16.828 -1.309 8.414 1 97.62 163 GLY B N 1
ATOM 2894 C CA . GLY B 1 163 ? 16.828 -2.398 7.449 1 97.62 163 GLY B CA 1
ATOM 2895 C C . GLY B 1 163 ? 15.992 -2.105 6.215 1 97.62 163 GLY B C 1
ATOM 2896 O O . GLY B 1 163 ? 15.078 -1.287 6.262 1 97.62 163 GLY B O 1
ATOM 2897 N N . VAL B 1 164 ? 16.375 -2.742 5.137 1 98.19 164 VAL B N 1
ATOM 2898 C CA . VAL B 1 164 ? 15.664 -2.518 3.879 1 98.19 164 VAL B CA 1
ATOM 2899 C C . VAL B 1 164 ? 15.414 -3.854 3.184 1 98.19 164 VAL B C 1
ATOM 2901 O O . VAL B 1 164 ? 16.312 -4.695 3.098 1 98.19 164 VAL B O 1
ATOM 2904 N N . ARG B 1 165 ? 14.219 -4.066 2.805 1 98.12 165 ARG B N 1
ATOM 2905 C CA . ARG B 1 165 ? 13.844 -5.113 1.861 1 98.12 165 ARG B CA 1
ATOM 2906 C C . ARG B 1 165 ? 13.266 -4.52 0.581 1 98.12 165 ARG B C 1
ATOM 2908 O O . ARG B 1 165 ? 12.219 -3.873 0.606 1 98.12 165 ARG B O 1
ATOM 2915 N N . ALA B 1 166 ? 13.953 -4.672 -0.485 1 98.62 166 ALA B N 1
ATOM 2916 C CA . ALA B 1 166 ? 13.555 -4.113 -1.774 1 98.62 166 ALA B CA 1
ATOM 2917 C C . ALA B 1 166 ? 13.43 -5.207 -2.832 1 98.62 166 ALA B C 1
ATOM 2919 O O . ALA B 1 166 ? 14.289 -6.078 -2.939 1 98.62 166 ALA B O 1
ATOM 2920 N N . LYS B 1 167 ? 12.375 -5.184 -3.523 1 98.62 167 LYS B N 1
ATOM 2921 C CA . LYS B 1 167 ? 12.102 -6.16 -4.574 1 98.62 167 LYS B CA 1
ATOM 2922 C C . LYS B 1 167 ? 11.664 -5.469 -5.867 1 98.62 167 LYS B C 1
ATOM 2924 O O . LYS B 1 167 ? 10.781 -4.613 -5.852 1 98.62 167 LYS B O 1
ATOM 2929 N N . PHE B 1 168 ? 12.328 -5.781 -6.883 1 98.31 168 PHE B N 1
ATOM 2930 C CA . PHE B 1 168 ? 11.984 -5.387 -8.242 1 98.31 168 PHE B CA 1
ATOM 2931 C C . PHE B 1 168 ? 11.734 -6.609 -9.117 1 98.31 168 PHE B C 1
ATOM 2933 O O . PHE B 1 168 ? 12.648 -7.121 -9.758 1 98.31 168 PHE B O 1
ATOM 2940 N N . LYS B 1 169 ? 10.484 -7.02 -9.141 1 97.94 169 LYS B N 1
ATOM 2941 C CA . LYS B 1 169 ? 10.094 -8.227 -9.867 1 97.94 169 LYS B CA 1
ATOM 2942 C C . LYS B 1 169 ? 9.609 -7.883 -11.281 1 97.94 169 LYS B C 1
ATOM 2944 O O . LYS B 1 169 ? 8.422 -7.637 -11.484 1 97.94 169 LYS B O 1
ATOM 2949 N N . PHE B 1 170 ? 10.547 -7.996 -12.219 1 97.12 170 PHE B N 1
ATOM 2950 C CA . PHE B 1 170 ? 10.25 -7.652 -13.602 1 97.12 170 PHE B CA 1
ATOM 2951 C C . PHE B 1 170 ? 10.891 -8.648 -14.555 1 97.12 170 PHE B C 1
ATOM 2953 O O . PHE B 1 170 ? 11.531 -8.258 -15.531 1 97.12 170 PHE B O 1
ATOM 2960 N N . GLY B 1 171 ? 10.758 -9.953 -14.188 1 95 171 GLY B N 1
ATOM 2961 C CA . GLY B 1 171 ? 11.203 -11.031 -15.07 1 95 171 GLY B CA 1
ATOM 2962 C C . GLY B 1 171 ? 12.711 -11.164 -15.133 1 95 171 GLY B C 1
ATOM 2963 O O . GLY B 1 171 ? 13.266 -11.461 -16.188 1 95 171 GLY B O 1
ATOM 2964 N N . GLY B 1 172 ? 13.328 -10.875 -14.055 1 93.44 172 GLY B N 1
ATOM 2965 C CA . GLY B 1 172 ? 14.781 -10.969 -14.016 1 93.44 172 GLY B CA 1
ATOM 2966 C C . GLY B 1 172 ? 15.297 -12.367 -14.289 1 93.44 172 GLY B C 1
ATOM 2967 O O . GLY B 1 172 ? 16.469 -12.547 -14.641 1 93.44 172 GLY B O 1
ATOM 2968 N N . ASN B 1 173 ? 14.484 -13.367 -14.148 1 92.88 173 ASN B N 1
ATOM 2969 C CA . ASN B 1 173 ? 14.859 -14.758 -14.367 1 92.88 173 ASN B CA 1
ATOM 2970 C C . ASN B 1 173 ? 14.594 -15.195 -15.805 1 92.88 173 ASN B C 1
ATOM 2972 O O . ASN B 1 173 ? 14.883 -16.328 -16.172 1 92.88 173 ASN B O 1
ATOM 2976 N N . LYS B 1 174 ? 14.078 -14.352 -16.641 1 93.12 174 LYS B N 1
ATOM 2977 C CA . LYS B 1 174 ? 13.711 -14.695 -18.016 1 93.12 174 LYS B CA 1
ATOM 2978 C C . LYS B 1 174 ? 14.828 -14.328 -18.984 1 93.12 174 LYS B C 1
ATOM 2980 O O . LYS B 1 174 ? 15.664 -13.484 -18.688 1 93.12 174 LYS B O 1
ATOM 2985 N N . GLN B 1 175 ? 14.719 -14.906 -20.141 1 92.12 175 GLN B N 1
ATOM 2986 C CA . GLN B 1 175 ? 15.633 -14.547 -21.219 1 92.12 175 GLN B CA 1
ATOM 2987 C C . GLN B 1 175 ? 15.305 -13.18 -21.797 1 92.12 175 GLN B C 1
ATOM 2989 O O . GLN B 1 175 ? 14.148 -12.75 -21.766 1 92.12 175 GLN B O 1
ATOM 2994 N N . PRO B 1 176 ? 16.297 -12.547 -22.312 1 92.25 176 PRO B N 1
ATOM 2995 C CA . PRO B 1 176 ? 16.078 -11.203 -22.875 1 92.25 176 PRO B CA 1
ATOM 2996 C C . PRO B 1 176 ? 14.977 -11.172 -23.922 1 92.25 176 PRO B C 1
ATOM 2998 O O . PRO B 1 176 ? 14.18 -10.227 -23.953 1 92.25 176 PRO B O 1
ATOM 3001 N N . ALA B 1 177 ? 14.914 -12.211 -24.688 1 92.25 177 ALA B N 1
ATOM 3002 C CA . ALA B 1 177 ? 13.891 -12.25 -25.734 1 92.25 177 ALA B CA 1
ATOM 3003 C C . ALA B 1 177 ? 12.492 -12.305 -25.125 1 92.25 177 ALA B C 1
ATOM 3005 O O . ALA B 1 177 ? 11.555 -11.695 -25.656 1 92.25 177 ALA B O 1
ATOM 3006 N N . ASP B 1 178 ? 12.336 -13.008 -24.078 1 92.12 178 ASP B N 1
ATOM 3007 C CA . ASP B 1 178 ? 11.047 -13.102 -23.391 1 92.12 178 ASP B CA 1
ATOM 3008 C C . ASP B 1 178 ? 10.672 -11.766 -22.75 1 92.12 178 ASP B C 1
ATOM 3010 O O . ASP B 1 178 ? 9.516 -11.344 -22.828 1 92.12 178 ASP B O 1
ATOM 3014 N N . ARG B 1 179 ? 11.617 -11.125 -22.203 1 94.31 179 ARG B N 1
ATOM 3015 C CA . ARG B 1 179 ? 11.375 -9.82 -21.578 1 94.31 179 ARG B CA 1
ATOM 3016 C C . ARG B 1 179 ? 10.961 -8.797 -22.625 1 94.31 179 ARG B C 1
ATOM 3018 O O . ARG B 1 179 ? 10.055 -7.988 -22.391 1 94.31 179 ARG B O 1
ATOM 3025 N N . ALA B 1 180 ? 11.602 -8.891 -23.75 1 94.44 180 ALA B N 1
ATOM 3026 C CA . ALA B 1 180 ? 11.258 -7.988 -24.844 1 94.44 180 ALA B CA 1
ATOM 3027 C C . ALA B 1 180 ? 9.828 -8.227 -25.328 1 94.44 180 ALA B C 1
ATOM 3029 O O . ALA B 1 180 ? 9.109 -7.277 -25.641 1 94.44 180 ALA B O 1
ATOM 3030 N N . ARG B 1 181 ? 9.477 -9.398 -25.438 1 94.81 181 ARG B N 1
ATOM 3031 C CA . ARG B 1 181 ? 8.117 -9.75 -25.859 1 94.81 181 ARG B CA 1
ATOM 3032 C C . ARG B 1 181 ? 7.09 -9.234 -24.859 1 94.81 181 ARG B C 1
ATOM 3034 O O . ARG B 1 181 ? 6.066 -8.672 -25.25 1 94.81 181 ARG B O 1
ATOM 3041 N N . ILE B 1 182 ? 7.352 -9.422 -23.609 1 95.81 182 ILE B N 1
ATOM 3042 C CA . ILE B 1 182 ? 6.449 -8.953 -22.562 1 95.81 182 ILE B CA 1
ATOM 3043 C C . ILE B 1 182 ? 6.336 -7.43 -22.625 1 95.81 182 ILE B C 1
ATOM 3045 O O . ILE B 1 182 ? 5.238 -6.879 -22.5 1 95.81 182 ILE B O 1
ATOM 3049 N N . ASP B 1 183 ? 7.469 -6.793 -22.828 1 96.69 183 ASP B N 1
ATOM 3050 C CA . ASP B 1 183 ? 7.457 -5.344 -22.984 1 96.69 183 ASP B CA 1
ATOM 3051 C C . ASP B 1 183 ? 6.547 -4.918 -24.141 1 96.69 183 ASP B C 1
ATOM 3053 O O . ASP B 1 183 ? 5.746 -3.992 -24 1 96.69 183 ASP B O 1
ATOM 3057 N N . ALA B 1 184 ? 6.648 -5.633 -25.234 1 97.25 184 ALA B N 1
ATOM 3058 C CA . ALA B 1 184 ? 5.836 -5.332 -26.422 1 97.25 184 ALA B CA 1
ATOM 3059 C C . ALA B 1 184 ? 4.355 -5.559 -26.125 1 97.25 184 ALA B C 1
ATOM 3061 O O . ALA B 1 184 ? 3.504 -4.781 -26.578 1 97.25 184 ALA B O 1
ATOM 3062 N N . GLU B 1 185 ? 4.047 -6.57 -25.438 1 96.62 185 GLU B N 1
ATOM 3063 C CA . GLU B 1 185 ? 2.662 -6.863 -25.094 1 96.62 185 GLU B CA 1
ATOM 3064 C C . GLU B 1 185 ? 2.094 -5.797 -24.156 1 96.62 185 GLU B C 1
ATOM 3066 O O . GLU B 1 185 ? 0.934 -5.402 -24.297 1 96.62 185 GLU B O 1
ATOM 3071 N N . LEU B 1 186 ? 2.904 -5.34 -23.188 1 97.5 186 LEU B N 1
ATOM 3072 C CA . LEU B 1 186 ? 2.486 -4.27 -22.281 1 97.5 186 LEU B CA 1
ATOM 3073 C C . LEU B 1 186 ? 2.215 -2.984 -23.062 1 97.5 186 LEU B C 1
ATOM 3075 O O . LEU B 1 186 ? 1.259 -2.266 -22.766 1 97.5 186 LEU B O 1
ATOM 3079 N N . GLU B 1 187 ? 3.049 -2.725 -23.984 1 97.62 187 GLU B N 1
ATOM 3080 C CA . GLU B 1 187 ? 2.846 -1.551 -24.828 1 97.62 187 GLU B CA 1
ATOM 3081 C C . GLU B 1 187 ? 1.532 -1.646 -25.609 1 97.62 187 GLU B C 1
ATOM 3083 O O . GLU B 1 187 ? 0.784 -0.67 -25.688 1 97.62 187 GLU B O 1
ATOM 3088 N N . ARG B 1 188 ? 1.271 -2.746 -26.156 1 97.31 188 ARG B N 1
ATOM 3089 C CA . ARG B 1 188 ? 0.053 -2.967 -26.938 1 97.31 188 ARG B CA 1
ATOM 3090 C C . ARG B 1 188 ? -1.185 -2.848 -26.047 1 97.31 188 ARG B C 1
ATOM 3092 O O . ARG B 1 188 ? -2.17 -2.217 -26.438 1 97.31 188 ARG B O 1
ATOM 3099 N N . ARG B 1 189 ? -1.134 -3.502 -24.844 1 95.25 189 ARG B N 1
ATOM 3100 C CA . ARG B 1 189 ? -2.27 -3.402 -23.938 1 95.25 189 ARG B CA 1
ATOM 3101 C C . ARG B 1 189 ? -2.512 -1.955 -23.516 1 95.25 189 ARG B C 1
ATOM 3103 O O . ARG B 1 189 ? -3.654 -1.494 -23.5 1 95.25 189 ARG B O 1
ATOM 3110 N N . GLY B 1 190 ? -1.421 -1.205 -23.109 1 95.31 190 GLY B N 1
ATOM 3111 C CA . GLY B 1 190 ? -1.499 0.213 -22.797 1 95.31 190 GLY B CA 1
ATOM 3112 C C . GLY B 1 190 ? -2.373 0.513 -21.594 1 95.31 190 GLY B C 1
ATOM 3113 O O . GLY B 1 190 ? -3.115 1.496 -21.594 1 95.31 190 GLY B O 1
ATOM 3114 N N . GLY B 1 191 ? -2.389 -0.339 -20.703 1 89.75 191 GLY B N 1
ATOM 3115 C CA . GLY B 1 191 ? -3.137 -0.099 -19.484 1 89.75 191 GLY B CA 1
ATOM 3116 C C . GLY B 1 191 ? -2.527 0.985 -18.609 1 89.75 191 GLY B C 1
ATOM 3117 O O . GLY B 1 191 ? -1.388 1.4 -18.844 1 89.75 191 GLY B O 1
ATOM 3118 N N . PRO B 1 192 ? -3.264 1.506 -17.625 1 84.06 192 PRO B N 1
ATOM 3119 C CA . PRO B 1 192 ? -2.857 2.664 -16.828 1 84.06 192 PRO B CA 1
ATOM 3120 C C . PRO B 1 192 ? -1.519 2.455 -16.125 1 84.06 192 PRO B C 1
ATOM 3122 O O . PRO B 1 192 ? -0.791 3.418 -15.875 1 84.06 192 PRO B O 1
ATOM 3125 N N . LEU B 1 193 ? -1.198 1.232 -15.82 1 87.81 193 LEU B N 1
ATOM 3126 C CA . LEU B 1 193 ? 0.014 0.994 -15.039 1 87.81 193 LEU B CA 1
ATOM 3127 C C . LEU B 1 193 ? 1.098 0.359 -15.906 1 87.81 193 LEU B C 1
ATOM 3129 O O . LEU B 1 193 ? 2.211 0.117 -15.438 1 87.81 193 LEU B O 1
ATOM 3133 N N . ASP B 1 194 ? 0.847 0.108 -17.172 1 95.5 194 ASP B N 1
ATOM 3134 C CA . ASP B 1 194 ? 1.758 -0.63 -18.031 1 95.5 194 ASP B CA 1
ATOM 3135 C C . ASP B 1 194 ? 3.006 0.194 -18.344 1 95.5 194 ASP B C 1
ATOM 3137 O O . ASP B 1 194 ? 4.105 -0.351 -18.453 1 95.5 194 ASP B O 1
ATOM 3141 N N . ALA B 1 195 ? 2.789 1.505 -18.453 1 94.25 195 ALA B N 1
ATOM 3142 C CA . ALA B 1 195 ? 3.916 2.365 -18.812 1 94.25 195 ALA B CA 1
ATOM 3143 C C . ALA B 1 195 ? 4.984 2.346 -17.719 1 94.25 195 ALA B C 1
ATOM 3145 O O . ALA B 1 195 ? 6.18 2.348 -18.016 1 94.25 195 ALA B O 1
ATOM 3146 N N . TRP B 1 196 ? 4.609 2.338 -16.516 1 93 196 TRP B N 1
ATOM 3147 C CA . TRP B 1 196 ? 5.555 2.324 -15.406 1 93 196 TRP B CA 1
ATOM 3148 C C . TRP B 1 196 ? 6.289 0.99 -15.336 1 93 196 TRP B C 1
ATOM 3150 O O . TRP B 1 196 ? 7.5 0.954 -15.109 1 93 196 TRP B O 1
ATOM 3160 N N . ALA B 1 197 ? 5.543 -0.073 -15.523 1 96 197 ALA B N 1
ATOM 3161 C CA . ALA B 1 197 ? 6.172 -1.393 -15.547 1 96 197 ALA B CA 1
ATOM 3162 C C . ALA B 1 197 ? 7.195 -1.494 -16.672 1 96 197 ALA B C 1
ATOM 3164 O O . ALA B 1 197 ? 8.281 -2.039 -16.484 1 96 197 ALA B O 1
ATOM 3165 N N . ARG B 1 198 ? 6.859 -0.916 -17.828 1 97.25 198 ARG B N 1
ATOM 3166 C CA . ARG B 1 198 ? 7.773 -0.948 -18.953 1 97.25 198 ARG B CA 1
ATOM 3167 C C . ARG B 1 198 ? 9.039 -0.146 -18.672 1 97.25 198 ARG B C 1
ATOM 3169 O O . ARG B 1 198 ? 10.133 -0.537 -19.078 1 97.25 198 ARG B O 1
ATOM 3176 N N . ALA B 1 199 ? 8.883 0.927 -18.016 1 95.75 199 ALA B N 1
ATOM 3177 C CA . ALA B 1 199 ? 10.039 1.731 -17.641 1 95.75 199 ALA B CA 1
ATOM 3178 C C . ALA B 1 199 ? 10.984 0.944 -16.734 1 95.75 199 ALA B C 1
ATOM 3180 O O . ALA B 1 199 ? 12.211 1.039 -16.875 1 95.75 199 ALA B O 1
ATOM 3181 N N . GLN B 1 200 ? 10.422 0.188 -15.844 1 95.56 200 GLN B N 1
ATOM 3182 C CA . GLN B 1 200 ? 11.234 -0.628 -14.953 1 95.56 200 GLN B CA 1
ATOM 3183 C C . GLN B 1 200 ? 11.93 -1.751 -15.711 1 95.56 200 GLN B C 1
ATOM 3185 O O . GLN B 1 200 ? 13.094 -2.061 -15.445 1 95.56 200 GLN B O 1
ATOM 3190 N N . LEU B 1 201 ? 11.188 -2.404 -16.641 1 94.94 201 LEU B N 1
ATOM 3191 C CA . LEU B 1 201 ? 11.789 -3.42 -17.5 1 94.94 201 LEU B CA 1
ATOM 3192 C C . LEU B 1 201 ? 13.016 -2.871 -18.219 1 94.94 201 LEU B C 1
ATOM 3194 O O . LEU B 1 201 ? 14.078 -3.51 -18.219 1 94.94 201 LEU B O 1
ATOM 3198 N N . ALA B 1 202 ? 12.875 -1.673 -18.75 1 94 202 ALA B N 1
ATOM 3199 C CA . ALA B 1 202 ? 13.969 -1.027 -19.484 1 94 202 ALA B CA 1
ATOM 3200 C C . ALA B 1 202 ? 15.141 -0.716 -18.562 1 94 202 ALA B C 1
ATOM 3202 O O . ALA B 1 202 ? 16.297 -0.925 -18.922 1 94 202 ALA B O 1
ATOM 3203 N N . ARG B 1 203 ? 14.891 -0.247 -17.422 1 91.38 203 ARG B N 1
ATOM 3204 C CA . ARG B 1 203 ? 15.914 0.13 -16.469 1 91.38 203 ARG B CA 1
ATOM 3205 C C . ARG B 1 203 ? 16.719 -1.085 -16.016 1 91.38 203 ARG B C 1
ATOM 3207 O O . ARG B 1 203 ? 17.938 -0.988 -15.812 1 91.38 203 ARG B O 1
ATOM 3214 N N . ARG B 1 204 ? 16.078 -2.189 -15.93 1 89.75 204 ARG B N 1
ATOM 3215 C CA . ARG B 1 204 ? 16.734 -3.359 -15.359 1 89.75 204 ARG B CA 1
ATOM 3216 C C . ARG B 1 204 ? 17.469 -4.156 -16.438 1 89.75 204 ARG B C 1
ATOM 3218 O O . ARG B 1 204 ? 18.234 -5.062 -16.125 1 89.75 204 ARG B O 1
ATOM 3225 N N . GLU B 1 205 ? 17.203 -3.865 -17.672 1 82.69 205 GLU B N 1
ATOM 3226 C CA . GLU B 1 205 ? 17.953 -4.48 -18.766 1 82.69 205 GLU B CA 1
ATOM 3227 C C . GLU B 1 205 ? 19.312 -3.816 -18.938 1 82.69 205 GLU B C 1
ATOM 3229 O O . GLU B 1 205 ? 20.219 -4.406 -19.516 1 82.69 205 GLU B O 1
ATOM 3234 N N . ARG B 1 206 ? 19.359 -2.709 -18.438 1 69.19 206 ARG B N 1
ATOM 3235 C CA . ARG B 1 206 ? 20.609 -1.984 -18.609 1 69.19 206 ARG B CA 1
ATOM 3236 C C . ARG B 1 206 ? 21.641 -2.42 -17.562 1 69.19 206 ARG B C 1
ATOM 3238 O O . ARG B 1 206 ? 22.828 -2.508 -17.844 1 69.19 206 ARG B O 1
#

Secondary structure (DSSP, 8-state):
----GGGB-SSHHHHHHHHHT--EEEEEE--TT-SS-EEEEEE-EE-SSSEEEEEEETT-TTHHHHHHS-EEEEEEEEEEEEEPHHHH-TTSGGG---EEEEEEEEEEEEEEEE--HHHHHHHHHHHHHHH-TT--PPPP-SSSTTHHHHGGGEEEEEEEEEEEEEEEES-TTS-HHHHHHHHHHHHHH--TTHHHHHHHHHHHH-/----GGGB-SSHHHHHHHHHT--EEEEEE--TT-SS-EEEEEE-EE-SSSEEEEEEETT-TTHHHHHHS-EEEEEEEEEEEEEPHHHH-TTSGGG---EEEEEEEEEEEEEEEE--HHHHHHHHHHHHHHH-TT--PPPP-SSSTTHHHHGGGEEEEEEEEEEEEEEEES-TTS-HHHHHHHHHHHHHH--TTHHHHHHHHHHHH-

pLDDT: mean 95.14, std 4.95, range [69.19, 98.88]

Organism: Amycolatopsis orientalis (NCBI:txid31958)